Protein AF-A0A418AK73-F1 (afdb_monomer_lite)

InterPro domains:
  IPR013901 Anthrone oxygenase [PF08592] (271-371)

Organism: NCBI:txid157072

Secondary structure (DSSP, 8-state):
------------S-----TT-S------------PPPP-----TTTT---TTS-PPBPSSTTTB---TTS---BBPPBPTTSPBPSS-HHHHHHHHHHHHHHHHHHHHHHSS-----PPP------------S--TT-S-SS--HHHHHHHHHHH-HHHHHHHHHHHHHHSS-------------------------HHHHHHHHHHHHHHHHHHHHHHHHHHHHHHHHHHHHHHHHHHHHHHHHHIIIIIHHHHHHT--HHHHHHHHHHHHHHHHHHHHHHHHHHHHHHHHHHHHHHHH-SSPP-HHHHHHHHHHHHHHHHIIIIIHHHHHHHH-HHHHHHS-HHHHHHHHHHHHHHHHHHHHHHHHHHHHHHHHHHHHHTTGGG-

Radius of gyration: 38.94 Å; chains: 1; bounding box: 96×60×135 Å

pLDDT: mean 71.33, std 24.44, range [29.45, 98.62]

Structure (mmCIF, N/CA/C/O backbone):
data_AF-A0A418AK73-F1
#
_entry.id   AF-A0A418AK73-F1
#
loop_
_atom_site.group_PDB
_atom_site.id
_atom_site.type_symbol
_atom_site.label_atom_id
_atom_site.label_alt_id
_atom_site.label_comp_id
_atom_site.label_asym_id
_atom_site.label_entity_id
_atom_site.label_seq_id
_atom_site.pdbx_PDB_ins_code
_atom_site.Cartn_x
_atom_site.Cartn_y
_atom_site.Cartn_z
_atom_site.occupancy
_atom_site.B_iso_or_equiv
_atom_site.auth_seq_id
_atom_site.auth_comp_id
_atom_site.auth_asym_id
_atom_site.auth_atom_id
_atom_site.pdbx_PDB_model_num
ATOM 1 N N . MET A 1 1 ? 27.182 -29.016 77.132 1.00 33.69 1 MET A N 1
ATOM 2 C CA . MET A 1 1 ? 26.175 -30.072 77.362 1.00 33.69 1 MET A CA 1
ATOM 3 C C . MET A 1 1 ? 24.889 -29.670 76.666 1.00 33.69 1 MET A C 1
ATOM 5 O O . MET A 1 1 ? 24.444 -28.545 76.830 1.00 33.69 1 MET A O 1
ATOM 9 N N . ASN A 1 2 ? 24.397 -30.572 75.819 1.00 35.28 2 ASN A N 1
ATOM 10 C CA . ASN A 1 2 ? 23.177 -30.475 75.019 1.00 35.28 2 ASN A CA 1
ATOM 11 C C . ASN A 1 2 ? 21.906 -30.347 75.875 1.00 35.28 2 ASN A C 1
ATOM 13 O O . ASN A 1 2 ? 21.903 -30.836 76.996 1.00 35.28 2 ASN A O 1
ATOM 17 N N . HIS A 1 3 ? 20.841 -29.763 75.308 1.00 29.45 3 HIS A N 1
ATOM 18 C CA . HIS A 1 3 ? 19.501 -30.357 75.068 1.00 29.45 3 HIS A CA 1
ATOM 19 C C . HIS A 1 3 ? 18.526 -29.217 74.670 1.00 29.45 3 HIS A C 1
ATOM 21 O O . HIS A 1 3 ? 18.298 -28.310 75.453 1.00 29.45 3 HIS A O 1
ATOM 27 N N . ARG A 1 4 ? 18.190 -29.023 73.385 1.00 32.94 4 ARG A N 1
ATOM 28 C CA . ARG A 1 4 ? 17.142 -29.657 72.543 1.00 32.94 4 ARG A CA 1
ATOM 29 C C . ARG A 1 4 ? 15.712 -29.104 72.766 1.00 32.94 4 ARG A C 1
ATOM 31 O O . ARG A 1 4 ? 15.079 -29.439 73.750 1.00 32.94 4 ARG A O 1
ATOM 38 N N . SER A 1 5 ? 15.260 -28.345 71.757 1.00 34.25 5 SER A N 1
ATOM 39 C CA . SER A 1 5 ? 13.930 -28.259 71.109 1.00 34.25 5 SER A CA 1
ATOM 40 C C . SER A 1 5 ? 12.636 -28.150 71.932 1.00 34.25 5 SER A C 1
ATOM 42 O O . SER A 1 5 ? 12.313 -29.065 72.674 1.00 34.25 5 SER A O 1
ATOM 44 N N . TYR A 1 6 ? 11.809 -27.146 71.607 1.00 29.59 6 TYR A N 1
ATOM 45 C CA . TYR A 1 6 ? 10.447 -27.387 71.100 1.00 29.59 6 TYR A CA 1
ATOM 46 C C . TYR A 1 6 ? 10.069 -26.310 70.070 1.00 29.59 6 TYR A C 1
ATOM 48 O O . TYR A 1 6 ? 9.957 -25.127 70.382 1.00 29.59 6 TYR A O 1
ATOM 56 N N . SER A 1 7 ? 9.908 -26.755 68.827 1.00 34.12 7 SER A N 1
ATOM 57 C CA . SER A 1 7 ? 9.196 -26.081 67.747 1.00 34.12 7 SER A CA 1
ATOM 58 C C . SER A 1 7 ? 7.694 -26.136 68.017 1.00 34.12 7 SER A C 1
ATOM 60 O O . SER A 1 7 ? 7.176 -27.203 68.351 1.00 34.12 7 SER A O 1
ATOM 62 N N . VAL A 1 8 ? 6.988 -25.027 67.807 1.00 32.62 8 VAL A N 1
ATOM 63 C CA . VAL A 1 8 ? 5.546 -25.059 67.549 1.00 32.62 8 VAL A CA 1
ATOM 64 C C . VAL A 1 8 ? 5.344 -24.499 66.150 1.00 32.62 8 VAL A C 1
ATOM 66 O O . VAL A 1 8 ? 5.423 -23.293 65.929 1.00 32.62 8 VAL A O 1
ATOM 69 N N . ASP A 1 9 ? 5.156 -25.419 65.209 1.00 30.61 9 ASP A N 1
ATOM 70 C CA . ASP A 1 9 ? 4.617 -25.140 63.888 1.00 30.61 9 ASP A CA 1
ATOM 71 C C . ASP A 1 9 ? 3.170 -24.661 64.028 1.00 30.61 9 ASP A C 1
ATOM 73 O O . ASP A 1 9 ? 2.333 -25.339 64.622 1.00 30.61 9 ASP A O 1
ATOM 77 N N . TYR A 1 10 ? 2.873 -23.514 63.425 1.00 30.02 10 TYR A N 1
ATOM 78 C CA . TYR A 1 10 ? 1.528 -23.160 62.983 1.00 30.02 10 TYR A CA 1
ATOM 79 C C . TYR A 1 10 ? 1.616 -22.798 61.505 1.00 30.02 10 TYR A C 1
ATOM 81 O O . TYR A 1 10 ? 1.710 -21.638 61.111 1.00 30.02 10 TYR A O 1
ATOM 89 N N . SER A 1 11 ? 1.624 -23.832 60.674 1.00 33.38 11 SER A N 1
ATOM 90 C CA . SER A 1 11 ? 1.294 -23.724 59.261 1.00 33.38 11 SER A CA 1
ATOM 91 C C . SER A 1 11 ? 0.068 -24.594 58.996 1.00 33.38 11 SER A C 1
ATOM 93 O O . SER A 1 11 ? 0.201 -25.789 58.779 1.00 33.38 11 SER A O 1
ATOM 95 N N . HIS A 1 12 ? -1.129 -23.999 59.084 1.00 34.59 12 HIS A N 1
ATOM 96 C CA . HIS A 1 12 ? -2.204 -24.121 58.084 1.00 34.59 12 HIS A CA 1
ATOM 97 C C . HIS A 1 12 ? -3.509 -23.423 58.525 1.00 34.59 12 HIS A C 1
ATOM 99 O O . HIS A 1 12 ? -3.943 -23.605 59.657 1.00 34.59 12 HIS A O 1
ATOM 105 N N . LEU A 1 13 ? -4.137 -22.740 57.547 1.00 31.75 13 LEU A N 1
ATOM 106 C CA . LEU A 1 13 ? -5.456 -22.059 57.514 1.00 31.75 13 LEU A CA 1
ATOM 107 C C . LEU A 1 13 ? -5.463 -20.657 58.171 1.00 31.75 13 LEU A C 1
ATOM 109 O O . LEU A 1 13 ? -5.186 -20.536 59.352 1.00 31.75 13 LEU A O 1
ATOM 113 N N . ASP A 1 14 ? -5.681 -19.522 57.494 1.00 34.34 14 ASP A N 1
ATOM 114 C CA . ASP A 1 14 ? -6.467 -19.229 56.288 1.00 34.34 14 ASP A CA 1
ATOM 115 C C . ASP A 1 14 ? -5.784 -18.215 55.347 1.00 34.34 14 ASP A C 1
ATOM 117 O O . ASP A 1 14 ? -5.008 -17.347 55.749 1.00 34.34 14 ASP A O 1
ATOM 121 N N . GLY A 1 15 ? -6.069 -18.364 54.052 1.00 39.84 15 GLY A N 1
ATOM 122 C CA . GLY A 1 15 ? -5.405 -17.677 52.951 1.00 39.84 15 GLY A CA 1
ATOM 123 C C . GLY A 1 15 ? -5.731 -16.189 52.813 1.00 39.84 15 GLY A C 1
ATOM 124 O O . GLY A 1 15 ? -6.868 -15.798 52.572 1.00 39.84 15 GLY A O 1
ATOM 125 N N . VAL A 1 16 ? -4.678 -15.373 52.799 1.00 36.25 16 VAL A N 1
ATOM 126 C CA . VAL A 1 16 ? -4.644 -14.122 52.034 1.00 36.25 16 VAL A CA 1
ATOM 127 C C . VAL A 1 16 ? -3.465 -14.233 51.080 1.00 36.25 16 VAL A C 1
ATOM 129 O O . VAL A 1 16 ? -2.320 -13.924 51.411 1.00 36.25 16 VAL A O 1
ATOM 132 N N . THR A 1 17 ? -3.733 -14.749 49.885 1.00 34.81 17 THR A N 1
ATOM 133 C CA . THR A 1 17 ? -2.783 -14.717 48.775 1.00 34.81 17 THR A CA 1
ATOM 134 C C . THR A 1 17 ? -2.398 -13.265 48.506 1.00 34.81 17 THR A C 1
ATOM 136 O O . THR A 1 17 ? -3.249 -12.455 48.135 1.00 34.81 17 THR A O 1
ATOM 139 N N . ARG A 1 18 ? -1.116 -12.920 48.695 1.00 41.81 18 ARG A N 1
ATOM 140 C CA . ARG A 1 18 ? -0.581 -11.637 48.226 1.00 41.81 18 ARG A CA 1
ATOM 141 C C . ARG A 1 18 ? -0.789 -11.570 46.705 1.00 41.81 18 ARG A C 1
ATOM 143 O O . ARG A 1 18 ? -0.363 -12.501 46.024 1.00 41.81 18 ARG A O 1
ATOM 150 N N . PRO A 1 19 ? -1.376 -10.496 46.147 1.00 41.97 19 PRO A N 1
ATOM 151 C CA . PRO A 1 19 ? -1.773 -10.449 44.733 1.00 41.97 19 PRO A CA 1
ATOM 152 C C . PRO A 1 19 ? -0.640 -10.590 43.699 1.00 41.97 19 PRO A C 1
ATOM 154 O O . PRO A 1 19 ? -0.917 -10.653 42.508 1.00 41.97 19 PRO A O 1
ATOM 157 N N . HIS A 1 20 ? 0.632 -10.611 44.112 1.00 45.19 20 HIS A N 1
ATOM 158 C CA . HIS A 1 20 ? 1.776 -10.437 43.212 1.00 45.19 20 HIS A CA 1
ATOM 159 C C . HIS A 1 20 ? 2.667 -11.669 42.990 1.00 45.19 20 HIS A C 1
ATOM 161 O O . HIS A 1 20 ? 3.660 -11.547 42.273 1.00 45.19 20 HIS A O 1
ATOM 167 N N . ASP A 1 21 ? 2.316 -12.843 43.526 1.00 40.47 21 ASP A N 1
ATOM 168 C CA . ASP A 1 21 ? 3.076 -14.082 43.263 1.00 40.47 21 ASP A CA 1
ATOM 169 C C . ASP A 1 21 ? 2.637 -14.838 41.993 1.00 40.47 21 ASP A C 1
ATOM 171 O O . ASP A 1 21 ? 3.266 -15.828 41.618 1.00 40.47 21 ASP A O 1
ATOM 175 N N . TYR A 1 22 ? 1.632 -14.356 41.251 1.00 38.00 22 TYR A N 1
ATOM 176 C CA . TYR A 1 22 ? 1.326 -14.915 39.931 1.00 38.00 22 TYR A CA 1
ATOM 177 C C . TYR A 1 22 ? 2.295 -14.346 38.884 1.00 38.00 22 TYR A C 1
ATOM 179 O O . TYR A 1 22 ? 2.093 -13.276 38.317 1.00 38.00 22 TYR A O 1
ATOM 187 N N . SER A 1 23 ? 3.385 -15.082 38.659 1.00 34.72 23 SER A N 1
ATOM 188 C CA . SER A 1 23 ? 4.117 -15.159 37.389 1.00 34.72 23 SER A CA 1
ATOM 189 C C . SER A 1 23 ? 4.459 -13.826 36.701 1.00 34.72 23 SER A C 1
ATOM 191 O O . SER A 1 23 ? 3.701 -13.295 35.890 1.00 34.72 23 SER A O 1
ATOM 193 N N . ARG A 1 24 ? 5.704 -13.368 36.889 1.00 41.91 24 ARG A N 1
ATOM 194 C CA . ARG A 1 24 ? 6.403 -12.512 35.913 1.00 41.91 24 ARG A CA 1
ATOM 195 C C . ARG A 1 24 ? 6.614 -13.285 34.604 1.00 41.91 24 ARG A C 1
ATOM 197 O O . ARG A 1 24 ? 7.709 -13.774 34.338 1.00 41.91 24 ARG A O 1
ATOM 204 N N . SER A 1 25 ? 5.565 -13.393 33.798 1.00 33.69 25 SER A N 1
ATOM 205 C CA . SER A 1 25 ? 5.668 -13.729 32.381 1.00 33.69 25 SER A CA 1
ATOM 206 C C . SER A 1 25 ? 6.261 -12.507 31.672 1.00 33.69 25 SER A C 1
ATOM 208 O O . SER A 1 25 ? 5.634 -11.452 31.589 1.00 33.69 25 SER A O 1
ATOM 210 N N . TRP A 1 26 ? 7.509 -12.621 31.221 1.00 34.69 26 TRP A N 1
ATOM 211 C CA . TRP A 1 26 ? 8.153 -11.634 30.356 1.00 34.69 26 TRP A CA 1
ATOM 212 C C . TRP A 1 26 ? 7.663 -11.828 28.922 1.00 34.69 26 TRP A C 1
ATOM 214 O O . TRP A 1 26 ? 8.386 -12.327 28.069 1.00 34.69 26 TRP A O 1
ATOM 224 N N . SER A 1 27 ? 6.420 -11.455 28.654 1.00 40.53 27 SER A N 1
ATOM 225 C CA . SER A 1 27 ? 5.922 -11.263 27.294 1.00 40.53 27 SER A CA 1
ATOM 226 C C . SER A 1 27 ? 4.604 -10.511 27.358 1.00 40.53 27 SER A C 1
ATOM 228 O O . SER A 1 27 ? 3.786 -10.804 28.221 1.00 40.53 27 SER A O 1
ATOM 230 N N . VAL A 1 28 ? 4.417 -9.598 26.405 1.00 32.38 28 VAL A N 1
ATOM 231 C CA . VAL A 1 28 ? 3.324 -8.626 26.245 1.00 32.38 28 VAL A CA 1
ATOM 232 C C . VAL A 1 28 ? 3.638 -7.262 26.872 1.00 32.38 28 VAL A C 1
ATOM 234 O O . VAL A 1 28 ? 3.425 -6.992 28.049 1.00 32.38 28 VAL A O 1
ATOM 237 N N . CYS A 1 29 ? 4.142 -6.365 26.021 1.00 35.09 29 CYS A N 1
ATOM 238 C CA . CYS A 1 29 ? 4.048 -4.927 26.227 1.00 35.09 29 CYS A CA 1
ATOM 239 C C . CYS A 1 29 ? 2.565 -4.531 26.183 1.00 35.09 29 CYS A C 1
ATOM 241 O O . CYS A 1 29 ? 2.021 -4.267 25.113 1.00 35.09 29 CYS A O 1
ATOM 243 N N . GLU A 1 30 ? 1.898 -4.512 27.332 1.00 36.75 30 GLU A N 1
ATOM 244 C CA . GLU A 1 30 ? 0.636 -3.795 27.490 1.00 36.75 30 GLU A CA 1
ATOM 245 C C . GLU A 1 30 ? 0.940 -2.298 27.625 1.00 36.75 30 GLU A C 1
ATOM 247 O O . GLU A 1 30 ? 1.137 -1.766 28.718 1.00 36.75 30 GLU A O 1
ATOM 252 N N . ASP A 1 31 ? 0.982 -1.596 26.492 1.00 36.97 31 ASP A N 1
ATOM 253 C CA . ASP A 1 31 ? 0.790 -0.145 26.471 1.00 36.97 31 ASP A CA 1
ATOM 254 C C . ASP A 1 31 ? -0.691 0.142 26.782 1.00 36.97 31 ASP A C 1
ATOM 256 O O . ASP A 1 31 ? -1.518 0.385 25.897 1.00 36.97 31 ASP A O 1
ATOM 260 N N . PHE A 1 32 ? -1.052 0.082 28.068 1.00 36.31 32 PHE A N 1
ATOM 261 C CA . PHE A 1 32 ? -2.346 0.562 28.540 1.00 36.31 32 PHE A CA 1
ATOM 262 C C . PHE A 1 32 ? -2.457 2.063 28.252 1.00 36.31 32 PHE A C 1
ATOM 264 O O . PHE A 1 32 ? -1.745 2.905 28.803 1.00 36.31 32 PHE A O 1
ATOM 271 N N . SER A 1 33 ? -3.389 2.384 27.359 1.00 38.03 33 SER A N 1
ATOM 272 C CA . SER A 1 33 ? -3.842 3.736 27.065 1.00 38.03 33 SER A CA 1
ATOM 273 C C . SER A 1 33 ? -4.402 4.383 28.333 1.00 38.03 33 SER A C 1
ATOM 275 O O . SER A 1 33 ? -5.491 4.043 28.789 1.00 38.03 33 SER A O 1
ATOM 277 N N . TYR A 1 34 ? -3.672 5.344 28.894 1.00 32.81 34 TYR A N 1
ATOM 278 C CA . TYR A 1 34 ? -4.194 6.250 29.913 1.00 32.81 34 TYR A CA 1
ATOM 279 C C . TYR A 1 34 ? -5.200 7.208 29.254 1.00 32.81 34 TYR A C 1
ATOM 281 O O . TYR A 1 34 ? -4.810 8.160 28.577 1.00 32.81 34 TYR A O 1
ATOM 289 N N . CYS A 1 35 ? -6.499 6.961 29.427 1.00 35.12 35 CYS A N 1
ATOM 290 C CA . CYS A 1 35 ? -7.520 7.986 29.210 1.00 35.12 35 CYS A CA 1
ATOM 291 C C . CYS A 1 35 ? -7.715 8.769 30.517 1.00 35.12 35 CYS A C 1
ATOM 293 O O . CYS A 1 35 ? -8.023 8.143 31.531 1.00 35.12 35 CYS A O 1
ATOM 295 N N . PRO A 1 36 ? -7.602 10.110 30.526 1.00 33.38 36 PRO A N 1
ATOM 296 C CA . PRO A 1 36 ? -8.017 10.880 31.689 1.00 33.38 36 PRO A CA 1
ATOM 297 C C . PRO A 1 36 ? -9.556 10.831 31.813 1.00 33.38 36 PRO A C 1
ATOM 299 O O . PRO A 1 36 ? -10.247 10.896 30.786 1.00 33.38 36 PRO A O 1
ATOM 302 N N . PRO A 1 37 ? -10.119 10.711 33.028 1.00 33.94 37 PRO A N 1
ATOM 303 C CA . PRO A 1 37 ? -11.557 10.847 33.242 1.00 33.94 37 PRO A CA 1
ATOM 304 C C . PRO A 1 37 ? -12.016 12.300 32.994 1.00 33.94 37 PRO A C 1
ATOM 306 O O . PRO A 1 37 ? -11.191 13.221 32.990 1.00 33.94 37 PRO A O 1
ATOM 309 N N . PRO A 1 38 ? -13.317 12.529 32.725 1.00 35.41 38 PRO A N 1
ATOM 310 C CA . PRO A 1 38 ? -13.843 13.868 32.486 1.00 35.41 38 PRO A CA 1
ATOM 311 C C . PRO A 1 38 ? -13.652 14.742 33.727 1.00 35.41 38 PRO A C 1
ATOM 313 O O . PRO A 1 38 ? -13.784 14.268 34.849 1.00 35.41 38 PRO A O 1
ATOM 316 N N . ALA A 1 39 ? -13.335 16.017 33.495 1.00 41.03 39 ALA A N 1
ATOM 317 C CA . ALA A 1 39 ? -13.019 17.003 34.517 1.00 41.03 39 ALA A CA 1
ATOM 318 C C . ALA A 1 39 ? -14.181 17.209 35.504 1.00 41.03 39 ALA A C 1
ATOM 320 O O . ALA A 1 39 ? -15.031 18.076 35.314 1.00 41.03 39 ALA A O 1
ATOM 321 N N . THR A 1 40 ? -14.189 16.436 36.581 1.00 35.22 40 THR A N 1
ATOM 322 C CA . THR A 1 40 ? -14.776 16.842 37.853 1.00 35.22 40 THR A CA 1
ATOM 323 C C . THR A 1 40 ? -13.681 17.526 38.658 1.00 35.22 40 THR A C 1
ATOM 325 O O . THR A 1 40 ? -12.558 17.039 38.719 1.00 35.22 40 THR A O 1
ATOM 328 N N . THR A 1 41 ? -14.005 18.718 39.157 1.00 35.94 41 THR A N 1
ATOM 329 C CA . THR A 1 41 ? -13.242 19.568 40.086 1.00 35.94 41 THR A CA 1
ATOM 330 C C . THR A 1 41 ? -11.970 18.936 40.656 1.00 35.94 41 THR A C 1
ATOM 332 O O . THR A 1 41 ? -12.047 18.050 41.499 1.00 35.94 41 THR A O 1
ATOM 335 N N . ARG A 1 42 ? -10.811 19.450 40.218 1.00 37.91 42 ARG A N 1
ATOM 336 C CA . ARG A 1 42 ? -9.490 19.166 40.793 1.00 37.91 42 ARG A CA 1
ATOM 337 C C . ARG A 1 42 ? -9.523 19.373 42.307 1.00 37.91 42 ARG A C 1
ATOM 339 O O . ARG A 1 42 ? -9.480 20.509 42.774 1.00 37.91 42 ARG A O 1
ATOM 346 N N . THR A 1 43 ? -9.548 18.277 43.043 1.00 35.00 43 THR A N 1
ATOM 347 C CA . THR A 1 43 ? -9.067 18.194 44.420 1.00 35.00 43 THR A CA 1
ATOM 348 C C . THR A 1 43 ? -7.793 17.361 44.382 1.00 35.00 43 THR A C 1
ATOM 350 O O . THR A 1 43 ? -7.741 16.365 43.667 1.00 35.00 43 THR A O 1
ATOM 353 N N . ASP A 1 44 ? -6.754 17.772 45.107 1.00 40.19 44 ASP A N 1
ATOM 354 C CA . ASP A 1 44 ? -5.402 17.180 45.111 1.00 40.19 44 ASP A CA 1
ATOM 355 C C . ASP A 1 44 ? -5.321 15.720 45.642 1.00 40.19 44 ASP A C 1
ATOM 357 O O . ASP A 1 44 ? -4.253 15.266 46.060 1.00 40.19 44 ASP A O 1
ATOM 361 N N . ASP A 1 45 ? -6.433 14.980 45.625 1.00 40.88 45 ASP A N 1
ATOM 362 C CA . ASP A 1 45 ? -6.621 13.644 46.198 1.00 40.88 45 ASP A CA 1
ATOM 363 C C . ASP A 1 45 ? -6.769 12.521 45.141 1.00 40.88 45 ASP A C 1
ATOM 365 O O . ASP A 1 45 ? -6.866 11.351 45.509 1.00 40.88 45 ASP A O 1
ATOM 369 N N . ASP A 1 46 ? -6.693 12.824 43.834 1.00 42.59 46 ASP A N 1
ATOM 370 C CA . ASP A 1 46 ? -6.784 11.855 42.709 1.00 42.59 46 ASP A CA 1
ATOM 371 C C . ASP A 1 46 ? -5.576 10.889 42.573 1.00 42.59 46 ASP A C 1
ATOM 373 O O . ASP A 1 46 ? -5.331 10.292 41.524 1.00 42.59 46 ASP A O 1
ATOM 377 N N . ASP A 1 47 ? -4.791 10.723 43.634 1.00 55.03 47 ASP A N 1
ATOM 378 C CA . ASP A 1 47 ? -3.583 9.891 43.682 1.00 55.03 47 ASP A CA 1
ATOM 379 C C . ASP A 1 47 ? -3.735 8.692 44.642 1.00 55.03 47 ASP A C 1
ATOM 381 O O . ASP A 1 47 ? -2.742 8.116 45.101 1.00 55.03 47 ASP A O 1
ATOM 385 N N . MET A 1 48 ? -4.975 8.321 44.973 1.00 56.91 48 MET A N 1
ATOM 386 C CA . MET A 1 48 ? -5.278 7.102 45.722 1.00 56.91 48 MET A CA 1
ATOM 387 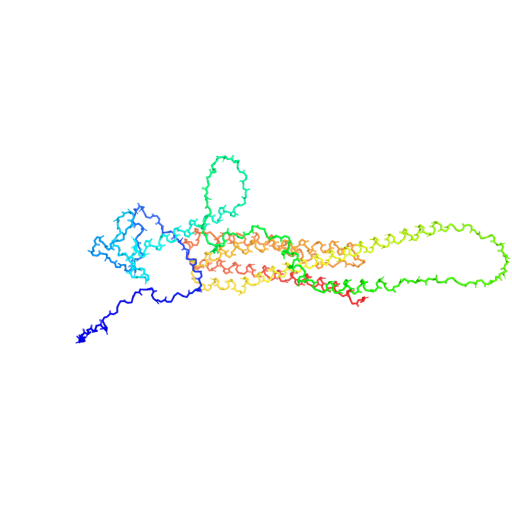C C . MET A 1 48 ? -5.298 5.895 44.761 1.00 56.91 48 MET A C 1
ATOM 389 O O . MET A 1 48 ? -5.854 6.006 43.666 1.00 56.91 48 MET A O 1
ATOM 393 N N . PRO A 1 49 ? -4.685 4.752 45.122 1.00 53.66 49 PRO A N 1
ATOM 394 C CA . PRO A 1 49 ? -4.702 3.551 44.289 1.00 53.66 49 PRO A CA 1
ATOM 395 C C . PRO A 1 49 ? -6.120 3.023 44.032 1.00 53.66 49 PRO A C 1
ATOM 397 O O . PRO A 1 49 ? -7.049 3.317 44.783 1.00 53.66 49 PRO A O 1
ATOM 400 N N . ASP A 1 50 ? -6.248 2.205 42.984 1.00 55.75 50 ASP A N 1
ATOM 401 C CA . ASP A 1 50 ? -7.452 1.434 42.664 1.00 55.75 50 ASP A CA 1
ATOM 402 C C . ASP A 1 50 ? -8.048 0.801 43.941 1.00 55.75 50 ASP A C 1
ATOM 404 O O . ASP A 1 50 ? -7.337 0.056 44.627 1.00 55.75 50 ASP A O 1
ATOM 408 N N . PRO A 1 51 ? -9.320 1.082 44.295 1.00 57.44 51 PRO A N 1
ATOM 409 C CA . PRO A 1 51 ? -9.946 0.548 45.503 1.00 57.44 51 PRO A CA 1
ATOM 410 C C . PRO A 1 51 ? -10.007 -0.987 45.543 1.00 57.44 51 PRO A C 1
ATOM 412 O O . PRO A 1 51 ? -10.286 -1.548 46.603 1.00 57.44 51 PRO A O 1
ATOM 415 N N . SER A 1 52 ? -9.730 -1.685 44.435 1.00 60.44 52 SER A N 1
ATOM 416 C CA . SER A 1 52 ? -9.622 -3.147 44.412 1.00 60.44 52 SER A CA 1
ATOM 417 C C . SER A 1 52 ? -8.330 -3.694 45.038 1.00 60.44 52 SER A C 1
ATOM 419 O O . SER A 1 52 ? -8.261 -4.891 45.327 1.00 60.44 52 SER A O 1
ATOM 421 N N . VAL A 1 53 ? -7.299 -2.864 45.245 1.00 62.56 53 VAL A N 1
ATOM 422 C CA . VAL A 1 53 ? -5.996 -3.288 45.783 1.00 62.56 53 VAL A CA 1
ATOM 423 C C . VAL A 1 53 ? -5.837 -2.794 47.220 1.00 62.56 53 VAL A C 1
ATOM 425 O O . VAL A 1 53 ? -5.494 -1.641 47.480 1.00 62.56 53 VAL A O 1
ATOM 428 N N . VAL A 1 54 ? -6.060 -3.691 48.182 1.00 67.62 54 VAL A N 1
ATOM 429 C CA . VAL A 1 54 ? -5.868 -3.395 49.607 1.00 67.62 54 VAL A CA 1
ATOM 430 C C . VAL A 1 54 ? -4.375 -3.414 49.938 1.00 67.62 54 VAL A C 1
ATOM 432 O O . VAL A 1 54 ? -3.736 -4.466 49.926 1.00 67.62 54 VAL A O 1
ATOM 435 N N . TYR A 1 55 ? -3.814 -2.249 50.265 1.00 72.44 55 TYR A N 1
ATOM 436 C CA . TYR A 1 55 ? -2.459 -2.150 50.808 1.00 72.44 55 TYR A CA 1
ATOM 437 C C . TYR A 1 55 ? -2.501 -2.263 52.336 1.00 72.44 55 TYR A C 1
ATOM 439 O O . TYR A 1 55 ? -3.302 -1.573 52.970 1.00 72.44 55 TYR A O 1
ATOM 447 N N . PRO A 1 56 ? -1.632 -3.082 52.954 1.00 78.12 56 PRO A N 1
ATOM 448 C CA . PRO A 1 56 ? -1.553 -3.160 54.405 1.00 78.12 56 PRO A CA 1
ATOM 449 C C . PRO A 1 56 ? -1.151 -1.797 54.987 1.00 78.12 56 PRO A C 1
ATOM 451 O O . PRO A 1 56 ? -0.207 -1.148 54.518 1.00 78.12 56 PRO A O 1
ATOM 454 N N . GLN A 1 57 ? -1.894 -1.354 55.999 1.00 83.06 57 GLN A N 1
ATOM 455 C CA . GLN A 1 57 ? -1.676 -0.081 56.682 1.00 83.06 57 GLN A CA 1
ATOM 456 C C . GLN A 1 57 ? -0.762 -0.261 57.893 1.00 83.06 57 GLN A C 1
ATOM 458 O O . GLN A 1 57 ? -0.823 -1.272 58.589 1.00 83.06 57 GLN A O 1
ATOM 463 N N . ALA A 1 58 ? 0.107 0.720 58.128 1.00 79.12 58 ALA A N 1
ATOM 464 C CA . ALA A 1 58 ? 1.018 0.710 59.262 1.00 79.12 58 ALA A CA 1
ATOM 465 C C . ALA A 1 58 ? 0.261 1.022 60.555 1.00 79.12 58 ALA A C 1
ATOM 467 O O . ALA A 1 58 ? -0.434 2.033 60.648 1.00 79.12 58 ALA A O 1
ATOM 468 N N . THR A 1 59 ? 0.436 0.176 61.566 1.00 75.00 59 THR A N 1
ATOM 469 C CA . THR A 1 59 ? -0.114 0.382 62.914 1.00 75.00 59 THR A CA 1
ATOM 470 C C . THR A 1 59 ? 0.793 1.257 63.784 1.00 75.00 59 THR A C 1
ATOM 472 O O . THR A 1 59 ? 0.343 1.789 64.796 1.00 75.00 59 THR A O 1
ATOM 475 N N . SER A 1 60 ? 2.054 1.449 63.378 1.00 79.38 60 SER A N 1
ATOM 476 C CA . SER A 1 60 ? 3.048 2.270 64.067 1.00 79.38 60 SER A CA 1
ATOM 477 C C . SER A 1 60 ? 3.590 3.389 63.163 1.00 79.38 60 SER A C 1
ATOM 479 O O . SER A 1 60 ? 3.668 3.267 61.935 1.00 79.38 60 SER A O 1
ATOM 481 N N . MET A 1 61 ? 4.012 4.503 63.774 1.00 73.38 61 MET A N 1
ATOM 482 C CA . MET A 1 61 ? 4.675 5.602 63.054 1.00 73.38 61 MET A CA 1
ATOM 483 C C . MET A 1 61 ? 6.023 5.178 62.449 1.00 73.38 61 MET A C 1
ATOM 485 O O . MET A 1 61 ? 6.477 5.802 61.485 1.00 73.38 61 MET A O 1
ATOM 489 N N . ASP A 1 62 ? 6.614 4.103 62.969 1.00 77.62 62 ASP A N 1
ATOM 490 C CA . ASP A 1 62 ? 7.876 3.521 62.523 1.00 77.62 62 ASP A CA 1
ATOM 491 C C . ASP A 1 62 ? 7.702 2.470 61.422 1.00 77.62 62 ASP A C 1
ATOM 493 O O . ASP A 1 62 ? 8.693 1.952 60.928 1.00 77.62 62 ASP A O 1
ATOM 497 N N . ASP A 1 63 ? 6.486 2.200 60.949 1.00 81.06 63 ASP A N 1
ATOM 498 C CA . ASP A 1 63 ? 6.254 1.287 59.818 1.00 81.06 63 ASP A CA 1
ATOM 499 C C . ASP A 1 63 ? 5.617 1.994 58.618 1.00 81.06 63 ASP A C 1
ATOM 501 O O . ASP A 1 63 ? 5.481 1.418 57.535 1.00 81.06 63 ASP A O 1
ATOM 505 N N . LYS A 1 64 ? 5.262 3.276 58.772 1.00 87.56 64 LYS A N 1
ATOM 506 C CA . LYS A 1 64 ? 4.597 4.054 57.721 1.00 87.56 64 LYS A CA 1
ATOM 507 C C . LYS A 1 64 ? 5.541 4.449 56.590 1.00 87.56 64 LYS A C 1
ATOM 509 O O . LYS A 1 64 ? 6.733 4.708 56.779 1.00 87.56 64 LYS A O 1
ATOM 514 N N . CYS A 1 65 ? 4.997 4.565 55.389 1.00 91.06 65 CYS A N 1
ATOM 515 C CA . CYS A 1 65 ? 5.725 5.044 54.222 1.00 91.06 65 CYS A CA 1
ATOM 516 C C . CYS A 1 65 ? 6.347 6.438 54.445 1.00 91.06 65 CYS A C 1
ATOM 518 O O . CYS A 1 65 ? 5.652 7.408 54.737 1.00 91.06 65 CYS A O 1
ATOM 520 N N . GLY A 1 66 ? 7.652 6.580 54.193 1.00 87.00 66 GLY A N 1
ATOM 521 C CA . GLY A 1 66 ? 8.392 7.845 54.296 1.00 87.00 66 GLY A CA 1
ATOM 522 C C . GLY A 1 66 ? 8.240 8.770 53.083 1.00 87.00 66 GLY A C 1
ATOM 523 O O . GLY A 1 66 ? 9.196 9.445 52.702 1.00 87.00 66 GLY A O 1
ATOM 524 N N . TYR A 1 67 ? 7.079 8.769 52.421 1.00 87.81 67 TYR A N 1
ATOM 525 C CA . TYR A 1 67 ? 6.842 9.654 51.277 1.00 87.81 67 TYR A CA 1
ATOM 526 C C . TYR A 1 67 ? 6.736 11.108 51.754 1.00 87.81 67 TYR A C 1
ATOM 528 O O . TYR A 1 67 ? 6.069 11.389 52.748 1.00 87.81 67 TYR A O 1
ATOM 536 N N . ARG A 1 68 ? 7.390 12.036 51.041 1.00 83.12 68 ARG A N 1
ATOM 537 C CA . ARG A 1 68 ? 7.650 13.417 51.499 1.00 83.12 68 ARG A CA 1
ATOM 538 C C . ARG A 1 68 ? 6.388 14.202 51.868 1.00 83.12 68 ARG A C 1
ATOM 540 O O . ARG A 1 68 ? 6.448 15.066 52.732 1.00 83.12 68 ARG A O 1
ATOM 547 N N . THR A 1 69 ? 5.260 13.890 51.239 1.00 78.31 69 THR A N 1
ATOM 548 C CA . THR A 1 69 ? 3.980 14.566 51.485 1.00 78.31 69 THR A CA 1
ATOM 549 C C . THR A 1 69 ? 3.344 14.165 52.825 1.00 78.31 69 THR A C 1
ATOM 551 O O . THR A 1 69 ? 2.408 14.816 53.263 1.00 78.31 69 THR A O 1
ATOM 554 N N . GLY A 1 70 ? 3.827 13.111 53.500 1.00 68.69 70 GLY A N 1
ATOM 555 C CA . GLY A 1 70 ? 3.432 12.750 54.871 1.00 68.69 70 GLY A CA 1
ATOM 556 C C . GLY A 1 70 ? 2.027 12.154 55.044 1.00 68.69 70 GLY A C 1
ATOM 557 O O . GLY A 1 70 ? 1.710 11.670 56.124 1.00 68.69 70 GLY A O 1
ATOM 558 N N . LYS A 1 71 ? 1.206 12.133 53.988 1.00 80.38 71 LYS A N 1
ATOM 559 C CA . LYS A 1 71 ? -0.193 11.663 53.999 1.00 80.38 71 LYS A CA 1
ATOM 560 C C . LYS A 1 71 ? -0.367 10.147 53.783 1.00 80.38 71 LYS A C 1
ATOM 562 O O . LYS A 1 71 ? -1.487 9.674 53.659 1.00 80.38 71 LYS A O 1
ATOM 567 N N . CYS A 1 72 ? 0.719 9.378 53.664 1.00 85.56 72 CYS A N 1
ATOM 568 C CA . CYS A 1 72 ? 0.650 7.955 53.314 1.00 85.56 72 CYS A CA 1
ATOM 569 C C . CYS A 1 72 ? 0.743 7.059 54.552 1.00 85.56 72 CYS A C 1
ATOM 571 O O . CYS A 1 72 ? 1.774 7.042 55.224 1.00 85.56 72 CYS A O 1
ATOM 573 N N . PHE A 1 73 ? -0.304 6.268 54.789 1.00 87.19 73 PHE A N 1
ATOM 574 C CA . PHE A 1 73 ? -0.392 5.323 55.909 1.00 87.19 73 PHE A CA 1
ATOM 575 C C . PHE A 1 73 ? -0.052 3.876 55.526 1.00 87.19 73 PHE A C 1
ATOM 577 O O . PHE A 1 73 ? -0.118 2.981 56.362 1.00 87.19 73 PHE A O 1
ATOM 584 N N . ASN A 1 74 ? 0.344 3.630 54.275 1.00 88.06 74 ASN A N 1
ATOM 585 C CA . ASN A 1 74 ? 0.719 2.291 53.824 1.00 88.06 74 ASN A CA 1
ATOM 586 C C . ASN A 1 74 ? 2.029 1.852 54.487 1.00 88.06 74 ASN A C 1
ATOM 588 O O . ASN A 1 74 ? 2.951 2.664 54.649 1.00 88.06 74 ASN A O 1
ATOM 592 N N . MET A 1 75 ? 2.128 0.562 54.804 1.00 87.00 75 MET A N 1
ATOM 593 C CA . MET A 1 75 ? 3.347 -0.037 55.343 1.00 87.00 75 MET A CA 1
ATOM 594 C C . MET A 1 75 ? 4.518 0.077 54.369 1.00 87.00 75 MET A C 1
ATOM 596 O O . MET A 1 75 ? 4.355 0.055 53.143 1.00 87.00 75 MET A O 1
ATOM 600 N N . ARG A 1 76 ? 5.725 0.193 54.920 1.00 90.94 76 ARG A N 1
ATOM 601 C CA . ARG A 1 76 ? 6.967 0.121 54.151 1.00 90.94 76 ARG A CA 1
ATOM 602 C C . ARG A 1 76 ? 7.086 -1.224 53.431 1.00 90.94 76 ARG A C 1
ATOM 604 O O . ARG A 1 76 ? 6.741 -2.271 53.961 1.00 90.94 76 ARG A O 1
ATOM 611 N N . ALA A 1 77 ? 7.589 -1.179 52.201 1.00 88.94 77 ALA A N 1
ATOM 612 C CA . ALA A 1 77 ? 7.839 -2.384 51.425 1.00 88.94 77 ALA A CA 1
ATOM 613 C C . ALA A 1 77 ? 9.059 -3.133 51.963 1.00 88.94 77 ALA A C 1
ATOM 615 O O . ALA A 1 77 ? 10.081 -2.506 52.239 1.00 88.94 77 ALA A O 1
ATOM 616 N N . MET A 1 78 ? 9.019 -4.461 51.995 1.00 88.19 78 MET A N 1
ATOM 617 C CA . MET A 1 78 ? 10.159 -5.269 52.426 1.00 88.19 78 MET A CA 1
ATOM 618 C C . MET A 1 78 ? 11.060 -5.636 51.236 1.00 88.19 78 MET A C 1
ATOM 620 O O . MET A 1 78 ? 10.591 -6.027 50.164 1.00 88.19 78 MET A O 1
ATOM 624 N N . LYS A 1 79 ? 12.381 -5.488 51.382 1.00 87.88 79 LYS A N 1
ATOM 625 C CA . LYS A 1 79 ? 13.361 -5.938 50.376 1.00 87.88 79 LYS A CA 1
ATOM 626 C C . LYS A 1 79 ? 13.610 -7.449 50.498 1.00 87.88 79 LYS A C 1
ATOM 628 O O . LYS A 1 79 ? 13.317 -8.061 51.517 1.00 87.88 79 LYS A O 1
ATOM 633 N N . ARG A 1 80 ? 14.264 -8.042 49.487 1.00 87.19 80 ARG A N 1
ATOM 634 C CA . ARG A 1 80 ? 14.666 -9.470 49.478 1.00 87.19 80 ARG A CA 1
ATOM 635 C C . ARG A 1 80 ? 15.572 -9.880 50.643 1.00 87.19 80 ARG A C 1
ATOM 637 O O . ARG A 1 80 ? 15.633 -11.050 50.975 1.00 87.19 80 ARG A O 1
ATOM 644 N N . ASN A 1 81 ? 16.279 -8.926 51.241 1.00 84.81 81 ASN A N 1
ATOM 645 C CA . ASN A 1 81 ? 17.143 -9.147 52.398 1.00 84.81 81 ASN A CA 1
ATOM 646 C C . ASN A 1 81 ? 16.404 -8.999 53.742 1.00 84.81 81 ASN A C 1
ATOM 648 O O . ASN A 1 81 ? 17.061 -8.857 54.766 1.00 84.81 81 ASN A O 1
ATOM 652 N N . GLY A 1 82 ? 15.066 -8.940 53.742 1.00 82.88 82 GLY A N 1
ATOM 653 C CA . GLY A 1 82 ? 14.256 -8.774 54.952 1.00 82.88 82 GLY A CA 1
ATOM 654 C C . GLY A 1 82 ? 14.296 -7.371 55.568 1.00 82.88 82 GLY A C 1
ATOM 655 O O . GLY A 1 82 ? 13.672 -7.148 56.595 1.00 82.88 82 GLY A O 1
ATOM 656 N N . LYS A 1 83 ? 15.011 -6.409 54.962 1.00 88.44 83 LYS A N 1
ATOM 657 C CA . LYS A 1 83 ? 15.071 -5.018 55.436 1.00 88.44 83 LYS A CA 1
ATOM 658 C C . LYS A 1 83 ? 14.002 -4.159 54.769 1.00 88.44 83 LYS A C 1
ATOM 660 O O . LYS A 1 83 ? 13.833 -4.213 53.548 1.00 88.44 83 LYS A O 1
ATOM 665 N N . ASP A 1 84 ? 13.389 -3.264 55.531 1.00 87.00 84 ASP A N 1
ATOM 666 C CA . ASP A 1 84 ? 12.378 -2.358 54.996 1.00 87.00 84 ASP A CA 1
ATOM 667 C C . ASP A 1 84 ? 12.946 -1.274 54.077 1.00 87.00 84 ASP A C 1
ATOM 669 O O . ASP A 1 84 ? 14.053 -0.735 54.230 1.00 87.00 84 ASP A O 1
ATOM 673 N N . HIS A 1 85 ? 12.152 -0.943 53.071 1.00 89.44 85 HIS A N 1
ATOM 674 C CA . HIS A 1 85 ? 12.361 0.175 52.177 1.00 89.44 85 HIS A CA 1
ATOM 675 C C . HIS A 1 85 ? 11.832 1.462 52.813 1.00 89.44 85 HIS A C 1
ATOM 677 O O . HIS A 1 85 ? 10.896 1.453 53.596 1.00 89.44 85 HIS A O 1
ATOM 683 N N . LYS A 1 86 ? 12.357 2.621 52.402 1.00 90.12 86 LYS A N 1
ATOM 684 C CA . LYS A 1 86 ? 11.854 3.920 52.892 1.00 90.12 86 LYS A CA 1
ATOM 685 C C . LYS A 1 86 ? 10.419 4.245 52.442 1.00 90.12 86 LYS A C 1
ATOM 687 O O . LYS A 1 86 ? 9.820 5.180 52.955 1.00 90.12 86 LYS A O 1
ATOM 692 N N . LEU A 1 87 ? 9.890 3.518 51.460 1.00 92.12 87 LEU A N 1
ATOM 693 C CA . LEU A 1 87 ? 8.613 3.790 50.798 1.00 92.12 87 LEU A CA 1
ATOM 694 C C . LEU A 1 87 ? 7.770 2.508 50.768 1.00 92.12 87 LEU A C 1
ATOM 696 O O . LEU A 1 87 ? 8.336 1.415 50.729 1.00 92.12 87 LEU A O 1
ATOM 700 N N . CYS A 1 88 ? 6.444 2.647 50.751 1.00 92.44 88 CYS A N 1
ATOM 701 C CA . CYS A 1 88 ? 5.520 1.551 50.455 1.00 92.44 88 CYS A CA 1
ATOM 702 C C . CYS A 1 88 ? 5.620 1.120 48.984 1.00 92.44 88 CYS A C 1
ATOM 704 O O . CYS A 1 88 ? 6.197 1.837 48.159 1.00 92.44 88 CYS A O 1
ATOM 706 N N . ASP A 1 89 ? 5.041 -0.029 48.637 1.00 87.31 89 ASP A N 1
ATOM 707 C CA . ASP A 1 89 ? 5.119 -0.567 47.273 1.00 87.31 89 ASP A CA 1
ATOM 708 C C . ASP A 1 89 ? 4.515 0.369 46.224 1.00 87.31 89 ASP A C 1
ATOM 710 O O . ASP A 1 89 ? 5.165 0.649 45.217 1.00 87.31 89 ASP A O 1
ATOM 714 N N . PHE A 1 90 ? 3.367 0.978 46.524 1.00 88.56 90 PHE A N 1
ATOM 715 C CA . PHE A 1 90 ? 2.740 1.983 45.662 1.00 88.56 90 PHE A CA 1
ATOM 716 C C . PHE A 1 90 ? 3.688 3.149 45.328 1.00 88.56 90 PHE A C 1
ATOM 718 O O . PHE A 1 90 ? 3.923 3.483 44.165 1.00 88.56 90 PHE A O 1
ATOM 725 N N . HIS A 1 91 ? 4.315 3.753 46.343 1.00 90.81 91 HIS A N 1
ATOM 726 C CA . HIS A 1 91 ? 5.229 4.875 46.122 1.00 90.81 91 HIS A CA 1
ATOM 727 C C . HIS A 1 91 ? 6.559 4.458 45.485 1.00 90.81 91 HIS A C 1
ATOM 729 O O . HIS A 1 91 ? 7.176 5.273 44.793 1.00 90.81 91 HIS A O 1
ATOM 735 N N . ARG A 1 92 ? 7.010 3.211 45.672 1.00 91.56 92 ARG A N 1
ATOM 736 C CA . ARG A 1 92 ? 8.180 2.673 44.957 1.00 91.56 92 ARG A CA 1
ATOM 737 C C . ARG A 1 92 ? 7.895 2.529 43.471 1.00 91.56 92 ARG A C 1
ATOM 739 O O . ARG A 1 92 ? 8.717 2.937 42.654 1.00 91.56 92 ARG A O 1
ATOM 746 N N . GLU A 1 93 ? 6.741 1.981 43.121 1.00 88.00 93 GLU A N 1
ATOM 747 C CA . GLU A 1 93 ? 6.340 1.820 41.728 1.00 88.00 93 GLU A CA 1
ATOM 748 C C . GLU A 1 93 ? 6.139 3.173 41.046 1.00 88.00 93 GLU A C 1
ATOM 750 O O . GLU A 1 93 ? 6.697 3.414 39.973 1.00 88.00 93 GLU A O 1
ATOM 755 N N . LYS A 1 94 ? 5.486 4.117 41.729 1.00 87.88 94 LYS A N 1
ATOM 756 C CA . LYS A 1 94 ? 5.354 5.500 41.258 1.00 87.88 94 LYS A CA 1
ATOM 757 C C . LYS A 1 94 ? 6.711 6.178 41.041 1.00 87.88 94 LYS A C 1
ATOM 759 O O . LYS A 1 94 ? 6.914 6.848 40.027 1.00 87.88 94 LYS A O 1
ATOM 764 N N . ALA A 1 95 ? 7.670 5.976 41.948 1.00 88.56 95 ALA A N 1
ATOM 765 C CA . ALA A 1 95 ? 9.035 6.474 41.778 1.00 88.56 95 ALA A CA 1
ATOM 766 C C . ALA A 1 95 ? 9.738 5.835 40.565 1.00 88.56 95 ALA A C 1
ATOM 768 O O . ALA A 1 95 ? 10.342 6.552 39.767 1.00 88.56 95 ALA A O 1
ATOM 769 N N . ASN A 1 96 ? 9.601 4.520 40.371 1.00 90.62 96 ASN A N 1
ATOM 770 C CA . ASN A 1 96 ? 10.157 3.811 39.215 1.00 90.62 96 ASN A CA 1
ATOM 771 C C . ASN A 1 96 ? 9.541 4.292 37.893 1.00 90.62 96 ASN A C 1
ATOM 773 O O . ASN A 1 96 ? 10.254 4.464 36.904 1.00 90.62 96 ASN A O 1
ATOM 777 N N . MET A 1 97 ? 8.233 4.548 37.867 1.00 83.75 97 MET A N 1
ATOM 778 C CA . MET A 1 97 ? 7.540 5.078 36.689 1.00 83.75 97 MET A CA 1
ATOM 779 C C . MET A 1 97 ? 7.985 6.502 36.358 1.00 83.75 97 MET A C 1
ATOM 781 O O . MET A 1 97 ? 8.266 6.810 35.196 1.00 83.75 97 MET A O 1
ATOM 785 N N . ASN A 1 98 ? 8.145 7.354 37.373 1.00 88.44 98 ASN A N 1
ATOM 786 C CA . ASN A 1 98 ? 8.702 8.692 37.189 1.00 88.44 98 ASN A CA 1
ATOM 787 C C . ASN A 1 98 ? 10.140 8.634 36.661 1.00 88.44 98 ASN A C 1
ATOM 789 O O . ASN A 1 98 ? 10.472 9.369 35.729 1.00 88.44 98 ASN A O 1
ATOM 793 N N . GLN A 1 99 ? 10.963 7.719 37.179 1.00 89.94 99 GLN A N 1
ATOM 794 C CA . GLN A 1 99 ? 12.328 7.505 36.701 1.00 89.94 99 GLN A CA 1
ATOM 795 C C . GLN A 1 99 ? 12.349 7.084 35.223 1.00 89.94 99 GLN A C 1
ATOM 797 O O . GLN A 1 99 ? 13.001 7.739 34.410 1.00 89.94 99 GLN A O 1
ATOM 802 N N . LYS A 1 100 ? 11.548 6.081 34.832 1.00 92.25 100 LYS A N 1
ATOM 803 C CA . LYS A 1 100 ? 11.413 5.646 33.428 1.00 92.25 100 LYS A CA 1
ATOM 804 C C . LYS A 1 100 ? 10.987 6.789 32.504 1.00 92.25 100 LYS A C 1
ATOM 806 O O . LYS A 1 100 ? 11.529 6.940 31.409 1.00 92.25 100 LYS A O 1
ATOM 811 N N . LYS A 1 101 ? 10.033 7.621 32.936 1.00 90.19 101 LYS A N 1
ATOM 812 C CA . LYS A 1 101 ? 9.553 8.775 32.159 1.00 90.19 101 LYS A CA 1
ATOM 813 C C . LYS A 1 101 ? 10.648 9.826 31.969 1.00 90.19 101 LYS A C 1
ATOM 815 O O . LYS A 1 101 ? 10.799 10.364 30.869 1.00 90.19 101 LYS A O 1
ATOM 820 N N . LEU A 1 102 ? 11.418 10.105 33.021 1.00 89.94 102 LEU A N 1
ATOM 821 C CA . LEU A 1 102 ? 12.563 11.012 32.959 1.00 89.94 102 LEU A CA 1
ATOM 822 C C . LEU A 1 102 ? 13.648 10.474 32.021 1.00 89.94 102 LEU A C 1
ATOM 824 O O . LEU A 1 102 ? 14.145 11.228 31.182 1.00 89.94 102 LEU A O 1
ATOM 828 N N . ASP A 1 103 ? 13.956 9.182 32.092 1.00 90.38 103 ASP A N 1
ATOM 829 C CA . ASP A 1 103 ? 14.968 8.554 31.240 1.00 90.38 103 ASP A CA 1
ATOM 830 C C . ASP A 1 103 ? 14.526 8.494 29.771 1.00 90.38 103 ASP A C 1
ATOM 832 O O . ASP A 1 103 ? 15.322 8.802 28.881 1.00 90.38 103 ASP A O 1
ATOM 836 N N . ARG A 1 104 ? 13.238 8.240 29.493 1.00 86.81 104 ARG A N 1
ATOM 837 C CA . ARG A 1 104 ? 12.661 8.359 28.140 1.00 86.81 104 ARG A CA 1
ATOM 838 C C . ARG A 1 104 ? 12.817 9.776 27.587 1.00 86.81 104 ARG A C 1
ATOM 840 O O . ARG A 1 104 ? 13.237 9.944 26.444 1.00 86.81 104 ARG A O 1
ATOM 847 N N . LYS A 1 105 ? 12.533 10.801 28.401 1.00 84.81 105 LYS A N 1
ATOM 848 C CA . LYS A 1 105 ? 12.694 12.212 28.007 1.00 84.81 105 LYS A CA 1
ATOM 849 C C . LYS A 1 105 ? 14.164 12.574 27.772 1.00 84.81 105 LYS A C 1
ATOM 851 O O . LYS A 1 105 ? 14.455 13.316 26.837 1.00 84.81 105 LYS A O 1
ATOM 856 N N . LYS A 1 106 ? 15.090 12.047 28.580 1.00 88.88 106 LYS A N 1
ATOM 857 C CA . LYS A 1 106 ? 16.537 12.224 28.375 1.00 88.88 106 LYS A CA 1
ATOM 858 C C . LYS A 1 106 ? 17.009 11.564 27.078 1.00 88.88 106 LYS A C 1
ATOM 860 O O . LYS A 1 106 ? 17.718 12.216 26.322 1.00 88.88 106 LYS A O 1
ATOM 865 N N . ARG A 1 107 ? 16.577 10.331 26.784 1.00 84.75 107 ARG A N 1
ATOM 866 C CA . ARG A 1 107 ? 16.894 9.643 25.517 1.00 84.75 107 ARG A CA 1
ATOM 867 C C . ARG A 1 107 ? 16.364 10.422 24.313 1.00 84.75 107 ARG A C 1
ATOM 869 O O . ARG A 1 107 ? 17.130 10.711 23.406 1.00 84.75 107 ARG A O 1
ATOM 876 N N . MET A 1 108 ? 15.106 10.865 24.349 1.00 73.81 108 MET A N 1
ATOM 877 C CA . MET A 1 108 ? 14.530 11.681 23.269 1.00 73.81 108 MET A CA 1
ATOM 878 C C . MET A 1 108 ? 15.268 13.006 23.049 1.00 73.81 108 MET A C 1
ATOM 880 O O . MET A 1 108 ? 15.386 13.444 21.914 1.00 73.81 108 MET A O 1
ATOM 884 N N . LYS A 1 109 ? 15.794 13.636 24.109 1.00 75.69 109 LYS A N 1
ATOM 885 C CA . LYS A 1 109 ? 16.623 14.844 23.977 1.00 75.69 109 LYS A CA 1
ATOM 886 C C . LYS A 1 109 ? 18.017 14.570 23.408 1.00 75.69 109 LYS A C 1
ATOM 888 O O . LYS A 1 109 ? 18.562 15.457 22.771 1.00 75.69 109 LYS A O 1
ATOM 893 N N . ARG A 1 110 ? 18.592 13.384 23.643 1.00 74.94 110 ARG A N 1
ATOM 894 C CA . ARG A 1 110 ? 19.900 12.993 23.085 1.00 74.94 110 ARG A CA 1
ATOM 895 C C . ARG A 1 110 ? 19.830 12.672 21.589 1.00 74.94 110 ARG A C 1
ATOM 897 O O . ARG A 1 110 ? 20.771 12.981 20.880 1.00 74.94 110 ARG A O 1
ATOM 904 N N . PHE A 1 111 ? 18.717 12.102 21.121 1.00 64.19 111 PHE A N 1
ATOM 905 C CA . PHE A 1 111 ? 18.494 11.764 19.704 1.00 64.19 111 PHE A CA 1
ATOM 906 C C . PHE A 1 111 ? 17.724 12.840 18.918 1.00 64.19 111 PHE A C 1
ATOM 908 O O . PHE A 1 111 ? 17.326 12.605 17.780 1.00 64.19 111 PHE A O 1
ATOM 915 N N . ALA A 1 112 ? 17.472 14.010 19.511 1.00 58.34 112 ALA A N 1
ATOM 916 C CA . ALA A 1 112 ? 16.904 15.129 18.771 1.00 58.34 112 ALA A CA 1
ATOM 917 C C . ALA A 1 112 ? 17.986 15.704 17.834 1.00 58.34 112 ALA A C 1
ATOM 919 O O . ALA A 1 112 ? 19.079 16.002 18.320 1.00 58.34 112 ALA A O 1
ATOM 920 N N . PRO A 1 113 ? 17.719 15.867 16.522 1.00 48.44 113 PRO A N 1
ATOM 921 C CA . PRO A 1 113 ? 18.679 16.474 15.611 1.00 48.44 113 PRO A CA 1
ATOM 922 C C . PRO A 1 113 ? 19.071 17.863 16.117 1.00 48.44 113 PRO A C 1
ATOM 924 O O . PRO A 1 113 ? 18.219 18.646 16.542 1.00 48.44 113 PRO A O 1
ATOM 927 N N . TYR A 1 114 ? 20.375 18.128 16.096 1.00 43.56 114 TYR A N 1
ATOM 928 C CA . TYR A 1 114 ? 21.002 19.369 16.528 1.00 43.56 114 TYR A CA 1
ATOM 929 C C . TYR A 1 114 ? 20.348 20.574 15.833 1.00 43.56 114 TYR A C 1
ATOM 931 O O . TYR A 1 114 ? 20.658 20.894 14.690 1.00 43.56 114 TYR A O 1
ATOM 939 N N . GLN A 1 115 ? 19.438 21.259 16.528 1.00 42.47 115 GLN A N 1
ATOM 940 C CA . GLN A 1 115 ? 19.169 22.663 16.248 1.00 42.47 115 GLN A CA 1
ATOM 941 C C . GLN A 1 115 ? 20.280 23.461 16.922 1.00 42.47 115 GLN A C 1
ATOM 943 O O . GLN A 1 115 ? 20.398 23.489 18.147 1.00 42.47 115 GLN A O 1
ATOM 948 N N . SER A 1 116 ? 21.119 24.081 16.100 1.00 38.47 116 SER A N 1
ATOM 949 C CA . SER A 1 116 ? 22.155 25.010 16.526 1.00 38.47 116 SER A CA 1
ATOM 950 C C . SER A 1 116 ? 21.531 26.193 17.268 1.00 38.47 116 SER A C 1
ATOM 952 O O . SER A 1 116 ? 20.935 27.076 16.653 1.00 38.47 116 SER A O 1
ATOM 954 N N . THR A 1 117 ? 21.714 26.244 18.584 1.00 38.47 117 THR A N 1
ATOM 955 C CA . THR A 1 117 ? 21.619 27.489 19.356 1.00 38.47 117 THR A CA 1
ATOM 956 C C . THR A 1 117 ? 22.972 27.766 20.006 1.00 38.47 117 THR A C 1
ATOM 958 O O . THR A 1 117 ? 23.613 26.816 20.465 1.00 38.47 117 THR A O 1
ATOM 961 N N . PRO A 1 118 ? 23.443 29.026 20.033 1.00 40.59 118 PRO A N 1
ATOM 962 C CA . PRO A 1 118 ? 24.830 29.323 20.338 1.00 40.59 118 PRO A CA 1
ATOM 963 C C . PRO A 1 118 ? 25.185 29.033 21.797 1.00 40.59 118 PRO A C 1
ATOM 965 O O . PRO A 1 118 ? 24.423 29.267 22.733 1.00 40.59 118 PRO A O 1
ATOM 968 N N . ARG A 1 119 ? 26.395 28.495 21.925 1.00 37.62 119 ARG A N 1
ATOM 969 C CA . ARG A 1 119 ? 27.106 28.056 23.121 1.00 37.62 119 ARG A CA 1
ATOM 970 C C . ARG A 1 119 ? 27.302 29.231 24.089 1.00 37.62 119 ARG A C 1
ATOM 972 O O . ARG A 1 119 ? 27.934 30.214 23.721 1.00 37.62 119 ARG A O 1
ATOM 979 N N . SER A 1 120 ? 26.844 29.087 25.332 1.00 35.66 120 SER A N 1
ATOM 980 C CA . SER A 1 120 ? 27.390 29.838 26.467 1.00 35.66 120 SER A CA 1
ATOM 981 C C . SER A 1 120 ? 28.281 28.894 27.271 1.00 35.66 120 SER A C 1
ATOM 983 O O . SER A 1 120 ? 27.856 27.804 27.651 1.00 35.66 120 SER A O 1
ATOM 985 N N . SER A 1 121 ? 29.525 29.323 27.475 1.00 36.47 121 SER A N 1
ATOM 986 C CA . SER A 1 121 ? 30.486 28.862 28.488 1.00 36.47 121 SER A CA 1
ATOM 987 C C . SER A 1 121 ? 29.806 28.723 29.867 1.00 36.47 121 SER A C 1
ATOM 989 O O . SER A 1 121 ? 28.780 29.354 30.104 1.00 36.47 121 SER A O 1
ATOM 991 N N . CYS A 1 122 ? 30.265 27.936 30.841 1.00 31.64 122 CYS A N 1
ATOM 992 C CA . CYS A 1 122 ? 31.604 27.483 31.219 1.00 31.64 122 CYS A CA 1
ATOM 993 C C . CYS A 1 122 ? 31.471 26.365 32.287 1.00 31.64 122 CYS A C 1
ATOM 995 O O . CYS A 1 122 ? 30.374 26.078 32.758 1.00 31.64 122 CYS A O 1
ATOM 997 N N . VAL A 1 123 ? 32.635 25.851 32.704 1.00 35.53 123 VAL A N 1
ATOM 998 C CA . VAL A 1 123 ? 32.984 25.146 33.957 1.00 35.53 123 VAL A CA 1
ATOM 999 C C . VAL A 1 123 ? 33.477 23.717 33.715 1.00 35.53 123 VAL A C 1
ATOM 1001 O O . VAL A 1 123 ? 32.725 22.764 33.535 1.00 35.53 123 VAL A O 1
ATOM 1004 N N . VAL A 1 124 ? 34.807 23.641 33.695 1.00 43.28 124 VAL A N 1
ATOM 1005 C CA . VAL A 1 124 ? 35.640 22.460 33.906 1.00 43.28 124 VAL A CA 1
ATOM 1006 C C . VAL A 1 124 ? 35.686 22.213 35.410 1.00 43.28 124 VAL A C 1
ATOM 1008 O O . VAL A 1 124 ? 35.984 23.155 36.135 1.00 43.28 124 VAL A O 1
ATOM 1011 N N . ASP A 1 125 ? 35.474 20.974 35.853 1.00 34.59 125 ASP A N 1
ATOM 1012 C CA . ASP A 1 125 ? 36.026 20.496 37.122 1.00 34.59 125 ASP A CA 1
ATOM 1013 C C . ASP A 1 125 ? 36.447 19.021 37.029 1.00 34.59 125 ASP A C 1
ATOM 1015 O O . ASP A 1 125 ? 35.795 18.190 36.394 1.00 34.59 125 ASP A O 1
ATOM 1019 N N . LYS A 1 126 ? 37.609 18.764 37.636 1.00 39.44 126 LYS A N 1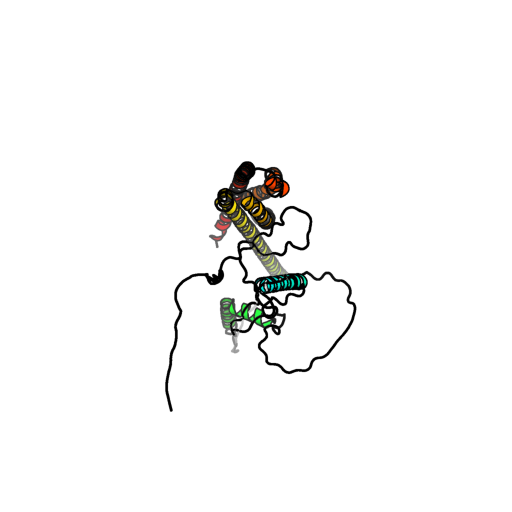
ATOM 1020 C CA . LYS A 1 126 ? 38.427 17.539 37.668 1.00 39.44 126 LYS A CA 1
ATOM 1021 C C . LYS A 1 126 ? 37.798 16.399 38.483 1.00 39.44 126 LYS A C 1
ATOM 1023 O O . LYS A 1 126 ? 37.196 16.649 39.522 1.00 39.44 126 LYS A O 1
ATOM 1028 N N . ALA A 1 127 ? 38.126 15.153 38.124 1.00 30.34 127 ALA A N 1
ATOM 1029 C CA . ALA A 1 127 ? 38.188 14.030 39.067 1.00 30.34 127 ALA A CA 1
ATOM 1030 C C . ALA A 1 127 ? 39.308 13.037 38.687 1.00 30.34 127 ALA A C 1
ATOM 1032 O O . ALA A 1 127 ? 39.466 12.701 37.515 1.00 30.34 127 ALA A O 1
ATOM 1033 N N . ASP A 1 128 ? 40.074 12.621 39.700 1.00 33.16 128 ASP A N 1
ATOM 1034 C CA . ASP A 1 128 ? 41.205 11.678 39.671 1.00 33.16 128 ASP A CA 1
ATOM 1035 C C . ASP A 1 128 ? 40.779 10.193 39.524 1.00 33.16 128 ASP A C 1
ATOM 1037 O O . ASP A 1 128 ? 39.607 9.863 39.740 1.00 33.16 128 ASP A O 1
ATOM 1041 N N . PRO A 1 129 ? 41.720 9.278 39.193 1.00 43.44 129 PRO A N 1
ATOM 1042 C CA . PRO A 1 129 ? 41.441 7.921 38.734 1.00 43.44 129 PRO A CA 1
ATOM 1043 C C . PRO A 1 129 ? 41.540 6.881 39.861 1.00 43.44 129 PRO A C 1
ATOM 1045 O O . PRO A 1 129 ? 42.595 6.716 40.463 1.00 43.44 129 PRO A O 1
ATOM 1048 N N . SER A 1 130 ? 40.465 6.131 40.120 1.00 38.06 130 SER A N 1
ATOM 1049 C CA . SER A 1 130 ? 40.513 4.762 40.673 1.00 38.06 130 SER A CA 1
ATOM 1050 C C . SER A 1 130 ? 39.093 4.213 40.855 1.00 38.06 130 SER A C 1
ATOM 1052 O O . SER A 1 130 ? 38.429 4.534 41.839 1.00 38.06 130 SER A O 1
ATOM 1054 N N . ALA A 1 131 ? 38.619 3.396 39.906 1.00 31.94 131 ALA A N 1
ATOM 1055 C CA . ALA A 1 131 ? 37.653 2.313 40.139 1.00 31.94 131 ALA A CA 1
ATOM 1056 C C . ALA A 1 131 ? 37.421 1.492 38.849 1.00 31.94 131 ALA A C 1
ATOM 1058 O O . ALA A 1 131 ? 36.830 1.983 37.897 1.00 31.94 131 ALA A O 1
ATOM 1059 N N . SER A 1 132 ? 37.908 0.247 38.878 1.00 34.72 132 SER A N 1
ATOM 1060 C CA . SER A 1 132 ? 37.543 -0.981 38.133 1.00 34.72 132 SER A CA 1
ATOM 1061 C C . SER A 1 132 ? 36.632 -0.897 36.875 1.00 34.72 132 SER A C 1
ATOM 1063 O O . SER A 1 132 ? 35.501 -0.412 36.971 1.00 34.72 132 SER A O 1
ATOM 1065 N N . PRO A 1 133 ? 37.031 -1.476 35.717 1.00 39.28 133 PRO A N 1
ATOM 1066 C CA . PRO A 1 133 ? 36.267 -1.396 34.477 1.00 39.28 133 PRO A CA 1
ATOM 1067 C C . PRO A 1 133 ? 35.256 -2.547 34.379 1.00 39.28 133 PRO A C 1
ATOM 1069 O O . PRO A 1 133 ? 35.607 -3.690 34.114 1.00 39.28 133 PRO A O 1
ATOM 1072 N N . THR A 1 134 ? 33.974 -2.265 34.591 1.00 41.28 134 THR A N 1
ATOM 1073 C CA . THR A 1 134 ? 32.858 -3.092 34.075 1.00 41.28 134 THR A CA 1
ATOM 1074 C C . THR A 1 134 ? 31.628 -2.210 33.867 1.00 41.28 134 THR A C 1
ATOM 1076 O O . THR A 1 134 ? 30.547 -2.433 34.412 1.00 41.28 134 THR A O 1
ATOM 1079 N N . ARG A 1 135 ? 31.801 -1.141 33.084 1.00 35.22 135 ARG A N 1
ATOM 1080 C CA . ARG A 1 135 ? 30.729 -0.208 32.739 1.00 35.22 135 ARG A CA 1
ATOM 1081 C C . ARG A 1 135 ? 30.685 -0.021 31.225 1.00 35.22 135 ARG A C 1
ATOM 1083 O O . ARG A 1 135 ? 31.684 0.314 30.612 1.00 35.22 135 ARG A O 1
ATOM 1090 N N . ILE A 1 136 ? 29.505 -0.220 30.644 1.00 45.47 136 ILE A N 1
ATOM 1091 C CA . ILE A 1 136 ? 29.203 -0.164 29.197 1.00 45.47 136 ILE A CA 1
ATOM 1092 C C . ILE A 1 136 ? 29.214 1.297 28.673 1.00 45.47 136 ILE A C 1
ATOM 1094 O O . ILE A 1 136 ? 28.739 1.589 27.586 1.00 45.47 136 ILE A O 1
ATOM 1098 N N . ASP A 1 137 ? 29.758 2.238 29.448 1.00 47.00 137 ASP A N 1
ATOM 1099 C CA . ASP A 1 137 ? 29.789 3.668 29.116 1.00 47.00 137 ASP A CA 1
ATOM 1100 C C . ASP A 1 137 ? 31.112 4.083 28.430 1.00 47.00 137 ASP A C 1
ATOM 1102 O O . ASP A 1 137 ? 31.366 5.271 28.270 1.00 47.00 137 ASP A O 1
ATOM 1106 N N . GLU A 1 138 ? 31.942 3.120 28.009 1.00 44.69 138 GLU A N 1
ATOM 1107 C CA . GLU A 1 138 ? 33.258 3.363 27.392 1.00 44.69 138 GLU A CA 1
ATOM 1108 C C . GLU A 1 138 ? 33.458 2.546 26.100 1.00 44.69 138 GLU A C 1
ATOM 1110 O O . GLU A 1 138 ? 34.533 2.027 25.819 1.00 44.69 138 GLU A O 1
ATOM 1115 N N . ALA A 1 139 ? 32.392 2.406 25.305 1.00 40.91 139 ALA A N 1
ATOM 1116 C CA . ALA A 1 139 ? 32.503 1.972 23.914 1.00 40.91 139 ALA A CA 1
ATOM 1117 C C . ALA A 1 139 ? 32.757 3.211 23.030 1.00 40.91 139 ALA A C 1
ATOM 1119 O O . ALA A 1 139 ? 31.993 4.176 23.141 1.00 40.91 139 ALA A O 1
ATOM 1120 N N . PRO A 1 140 ? 33.794 3.231 22.171 1.00 35.50 140 PRO A N 1
ATOM 1121 C CA . PRO A 1 140 ? 34.036 4.350 21.267 1.00 35.50 140 PRO A CA 1
ATOM 1122 C C . PRO A 1 140 ? 32.822 4.584 20.359 1.00 35.50 140 PRO A C 1
ATOM 1124 O O . PRO A 1 140 ? 32.275 3.651 19.780 1.00 35.50 140 PRO A O 1
ATOM 1127 N N . GLU A 1 141 ? 32.411 5.842 20.214 1.00 46.38 141 GLU A N 1
ATOM 1128 C CA . GLU A 1 141 ? 31.218 6.268 19.464 1.00 46.38 141 GLU A CA 1
ATOM 1129 C C . GLU A 1 141 ? 31.398 6.218 17.929 1.00 46.38 141 GLU A C 1
ATOM 1131 O O . GLU A 1 141 ? 30.655 6.852 17.182 1.00 46.38 141 GLU A O 1
ATOM 1136 N N . VAL A 1 142 ? 32.385 5.467 17.434 1.00 43.94 142 VAL A N 1
ATOM 1137 C CA . VAL A 1 142 ? 32.688 5.320 16.009 1.00 43.94 142 VAL A CA 1
ATOM 1138 C C . VAL A 1 142 ? 33.154 3.887 15.773 1.00 43.94 142 VAL A C 1
ATOM 1140 O O . VAL A 1 142 ? 34.194 3.490 16.294 1.00 43.94 142 VAL A O 1
ATOM 1143 N N . LEU A 1 143 ? 32.399 3.123 14.976 1.00 38.78 143 LEU A N 1
ATOM 1144 C CA . LEU A 1 143 ? 32.932 1.938 14.301 1.00 38.78 143 LEU A CA 1
ATOM 1145 C C . LEU A 1 143 ? 34.158 2.405 13.518 1.00 38.78 143 LEU A C 1
ATOM 1147 O O . LEU A 1 143 ? 34.032 3.162 12.553 1.00 38.78 143 LEU A O 1
ATOM 1151 N N . HIS A 1 144 ? 35.344 2.045 14.002 1.00 42.81 144 HIS A N 1
ATOM 1152 C CA . HIS A 1 144 ? 36.589 2.361 13.321 1.00 42.81 144 HIS A CA 1
ATOM 1153 C C . HIS A 1 144 ? 36.535 1.736 11.922 1.00 42.81 144 HIS A C 1
ATOM 1155 O O . HIS A 1 144 ? 35.954 0.666 11.740 1.00 42.81 144 HIS A O 1
ATOM 1161 N N . PHE A 1 145 ? 37.131 2.410 10.937 1.00 46.97 145 PHE A N 1
ATOM 1162 C CA . PHE A 1 145 ? 37.144 2.003 9.524 1.00 46.97 145 PHE A CA 1
ATOM 1163 C C . PHE A 1 145 ? 37.560 0.528 9.309 1.00 46.97 145 PHE A C 1
ATOM 1165 O O . PHE A 1 145 ? 37.154 -0.088 8.327 1.00 46.97 145 PHE A O 1
ATOM 1172 N N . ASP A 1 146 ? 38.297 -0.047 10.264 1.00 50.34 146 ASP A N 1
ATOM 1173 C CA . ASP A 1 146 ? 38.759 -1.437 10.290 1.00 50.34 146 ASP A CA 1
ATOM 1174 C C . ASP A 1 146 ? 37.646 -2.490 10.446 1.00 50.34 146 ASP A C 1
ATOM 1176 O O . ASP A 1 146 ? 37.726 -3.560 9.848 1.00 50.34 146 ASP A O 1
ATOM 1180 N N . GLU A 1 147 ? 36.575 -2.219 11.202 1.00 48.88 147 GLU A N 1
ATOM 1181 C CA . GLU A 1 147 ? 35.530 -3.232 11.446 1.00 48.88 147 GLU A CA 1
ATOM 1182 C C . GLU A 1 147 ? 34.566 -3.369 10.259 1.00 48.88 147 GLU A C 1
ATOM 1184 O O . GLU A 1 147 ? 34.074 -4.461 9.977 1.00 48.88 147 GLU A O 1
ATOM 1189 N N . VAL A 1 148 ? 34.339 -2.276 9.519 1.00 48.00 148 VAL A N 1
ATOM 1190 C CA . VAL A 1 148 ? 33.576 -2.288 8.259 1.00 48.00 148 VAL A CA 1
ATOM 1191 C C . VAL A 1 148 ? 34.389 -2.964 7.157 1.00 48.00 148 VAL A C 1
ATOM 1193 O O . VAL A 1 148 ? 33.835 -3.763 6.407 1.00 48.00 148 VAL A O 1
ATOM 1196 N N . ALA A 1 149 ? 35.702 -2.712 7.103 1.00 53.72 149 ALA A N 1
ATOM 1197 C CA . ALA A 1 149 ? 36.603 -3.413 6.195 1.00 53.72 149 ALA A CA 1
ATOM 1198 C C . ALA A 1 149 ? 36.629 -4.921 6.488 1.00 53.72 149 ALA A C 1
ATOM 1200 O O . ALA A 1 149 ? 36.469 -5.710 5.565 1.00 53.72 149 ALA A O 1
ATOM 1201 N N . PHE A 1 150 ? 36.711 -5.322 7.762 1.00 58.00 150 PHE A N 1
ATOM 1202 C CA . PHE A 1 150 ? 36.627 -6.727 8.175 1.00 58.00 150 PHE A CA 1
ATOM 1203 C C . PHE A 1 150 ? 35.288 -7.376 7.788 1.00 58.00 150 PHE A C 1
ATOM 1205 O O . PHE A 1 150 ? 35.267 -8.491 7.271 1.00 58.00 150 PHE A O 1
ATOM 1212 N N . PHE A 1 151 ? 34.163 -6.682 7.990 1.00 45.66 151 PHE A N 1
ATOM 1213 C CA . PHE A 1 151 ? 32.844 -7.196 7.603 1.00 45.66 151 PHE A CA 1
ATOM 1214 C C . PHE A 1 151 ? 32.681 -7.328 6.083 1.00 45.66 151 PHE A C 1
ATOM 1216 O O . PHE A 1 151 ? 32.038 -8.272 5.624 1.00 45.66 151 PHE A O 1
ATOM 1223 N N . CYS A 1 152 ? 33.267 -6.415 5.304 1.00 54.28 152 CYS A N 1
ATOM 1224 C CA . CYS A 1 152 ? 33.321 -6.522 3.848 1.00 54.28 152 CYS A CA 1
ATOM 1225 C C . CYS A 1 152 ? 34.214 -7.694 3.406 1.00 54.28 152 CYS A C 1
ATOM 1227 O O . CYS A 1 152 ? 33.749 -8.503 2.610 1.00 54.28 152 CYS A O 1
ATOM 1229 N N . ASP A 1 153 ? 35.409 -7.859 3.987 1.00 56.03 153 ASP A N 1
ATOM 1230 C CA . ASP A 1 153 ? 36.357 -8.942 3.649 1.00 56.03 153 ASP A CA 1
ATOM 1231 C C . ASP A 1 153 ? 35.806 -10.342 3.992 1.00 56.03 153 ASP A C 1
ATOM 1233 O O . ASP A 1 153 ? 36.064 -11.316 3.286 1.00 56.03 153 ASP A O 1
ATOM 1237 N N . VAL A 1 154 ? 34.998 -10.459 5.054 1.00 61.00 154 VAL A N 1
ATOM 1238 C CA . VAL A 1 154 ? 34.326 -11.716 5.440 1.00 61.00 154 VAL A CA 1
ATOM 1239 C C . VAL A 1 154 ? 33.138 -12.050 4.526 1.00 61.00 154 VAL A C 1
ATOM 1241 O O . VAL A 1 154 ? 32.804 -13.225 4.361 1.00 61.00 154 VAL A O 1
ATOM 1244 N N . MET A 1 155 ? 32.493 -11.046 3.923 1.00 49.72 155 MET A N 1
ATOM 1245 C CA . MET A 1 155 ? 31.290 -11.218 3.093 1.00 49.72 155 MET A CA 1
ATOM 1246 C C . MET A 1 155 ? 31.589 -11.357 1.590 1.00 49.72 155 MET A C 1
ATOM 1248 O O . MET A 1 155 ? 30.693 -11.761 0.847 1.00 49.72 155 MET A O 1
ATOM 1252 N N . THR A 1 156 ? 32.824 -11.099 1.137 1.00 54.12 156 THR A N 1
ATOM 1253 C CA . THR A 1 156 ? 33.258 -11.256 -0.270 1.00 54.12 156 THR A CA 1
ATOM 1254 C C . THR A 1 156 ? 34.403 -12.272 -0.493 1.00 54.12 156 THR A C 1
ATOM 1256 O O . THR A 1 156 ? 35.325 -12.011 -1.268 1.00 54.12 156 THR A O 1
ATOM 1259 N N . PRO A 1 157 ? 34.371 -13.493 0.082 1.00 47.00 157 PRO A N 1
ATOM 1260 C CA . PRO A 1 157 ? 35.459 -14.460 -0.114 1.00 47.00 157 PRO A CA 1
ATOM 1261 C C . PRO A 1 157 ? 35.591 -14.949 -1.571 1.00 47.00 157 PRO A C 1
ATOM 1263 O O . PRO A 1 157 ? 36.665 -15.382 -1.980 1.00 47.00 157 PRO A O 1
ATOM 1266 N N . ALA A 1 158 ? 34.523 -14.861 -2.373 1.00 50.09 158 ALA A N 1
ATOM 1267 C CA . ALA A 1 158 ? 34.507 -15.333 -3.760 1.00 50.09 158 ALA A CA 1
ATOM 1268 C C . ALA A 1 158 ? 35.247 -14.404 -4.744 1.00 50.09 158 ALA A C 1
ATOM 1270 O O . ALA A 1 158 ? 35.777 -14.879 -5.745 1.00 50.09 158 ALA A O 1
ATOM 1271 N N . GLU A 1 159 ? 35.330 -13.101 -4.460 1.00 52.81 159 GLU A N 1
ATOM 1272 C CA . GLU A 1 159 ? 35.993 -12.131 -5.348 1.00 52.81 159 GLU A CA 1
ATOM 1273 C C . GLU A 1 159 ? 37.520 -12.174 -5.202 1.00 52.81 159 GLU A C 1
ATOM 1275 O O . GLU A 1 159 ? 38.241 -12.006 -6.183 1.00 52.81 159 GLU A O 1
ATOM 1280 N N . LYS A 1 160 ? 38.026 -12.477 -3.998 1.00 48.41 160 LYS A N 1
ATOM 1281 C CA . LYS A 1 160 ? 39.470 -12.572 -3.725 1.00 48.41 160 LYS A CA 1
ATOM 1282 C C . LYS A 1 160 ? 40.105 -13.800 -4.391 1.00 48.41 160 LYS A C 1
ATOM 1284 O O . LYS A 1 160 ? 41.193 -13.693 -4.943 1.00 48.41 160 LYS A O 1
ATOM 1289 N N . LEU A 1 161 ? 39.379 -14.923 -4.427 1.00 51.91 161 LEU A N 1
ATOM 1290 C CA . LEU A 1 161 ? 39.775 -16.139 -5.153 1.00 51.91 161 LEU A CA 1
ATOM 1291 C C . LEU A 1 161 ? 39.818 -15.920 -6.673 1.00 51.91 161 LEU A C 1
ATOM 1293 O O . LEU A 1 161 ? 40.774 -16.338 -7.318 1.00 51.91 161 LEU A O 1
ATOM 1297 N N . ALA A 1 162 ? 38.839 -15.203 -7.234 1.00 51.88 162 ALA A N 1
ATOM 1298 C CA . ALA A 1 162 ? 38.809 -14.890 -8.665 1.00 51.88 162 ALA A CA 1
ATOM 1299 C C . ALA A 1 162 ? 39.924 -13.909 -9.087 1.00 51.88 162 ALA A C 1
ATOM 1301 O O . ALA A 1 162 ? 40.441 -13.993 -10.201 1.00 51.88 162 ALA A O 1
ATOM 1302 N N . LEU A 1 163 ? 40.323 -12.992 -8.196 1.00 46.81 163 LEU A N 1
ATOM 1303 C CA . LEU A 1 163 ? 41.399 -12.032 -8.456 1.00 46.81 163 LEU A CA 1
ATOM 1304 C C . LEU A 1 163 ? 42.799 -12.661 -8.323 1.00 46.81 163 LEU A C 1
ATOM 1306 O O . LEU A 1 163 ? 43.700 -12.317 -9.089 1.00 46.81 163 LEU A O 1
ATOM 1310 N N . GLU A 1 164 ? 42.989 -13.595 -7.384 1.00 51.69 164 GLU A N 1
ATOM 1311 C CA . GLU A 1 164 ? 44.239 -14.360 -7.252 1.00 51.69 164 GLU A CA 1
ATOM 1312 C C . GLU A 1 164 ? 44.446 -15.329 -8.428 1.00 51.69 164 GLU A C 1
ATOM 1314 O O . GLU A 1 164 ? 45.567 -15.459 -8.926 1.00 51.69 164 GLU A O 1
ATOM 1319 N N . GLU A 1 165 ? 43.371 -15.935 -8.942 1.00 52.50 165 GLU A N 1
ATOM 1320 C CA . GLU A 1 165 ? 43.413 -16.806 -10.123 1.00 52.50 165 GLU A CA 1
ATOM 1321 C C . GLU A 1 165 ? 43.743 -16.017 -11.407 1.00 52.50 165 GLU A C 1
ATOM 1323 O O . GLU A 1 165 ? 44.544 -16.468 -12.225 1.00 52.50 165 GLU A O 1
ATOM 1328 N N . ALA A 1 166 ? 43.238 -14.784 -11.540 1.00 49.06 166 ALA A N 1
ATOM 1329 C CA . ALA A 1 166 ? 43.570 -13.897 -12.658 1.00 49.06 166 ALA A CA 1
ATOM 1330 C C . ALA A 1 166 ? 45.024 -13.380 -12.619 1.00 49.06 166 ALA A C 1
ATOM 1332 O O . ALA A 1 166 ? 45.657 -13.240 -13.668 1.00 49.06 166 ALA A O 1
ATOM 1333 N N . HIS A 1 167 ? 45.590 -13.131 -11.431 1.00 46.94 167 HIS A N 1
ATOM 1334 C CA . HIS A 1 167 ? 46.989 -12.697 -11.301 1.00 46.94 167 HIS A CA 1
ATOM 1335 C C . HIS A 1 167 ? 48.003 -13.833 -11.510 1.00 46.94 167 HIS A C 1
ATOM 1337 O O . HIS A 1 167 ? 49.103 -13.572 -11.999 1.00 46.94 167 HIS A O 1
ATOM 1343 N N . ALA A 1 168 ? 47.648 -15.085 -11.205 1.00 49.91 168 ALA A N 1
ATOM 1344 C CA . ALA A 1 168 ? 48.511 -16.242 -11.464 1.00 49.91 168 ALA A CA 1
ATOM 1345 C C . ALA A 1 168 ? 48.695 -16.530 -12.969 1.00 49.91 168 ALA A C 1
ATOM 1347 O O . ALA A 1 168 ? 49.729 -17.062 -13.373 1.00 49.91 168 ALA A O 1
ATOM 1348 N N . ILE A 1 169 ? 47.730 -16.132 -13.804 1.00 51.12 169 ILE A N 1
ATOM 1349 C CA . ILE A 1 169 ? 47.774 -16.318 -15.263 1.00 51.12 169 ILE A CA 1
ATOM 1350 C C . ILE A 1 169 ? 48.703 -15.291 -15.939 1.00 51.12 169 ILE A C 1
ATOM 1352 O O . ILE A 1 169 ? 49.319 -15.598 -16.954 1.00 51.12 169 ILE A O 1
ATOM 1356 N N . PHE A 1 170 ? 48.877 -14.093 -15.367 1.00 43.59 170 PHE A N 1
ATOM 1357 C CA . PHE A 1 170 ? 49.610 -12.998 -16.024 1.00 43.59 170 PHE A CA 1
ATOM 1358 C C . PHE A 1 170 ? 51.136 -13.008 -15.791 1.00 43.59 170 PHE A C 1
ATOM 1360 O O . PHE A 1 170 ? 51.864 -12.277 -16.457 1.00 43.59 170 PHE A O 1
ATOM 1367 N N . VAL A 1 171 ? 51.646 -13.820 -14.856 1.00 45.34 171 VAL A N 1
ATOM 1368 C CA . VAL A 1 171 ? 53.078 -13.827 -14.478 1.00 45.34 171 VAL A CA 1
ATOM 1369 C C . VAL A 1 171 ? 53.891 -14.903 -15.220 1.00 45.34 171 VAL A C 1
ATOM 1371 O O . VAL A 1 171 ? 55.119 -14.850 -15.210 1.00 45.34 171 VAL A O 1
ATOM 1374 N N . HIS A 1 172 ? 53.248 -15.853 -15.909 1.00 43.66 172 HIS A N 1
ATOM 1375 C CA . HIS A 1 172 ? 53.950 -16.999 -16.503 1.00 43.66 172 HIS A CA 1
ATOM 1376 C C . HIS A 1 172 ? 54.432 -16.845 -17.956 1.00 43.66 172 HIS A C 1
ATOM 1378 O O . HIS A 1 172 ? 55.209 -17.691 -18.393 1.00 43.66 172 HIS A O 1
ATOM 1384 N N . ASP A 1 173 ? 54.090 -15.764 -18.664 1.00 39.59 173 ASP A N 1
ATOM 1385 C CA . ASP A 1 173 ? 54.493 -15.566 -20.065 1.00 39.59 173 ASP A CA 1
ATOM 1386 C C . ASP A 1 173 ? 55.441 -14.368 -20.239 1.00 39.59 173 ASP A C 1
ATOM 1388 O O . ASP A 1 173 ? 55.080 -13.296 -20.722 1.00 39.59 173 ASP A O 1
ATOM 1392 N N . LEU A 1 174 ? 56.705 -14.570 -19.862 1.00 37.19 174 LEU A N 1
ATOM 1393 C CA . LEU A 1 174 ? 57.833 -13.733 -20.279 1.00 37.19 174 LEU A CA 1
ATOM 1394 C C . LEU A 1 174 ? 58.784 -14.607 -21.111 1.00 37.19 174 LEU A C 1
ATOM 1396 O O . LEU A 1 174 ? 59.493 -15.436 -20.536 1.00 37.19 174 LEU A O 1
ATOM 1400 N N . PRO A 1 175 ? 58.839 -14.461 -22.449 1.00 36.88 175 PRO A N 1
ATOM 1401 C CA . PRO A 1 175 ? 59.813 -15.183 -23.246 1.00 36.88 175 PRO A CA 1
ATOM 1402 C C . PRO A 1 175 ? 61.157 -14.450 -23.216 1.00 36.88 175 PRO A C 1
ATOM 1404 O O . PRO A 1 175 ? 61.313 -13.352 -23.749 1.00 36.88 175 PRO A O 1
ATOM 1407 N N . THR A 1 176 ? 62.154 -15.097 -22.622 1.00 36.31 176 THR A N 1
ATOM 1408 C CA . THR A 1 176 ? 63.575 -14.861 -22.896 1.00 36.31 176 THR A CA 1
ATOM 1409 C C . THR A 1 176 ? 63.888 -15.323 -24.321 1.00 36.31 176 THR A C 1
ATOM 1411 O O . THR A 1 176 ? 63.768 -16.513 -24.611 1.00 36.31 176 THR A O 1
ATOM 1414 N N . SER A 1 177 ? 64.283 -14.415 -25.218 1.00 33.31 177 SER A N 1
ATOM 1415 C CA . SER A 1 177 ? 64.735 -14.772 -26.569 1.00 33.31 177 SER A CA 1
ATOM 1416 C C . SER A 1 177 ? 66.263 -14.748 -26.665 1.00 33.31 177 SER A C 1
ATOM 1418 O O . SER A 1 177 ? 66.870 -13.676 -26.654 1.00 33.31 177 SER A O 1
ATOM 1420 N N . ASP A 1 178 ? 66.863 -15.930 -26.802 1.00 31.86 178 ASP A N 1
ATOM 1421 C CA . ASP A 1 178 ? 68.254 -16.115 -27.212 1.00 31.86 178 ASP A CA 1
ATOM 1422 C C . ASP A 1 178 ? 68.418 -15.858 -28.720 1.00 31.86 178 ASP A C 1
ATOM 1424 O O . ASP A 1 178 ? 67.624 -16.304 -29.550 1.00 31.86 178 ASP A O 1
ATOM 1428 N N . HIS A 1 179 ? 69.482 -15.139 -29.075 1.00 36.97 179 HIS A N 1
ATOM 1429 C CA . HIS A 1 179 ? 69.898 -14.858 -30.447 1.00 36.97 179 HIS A CA 1
ATOM 1430 C C . HIS A 1 179 ? 70.731 -16.010 -31.035 1.00 36.97 179 HIS A C 1
ATOM 1432 O O . HIS A 1 179 ? 71.772 -16.356 -30.479 1.00 36.97 179 HIS A O 1
ATOM 1438 N N . ALA A 1 180 ? 70.371 -16.502 -32.230 1.00 33.00 180 ALA A N 1
ATOM 1439 C CA . ALA A 1 180 ? 71.296 -17.229 -33.110 1.00 33.00 180 ALA A CA 1
ATOM 1440 C C . ALA A 1 180 ? 70.953 -17.090 -34.619 1.00 33.00 180 ALA A C 1
ATOM 1442 O O . ALA A 1 180 ? 69.912 -17.542 -35.075 1.00 33.00 180 ALA A O 1
ATOM 1443 N N . LEU A 1 181 ? 71.884 -16.448 -35.346 1.00 32.69 181 LEU A N 1
ATOM 1444 C CA . LEU A 1 181 ? 72.348 -16.600 -36.748 1.00 32.69 181 LEU A CA 1
ATOM 1445 C C . LEU A 1 181 ? 71.380 -16.856 -37.951 1.00 32.69 181 LEU A C 1
ATOM 1447 O O . LEU A 1 181 ? 70.926 -17.972 -38.162 1.00 32.69 181 LEU A O 1
ATOM 1451 N N . LEU A 1 182 ? 71.221 -15.812 -38.800 1.00 35.28 182 LEU A N 1
ATOM 1452 C CA . LEU A 1 182 ? 71.477 -15.634 -40.276 1.00 35.28 182 LEU A CA 1
ATOM 1453 C C . LEU A 1 182 ? 71.838 -16.863 -41.184 1.00 35.28 182 LEU A C 1
ATOM 1455 O O . LEU A 1 182 ? 72.389 -17.810 -40.627 1.00 35.28 182 LEU A O 1
ATOM 1459 N N . PRO A 1 183 ? 71.739 -16.855 -42.563 1.00 41.59 183 PRO A N 1
ATOM 1460 C CA . PRO A 1 183 ? 71.816 -15.726 -43.539 1.00 41.59 183 PRO A CA 1
ATOM 1461 C C . PRO A 1 183 ? 70.897 -15.892 -44.837 1.00 41.59 183 PRO A C 1
ATOM 1463 O O . PRO A 1 183 ? 69.836 -16.489 -44.691 1.00 41.59 183 PRO A O 1
ATOM 1466 N N . PRO A 1 184 ? 71.166 -15.357 -46.074 1.00 45.00 184 PRO A N 1
ATOM 1467 C CA . PRO A 1 184 ? 70.390 -14.233 -46.657 1.00 45.00 184 PRO A CA 1
ATOM 1468 C C . PRO A 1 184 ? 69.953 -14.341 -48.169 1.00 45.00 184 PRO A C 1
ATOM 1470 O O . PRO A 1 184 ? 70.223 -15.328 -48.842 1.00 45.00 184 PRO A O 1
ATOM 1473 N N . ILE A 1 185 ? 69.412 -13.220 -48.702 1.00 35.81 185 ILE A N 1
ATOM 1474 C CA . ILE A 1 185 ? 69.365 -12.685 -50.107 1.00 35.81 185 ILE A CA 1
ATOM 1475 C C . ILE A 1 185 ? 68.314 -13.191 -51.139 1.00 35.81 185 ILE A C 1
ATOM 1477 O O . ILE A 1 185 ? 68.387 -14.320 -51.602 1.00 35.81 185 ILE A O 1
ATOM 1481 N N . HIS A 1 186 ? 67.433 -12.279 -51.601 1.00 32.84 186 HIS A N 1
ATOM 1482 C CA . HIS A 1 186 ? 67.193 -11.856 -53.014 1.00 32.84 186 HIS A CA 1
ATOM 1483 C C . HIS A 1 186 ? 66.176 -10.685 -53.014 1.00 32.84 186 HIS A C 1
ATOM 1485 O O . HIS A 1 186 ? 65.096 -10.801 -52.450 1.00 32.84 186 HIS A O 1
ATOM 1491 N N . GLU A 1 187 ? 66.609 -9.452 -53.295 1.00 35.44 187 GLU A N 1
ATOM 1492 C CA . GLU A 1 187 ? 66.489 -8.724 -54.581 1.00 35.44 187 GLU A CA 1
ATOM 1493 C C . GLU A 1 187 ? 65.067 -8.284 -54.997 1.00 35.44 187 GLU A C 1
ATOM 1495 O O . GLU A 1 187 ? 64.258 -9.059 -55.484 1.00 35.44 187 GLU A O 1
ATOM 1500 N N . ALA A 1 188 ? 64.848 -6.975 -54.821 1.00 41.47 188 ALA A N 1
ATOM 1501 C CA . ALA A 1 188 ? 64.208 -6.008 -55.718 1.00 41.47 188 ALA A CA 1
ATOM 1502 C C . ALA A 1 188 ? 62.989 -6.418 -56.570 1.00 41.47 188 ALA A C 1
ATOM 1504 O O . ALA A 1 188 ? 63.151 -7.009 -57.630 1.00 41.47 188 ALA A O 1
ATOM 1505 N N . VAL A 1 189 ? 61.828 -5.829 -56.247 1.00 37.84 189 VAL A N 1
ATOM 1506 C CA . VAL A 1 189 ? 60.960 -5.156 -57.234 1.00 37.84 189 VAL A CA 1
ATOM 1507 C C . VAL A 1 189 ? 60.397 -3.885 -56.587 1.00 37.84 189 VAL A C 1
ATOM 1509 O O . VAL A 1 189 ? 59.749 -3.937 -55.545 1.00 37.84 189 VAL A O 1
ATOM 1512 N N . LYS A 1 190 ? 60.710 -2.731 -57.186 1.00 40.22 190 LYS A N 1
ATOM 1513 C CA . LYS A 1 190 ? 60.027 -1.457 -56.950 1.00 40.22 190 LYS A CA 1
ATOM 1514 C C . LYS A 1 190 ? 58.795 -1.444 -57.848 1.00 40.22 190 LYS A C 1
ATOM 1516 O O . LYS A 1 190 ? 58.950 -1.203 -59.040 1.00 40.22 190 LYS A O 1
ATOM 1521 N N . ASP A 1 191 ? 57.625 -1.661 -57.267 1.00 37.12 191 ASP A N 1
ATOM 1522 C CA . ASP A 1 191 ? 56.361 -1.238 -57.861 1.00 37.12 191 ASP A CA 1
ATOM 1523 C C . ASP A 1 191 ? 55.831 -0.068 -57.029 1.00 37.12 191 ASP A C 1
ATOM 1525 O O . ASP A 1 191 ? 55.722 -0.150 -55.804 1.00 37.12 191 ASP A O 1
ATOM 1529 N N . GLU A 1 192 ? 55.575 1.055 -57.698 1.00 47.06 192 GLU A N 1
ATOM 1530 C CA . GLU A 1 192 ? 54.946 2.244 -57.129 1.00 47.06 192 GLU A CA 1
ATOM 1531 C C . GLU A 1 192 ? 53.508 1.901 -56.706 1.00 47.06 192 GLU A C 1
ATOM 1533 O O . GLU A 1 192 ? 52.564 1.981 -57.492 1.00 47.06 192 GLU A O 1
ATOM 1538 N N . ALA A 1 193 ? 53.341 1.475 -55.454 1.00 44.69 193 ALA A N 1
ATOM 1539 C CA . ALA A 1 193 ? 52.048 1.441 -54.787 1.00 44.69 193 ALA A CA 1
ATOM 1540 C C . ALA A 1 193 ? 51.658 2.876 -54.384 1.00 44.69 193 ALA A C 1
ATOM 1542 O O . ALA A 1 193 ? 52.542 3.651 -54.003 1.00 44.69 193 ALA A O 1
ATOM 1543 N N . PRO A 1 194 ? 50.367 3.259 -54.443 1.00 45.75 194 PRO A N 1
ATOM 1544 C CA . PRO A 1 194 ? 49.943 4.541 -53.899 1.00 45.75 194 PRO A CA 1
ATOM 1545 C C . PRO A 1 194 ? 50.363 4.587 -52.429 1.00 45.75 194 PRO A C 1
ATOM 1547 O O . PRO A 1 194 ? 50.210 3.591 -51.723 1.00 45.75 194 PRO A O 1
ATOM 1550 N N . GLU A 1 195 ? 50.918 5.717 -51.997 1.00 49.09 195 GLU A N 1
ATOM 1551 C CA . GLU A 1 195 ? 51.260 6.011 -50.606 1.00 49.09 195 GLU A CA 1
ATOM 1552 C C . GLU A 1 195 ? 49.994 5.845 -49.750 1.00 49.09 195 GLU A C 1
ATOM 1554 O O . GLU A 1 195 ? 49.174 6.750 -49.607 1.00 49.09 195 GLU A O 1
ATOM 1559 N N . TYR A 1 196 ? 49.768 4.618 -49.282 1.00 51.81 196 TYR A N 1
ATOM 1560 C CA . TYR A 1 196 ? 48.677 4.265 -48.398 1.00 51.81 196 TYR A CA 1
ATOM 1561 C C . TYR A 1 196 ? 49.100 4.754 -47.025 1.00 51.81 196 TYR A C 1
ATOM 1563 O O . TYR A 1 196 ? 50.001 4.190 -46.404 1.00 51.81 196 TYR A O 1
ATOM 1571 N N . ASP A 1 197 ? 48.503 5.865 -46.606 1.00 60.41 197 ASP A N 1
ATOM 1572 C CA . ASP A 1 197 ? 48.798 6.514 -45.340 1.00 60.41 197 ASP A CA 1
ATOM 1573 C C . ASP A 1 197 ? 48.430 5.582 -44.174 1.00 60.41 197 ASP A C 1
ATOM 1575 O O . ASP A 1 197 ? 47.301 5.551 -43.676 1.00 60.41 197 ASP A O 1
ATOM 1579 N N . HIS A 1 198 ? 49.407 4.776 -43.758 1.00 64.00 198 HIS A N 1
ATOM 1580 C CA . HIS A 1 198 ? 49.289 3.846 -42.642 1.00 64.00 198 HIS A CA 1
ATOM 1581 C C . HIS A 1 198 ? 48.910 4.569 -41.343 1.00 64.00 198 HIS A C 1
ATOM 1583 O O . HIS A 1 198 ? 48.220 3.984 -40.511 1.00 64.00 198 HIS A O 1
ATOM 1589 N N . THR A 1 199 ? 49.271 5.851 -41.199 1.00 70.31 199 THR A N 1
ATOM 1590 C CA . THR A 1 199 ? 48.939 6.640 -40.008 1.00 70.31 199 THR A CA 1
ATOM 1591 C C . THR A 1 199 ? 47.460 7.023 -39.970 1.00 70.31 199 THR A C 1
ATOM 1593 O O . THR A 1 199 ? 46.834 6.936 -38.914 1.00 70.31 199 THR A O 1
ATOM 1596 N N . ALA A 1 200 ? 46.856 7.345 -41.118 1.00 69.50 200 ALA A N 1
ATOM 1597 C CA . ALA A 1 200 ? 45.416 7.582 -41.215 1.00 69.50 200 ALA A CA 1
ATOM 1598 C C . ALA A 1 200 ? 44.598 6.309 -40.943 1.00 69.50 200 ALA A C 1
ATOM 1600 O O . ALA A 1 200 ? 43.557 6.378 -40.291 1.00 69.50 200 ALA A O 1
ATOM 1601 N N . ALA A 1 201 ? 45.076 5.144 -41.395 1.00 73.06 201 ALA A N 1
ATOM 1602 C CA . ALA A 1 201 ? 44.419 3.862 -41.136 1.00 73.06 201 ALA A CA 1
ATOM 1603 C C . ALA A 1 201 ? 44.522 3.422 -39.661 1.00 73.06 201 ALA A C 1
ATOM 1605 O O . ALA A 1 201 ? 43.554 2.894 -39.110 1.00 73.06 201 ALA A O 1
ATOM 1606 N N . GLU A 1 202 ? 45.663 3.659 -39.003 1.00 72.19 202 GLU A N 1
ATOM 1607 C CA . GLU A 1 202 ? 45.834 3.399 -37.565 1.00 72.19 202 GLU A CA 1
ATOM 1608 C C . GLU A 1 202 ? 44.983 4.340 -36.702 1.00 72.19 202 GLU A C 1
ATOM 1610 O O . GLU A 1 202 ? 44.326 3.883 -35.765 1.00 72.19 202 GLU A O 1
ATOM 1615 N N . LEU A 1 203 ? 44.922 5.632 -37.042 1.00 74.94 203 LEU A N 1
ATOM 1616 C CA . LEU A 1 203 ? 44.056 6.601 -36.362 1.00 74.94 203 LEU A CA 1
ATOM 1617 C C . LEU A 1 203 ? 42.566 6.290 -36.561 1.00 74.94 203 LEU A C 1
ATOM 1619 O O . LEU A 1 203 ? 41.791 6.424 -35.616 1.00 74.94 203 LEU A O 1
ATOM 1623 N N . ASP A 1 204 ? 42.159 5.839 -37.752 1.00 75.25 204 ASP A N 1
ATOM 1624 C CA . ASP A 1 204 ? 40.784 5.398 -38.023 1.00 75.25 204 ASP A CA 1
ATOM 1625 C C . ASP A 1 204 ? 40.423 4.129 -37.231 1.00 75.25 204 ASP A C 1
ATOM 1627 O O . ASP A 1 204 ? 39.317 4.033 -36.695 1.00 75.25 204 ASP A O 1
ATOM 1631 N N . MET A 1 205 ? 41.353 3.177 -37.085 1.00 73.94 205 MET A N 1
ATOM 1632 C CA . MET A 1 205 ? 41.146 1.998 -36.235 1.00 73.94 205 MET A CA 1
ATOM 1633 C C . MET A 1 205 ? 41.051 2.350 -34.748 1.00 73.94 205 MET A C 1
ATOM 1635 O O . MET A 1 205 ? 40.140 1.853 -34.085 1.00 73.94 205 MET A O 1
ATOM 1639 N N . LEU A 1 206 ? 41.927 3.221 -34.237 1.00 74.25 206 LEU A N 1
ATOM 1640 C CA . LEU A 1 206 ? 41.880 3.696 -32.846 1.00 74.25 206 LEU A CA 1
ATOM 1641 C C . LEU A 1 206 ? 40.592 4.476 -32.560 1.00 74.25 206 LEU A C 1
ATOM 1643 O O . LEU A 1 206 ? 39.926 4.258 -31.550 1.00 74.25 206 LEU A O 1
ATOM 1647 N N . PHE A 1 207 ? 40.182 5.336 -33.490 1.00 78.88 207 PHE A N 1
ATOM 1648 C CA . PHE A 1 207 ? 38.924 6.061 -33.371 1.00 78.88 207 PHE A CA 1
ATOM 1649 C C . PHE A 1 207 ? 37.722 5.109 -33.389 1.00 78.88 207 PHE A C 1
ATOM 1651 O O . PHE A 1 207 ? 36.819 5.242 -32.566 1.00 78.88 207 PHE A O 1
ATOM 1658 N N . LYS A 1 208 ? 37.713 4.101 -34.270 1.00 75.00 208 LYS A N 1
ATOM 1659 C CA . LYS A 1 208 ? 36.667 3.067 -34.284 1.00 75.00 208 LYS A CA 1
ATOM 1660 C C . LYS A 1 208 ? 36.654 2.236 -33.004 1.00 75.00 208 LYS A C 1
ATOM 1662 O O . LYS A 1 208 ? 35.560 1.925 -32.538 1.00 75.00 208 LYS A O 1
ATOM 1667 N N . SER A 1 209 ? 37.809 1.901 -32.421 1.00 77.75 209 SER A N 1
ATOM 1668 C CA . SER A 1 209 ? 37.855 1.176 -31.145 1.00 77.75 209 SER A CA 1
ATOM 1669 C C . SER A 1 209 ? 37.331 2.019 -29.987 1.00 77.75 209 SER A C 1
ATOM 1671 O O . SER A 1 209 ? 36.536 1.515 -29.197 1.00 77.75 209 SER A O 1
ATOM 1673 N N . ASP A 1 210 ? 37.685 3.304 -29.925 1.00 74.94 210 ASP A N 1
ATOM 1674 C CA . ASP A 1 210 ? 37.201 4.215 -28.881 1.00 74.94 210 ASP A CA 1
ATOM 1675 C C . ASP A 1 210 ? 35.694 4.471 -29.010 1.00 74.94 210 ASP A C 1
ATOM 1677 O O . ASP A 1 210 ? 34.962 4.459 -28.019 1.00 74.94 210 ASP A O 1
ATOM 1681 N N . VAL A 1 211 ? 35.202 4.638 -30.242 1.00 76.31 211 VAL A N 1
ATOM 1682 C CA . VAL A 1 211 ? 33.768 4.775 -30.527 1.00 76.31 211 VAL A CA 1
ATOM 1683 C C . VAL A 1 211 ? 33.017 3.487 -30.185 1.00 76.31 211 VAL A C 1
ATOM 1685 O O . VAL A 1 211 ? 31.940 3.559 -29.597 1.00 76.31 211 VAL A O 1
ATOM 1688 N N . MET A 1 212 ? 33.568 2.313 -30.498 1.00 71.56 212 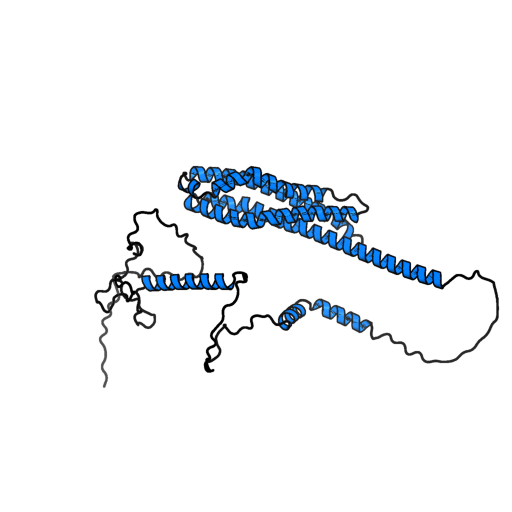MET A N 1
ATOM 1689 C CA . MET A 1 212 ? 32.939 1.026 -30.186 1.00 71.56 212 MET A CA 1
ATOM 1690 C C . MET A 1 212 ? 32.899 0.764 -28.674 1.00 71.56 212 MET A C 1
ATOM 1692 O O . MET A 1 212 ? 31.844 0.407 -28.158 1.00 71.56 212 MET A O 1
ATOM 1696 N N . LEU A 1 213 ? 33.986 1.048 -27.945 1.00 72.44 213 LEU A N 1
ATOM 1697 C CA . LEU A 1 213 ? 34.019 0.981 -26.478 1.00 72.44 213 LEU A CA 1
ATOM 1698 C C . LEU A 1 213 ? 33.031 1.960 -25.837 1.00 72.44 213 LEU A C 1
ATOM 1700 O O . LEU A 1 213 ? 32.358 1.616 -24.867 1.00 72.44 213 LEU A O 1
ATOM 1704 N N . PHE A 1 214 ? 32.911 3.172 -26.380 1.00 73.19 214 PHE A N 1
ATOM 1705 C CA . PHE A 1 214 ? 31.940 4.152 -25.902 1.00 73.19 214 PHE A CA 1
ATOM 1706 C C . PHE A 1 214 ? 30.495 3.689 -26.132 1.00 73.19 214 PHE A C 1
ATOM 1708 O O . PHE A 1 214 ? 29.662 3.811 -25.232 1.00 73.19 214 PHE A O 1
ATOM 1715 N N . VAL A 1 215 ? 30.193 3.135 -27.310 1.00 75.81 215 VAL A N 1
ATOM 1716 C CA . VAL A 1 215 ? 28.867 2.587 -27.640 1.00 75.81 215 VAL A CA 1
ATOM 1717 C C . VAL A 1 215 ? 28.532 1.388 -26.750 1.00 75.81 215 VAL A C 1
ATOM 1719 O O . VAL A 1 215 ? 27.417 1.328 -26.227 1.00 75.81 215 VAL A O 1
ATOM 1722 N N . ASP A 1 216 ? 29.488 0.493 -26.500 1.00 74.69 216 ASP A N 1
ATOM 1723 C CA . ASP A 1 216 ? 29.311 -0.643 -25.591 1.00 74.69 216 ASP A CA 1
ATOM 1724 C C . ASP A 1 216 ? 29.097 -0.181 -24.145 1.00 74.69 216 ASP A C 1
ATOM 1726 O O . ASP A 1 216 ? 28.140 -0.602 -23.492 1.00 74.69 216 ASP A O 1
ATOM 1730 N N . GLN A 1 217 ? 29.903 0.762 -23.652 1.00 75.12 217 GLN A N 1
ATOM 1731 C CA . GLN A 1 217 ? 29.756 1.314 -22.303 1.00 75.12 217 GLN A CA 1
ATOM 1732 C C . GLN A 1 217 ? 28.414 2.043 -22.121 1.00 75.12 217 GLN A C 1
ATOM 1734 O O . GLN A 1 217 ? 27.762 1.928 -21.073 1.00 75.12 217 GLN A O 1
ATOM 1739 N N . PHE A 1 218 ? 27.974 2.781 -23.144 1.00 74.62 218 PHE A N 1
ATOM 1740 C CA . PHE A 1 218 ? 26.671 3.442 -23.170 1.00 74.62 218 PHE A CA 1
ATOM 1741 C C . PHE A 1 218 ? 25.525 2.419 -23.190 1.00 74.62 218 PHE A C 1
ATOM 1743 O O . PHE A 1 218 ? 24.563 2.562 -22.431 1.00 74.62 218 PHE A O 1
ATOM 1750 N N . SER A 1 219 ? 25.656 1.353 -23.984 1.00 76.56 219 SER A N 1
ATOM 1751 C CA . SER A 1 219 ? 24.697 0.246 -24.064 1.00 76.56 219 SER A CA 1
ATOM 1752 C C . SER A 1 219 ? 24.545 -0.473 -22.719 1.00 76.56 219 SER A C 1
ATOM 1754 O O . SER A 1 219 ? 23.430 -0.593 -22.203 1.00 76.56 219 SER A O 1
ATOM 1756 N N . VAL A 1 220 ? 25.658 -0.846 -22.076 1.00 80.00 220 VAL A N 1
ATOM 1757 C CA . VAL A 1 220 ? 25.664 -1.492 -20.751 1.00 80.00 220 VAL A CA 1
ATOM 1758 C C . VAL A 1 220 ? 25.016 -0.593 -19.697 1.00 80.00 220 VAL A C 1
ATOM 1760 O O . VAL A 1 220 ? 24.149 -1.046 -18.947 1.00 80.00 220 VAL A O 1
ATOM 1763 N N . SER A 1 221 ? 25.364 0.696 -19.668 1.00 83.94 221 SER A N 1
ATOM 1764 C CA . SER A 1 221 ? 24.783 1.660 -18.719 1.00 83.94 221 SER A CA 1
ATOM 1765 C C . SER A 1 221 ? 23.263 1.774 -18.874 1.00 83.94 221 SER A C 1
ATOM 1767 O O . SER A 1 221 ? 22.523 1.802 -17.887 1.00 83.94 221 SER A O 1
ATOM 1769 N N . CYS A 1 222 ? 22.782 1.784 -20.115 1.00 82.19 222 CYS A N 1
ATOM 1770 C CA . CYS A 1 222 ? 21.364 1.853 -20.431 1.00 82.19 222 CYS A CA 1
ATOM 1771 C C . CYS A 1 222 ? 20.615 0.565 -20.034 1.00 82.19 222 CYS A C 1
ATOM 1773 O O . CYS A 1 222 ? 19.539 0.636 -19.429 1.00 82.19 222 CYS A O 1
ATOM 1775 N N . VAL A 1 223 ? 21.190 -0.614 -20.298 1.00 84.12 223 VAL A N 1
ATOM 1776 C CA . VAL A 1 223 ? 20.622 -1.911 -19.882 1.00 84.12 223 VAL A CA 1
ATOM 1777 C C . VAL A 1 223 ? 20.543 -2.016 -18.356 1.00 84.12 223 VAL A C 1
ATOM 1779 O O . VAL A 1 223 ? 19.503 -2.411 -17.821 1.00 84.12 223 VAL A O 1
ATOM 1782 N N . MET A 1 224 ? 21.589 -1.593 -17.643 1.00 86.88 224 MET A N 1
ATOM 1783 C CA . MET A 1 224 ? 21.598 -1.572 -16.176 1.00 86.88 224 MET A CA 1
ATOM 1784 C C . MET A 1 224 ? 20.560 -0.596 -15.611 1.00 86.88 224 MET A C 1
ATOM 1786 O O . MET A 1 224 ? 19.831 -0.949 -14.683 1.00 86.88 224 MET A O 1
ATOM 1790 N N . ALA A 1 225 ? 20.421 0.597 -16.198 1.00 88.50 225 ALA A N 1
ATOM 1791 C CA . ALA A 1 225 ? 19.390 1.558 -15.803 1.00 88.50 225 ALA A CA 1
ATOM 1792 C C . ALA A 1 225 ? 17.974 0.993 -16.003 1.00 88.50 225 ALA A C 1
ATOM 1794 O O . ALA A 1 225 ? 17.122 1.113 -15.119 1.00 88.50 225 ALA A O 1
ATOM 1795 N N . LYS A 1 226 ? 17.724 0.319 -17.132 1.00 86.75 226 LYS A N 1
ATOM 1796 C CA . LYS A 1 226 ? 16.447 -0.353 -17.407 1.00 86.75 226 LYS A CA 1
ATOM 1797 C C . LYS A 1 226 ? 16.134 -1.410 -16.352 1.00 86.75 226 LYS A C 1
ATOM 1799 O O . LYS A 1 226 ? 15.033 -1.407 -15.800 1.00 86.75 226 LYS A O 1
ATOM 1804 N N . LEU A 1 227 ? 17.097 -2.285 -16.056 1.00 89.56 227 LEU A N 1
ATOM 1805 C CA . LEU A 1 227 ? 16.941 -3.331 -15.047 1.00 89.56 227 LEU A CA 1
ATOM 1806 C C . LEU A 1 227 ? 16.672 -2.728 -13.664 1.00 89.56 227 LEU A C 1
ATOM 1808 O O . LEU A 1 227 ? 15.755 -3.167 -12.972 1.00 89.56 227 LEU A O 1
ATOM 1812 N N . PHE A 1 228 ? 17.414 -1.685 -13.293 1.00 93.75 228 PHE A N 1
ATOM 1813 C CA . PHE A 1 228 ? 17.234 -0.977 -12.031 1.00 93.75 228 PHE A CA 1
ATOM 1814 C C . PHE A 1 228 ? 15.808 -0.435 -11.875 1.00 93.75 228 PHE A C 1
ATOM 1816 O O . PHE A 1 228 ? 15.141 -0.733 -10.881 1.00 93.75 228 PHE A O 1
ATOM 1823 N N . PHE A 1 229 ? 15.300 0.308 -12.865 1.00 95.50 229 PHE A N 1
ATOM 1824 C CA . PHE A 1 229 ? 13.942 0.855 -12.802 1.00 95.50 229 PHE A CA 1
ATOM 1825 C C . PHE A 1 229 ? 12.867 -0.235 -12.843 1.00 95.50 229 PHE A C 1
ATOM 1827 O O . PHE A 1 229 ? 11.882 -0.137 -12.109 1.00 95.50 229 PHE A O 1
ATOM 1834 N N . ALA A 1 230 ? 13.062 -1.295 -13.633 1.00 94.06 230 ALA A N 1
ATOM 1835 C CA . ALA A 1 230 ? 12.141 -2.427 -13.689 1.00 94.06 230 ALA A CA 1
ATOM 1836 C C . ALA A 1 230 ? 12.037 -3.147 -12.334 1.00 94.06 230 ALA A C 1
ATOM 1838 O O . ALA A 1 230 ? 10.932 -3.368 -11.829 1.00 94.06 230 ALA A O 1
ATOM 1839 N N . VAL A 1 231 ? 13.178 -3.455 -11.707 1.00 95.50 231 VAL A N 1
ATOM 1840 C CA . VAL A 1 231 ? 13.229 -4.084 -10.379 1.00 95.50 231 VAL A CA 1
ATOM 1841 C C . VAL A 1 231 ? 12.622 -3.158 -9.329 1.00 95.50 231 VAL A C 1
ATOM 1843 O O . VAL A 1 231 ? 11.780 -3.602 -8.546 1.00 95.50 231 VAL A O 1
ATOM 1846 N N . ALA A 1 232 ? 12.973 -1.870 -9.327 1.00 97.12 232 ALA A N 1
ATOM 1847 C CA . ALA A 1 232 ? 12.412 -0.893 -8.395 1.00 97.12 232 ALA A CA 1
ATOM 1848 C C . ALA A 1 232 ? 10.882 -0.789 -8.524 1.00 97.12 232 ALA A C 1
ATOM 1850 O O . ALA A 1 232 ? 10.178 -0.798 -7.512 1.00 97.12 232 ALA A O 1
ATOM 1851 N N . ALA A 1 233 ? 10.350 -0.753 -9.749 1.00 97.81 233 ALA A N 1
ATOM 1852 C CA . ALA A 1 233 ? 8.914 -0.687 -10.009 1.00 97.81 233 ALA A CA 1
ATOM 1853 C C . ALA A 1 233 ? 8.179 -1.944 -9.518 1.00 97.81 233 ALA A C 1
ATOM 1855 O O . ALA A 1 233 ? 7.197 -1.837 -8.784 1.00 97.81 233 ALA A O 1
ATOM 1856 N N . VAL A 1 234 ? 8.664 -3.139 -9.873 1.00 97.88 234 VAL A N 1
ATOM 1857 C CA . VAL A 1 234 ? 8.015 -4.409 -9.500 1.00 97.88 234 VAL A CA 1
ATOM 1858 C C . VAL A 1 234 ? 8.095 -4.664 -7.993 1.00 97.88 234 VAL A C 1
ATOM 1860 O O . VAL A 1 234 ? 7.099 -5.062 -7.387 1.00 97.88 234 VAL A O 1
ATOM 1863 N N . THR A 1 235 ? 9.244 -4.408 -7.363 1.00 98.06 235 THR A N 1
ATOM 1864 C CA . THR A 1 235 ? 9.431 -4.629 -5.916 1.00 98.06 235 THR A CA 1
ATOM 1865 C C . THR A 1 235 ? 8.565 -3.689 -5.081 1.00 98.06 235 THR A C 1
ATOM 1867 O O . THR A 1 235 ? 7.840 -4.146 -4.195 1.00 98.06 235 THR A O 1
ATOM 1870 N N . SER A 1 236 ? 8.567 -2.389 -5.387 1.00 98.50 236 SER A N 1
ATOM 1871 C CA . SER A 1 236 ? 7.723 -1.410 -4.689 1.00 98.50 236 SER A CA 1
ATOM 1872 C C . SER A 1 236 ? 6.226 -1.665 -4.917 1.00 98.50 236 SER A C 1
ATOM 1874 O O . SER A 1 236 ? 5.446 -1.613 -3.961 1.00 98.50 236 SER A O 1
ATOM 1876 N N . ALA A 1 237 ? 5.818 -2.042 -6.135 1.00 98.50 237 ALA A N 1
ATOM 1877 C CA . ALA A 1 237 ? 4.448 -2.460 -6.433 1.00 98.50 237 ALA A CA 1
ATOM 1878 C C . ALA A 1 237 ? 4.034 -3.718 -5.649 1.00 98.50 237 ALA A C 1
ATOM 1880 O O . ALA A 1 237 ? 2.949 -3.768 -5.054 1.00 98.50 237 ALA A O 1
ATOM 1881 N N . GLY A 1 238 ? 4.914 -4.720 -5.585 1.00 98.44 238 GLY A N 1
ATOM 1882 C CA . GLY A 1 238 ? 4.728 -5.938 -4.796 1.00 98.44 238 GLY A CA 1
ATOM 1883 C C . GLY A 1 238 ? 4.529 -5.640 -3.311 1.00 98.44 238 GLY A C 1
ATOM 1884 O O . GLY A 1 238 ? 3.547 -6.086 -2.718 1.00 98.44 238 GLY A O 1
ATOM 1885 N N . LEU A 1 239 ? 5.389 -4.804 -2.726 1.00 98.44 239 LEU A N 1
ATOM 1886 C CA . LEU A 1 239 ? 5.276 -4.381 -1.327 1.00 98.44 239 LEU A CA 1
ATOM 1887 C C . LEU A 1 239 ? 3.976 -3.608 -1.053 1.00 98.44 239 LEU A C 1
ATOM 1889 O O . LEU A 1 239 ? 3.288 -3.893 -0.069 1.00 98.44 239 LEU A O 1
ATOM 1893 N N . TYR A 1 240 ? 3.595 -2.674 -1.932 1.00 98.38 240 TYR A N 1
ATOM 1894 C CA . TYR A 1 240 ? 2.328 -1.945 -1.807 1.00 98.38 240 TYR A CA 1
ATOM 1895 C C . TYR A 1 240 ? 1.127 -2.894 -1.856 1.00 98.38 240 TYR A C 1
ATOM 1897 O O . TYR A 1 240 ? 0.239 -2.831 -1.002 1.00 98.38 240 TYR A O 1
ATOM 1905 N N . SER A 1 241 ? 1.070 -3.746 -2.884 1.00 98.38 241 SER A N 1
ATOM 1906 C CA . SER A 1 241 ? -0.059 -4.650 -3.119 1.00 98.38 241 SER A CA 1
ATOM 1907 C C . SER A 1 241 ? -0.176 -5.698 -2.015 1.00 98.38 241 SER A C 1
ATOM 1909 O O . SER A 1 241 ? -1.265 -5.864 -1.468 1.00 98.38 241 SER A O 1
ATOM 1911 N N . GLY A 1 242 ? 0.935 -6.300 -1.586 1.00 98.19 242 GLY A N 1
ATOM 1912 C CA . GLY A 1 242 ? 0.974 -7.226 -0.454 1.00 98.19 242 GLY A CA 1
ATOM 1913 C C . GLY A 1 242 ? 0.469 -6.590 0.843 1.00 98.19 242 GLY A C 1
ATOM 1914 O O . GLY A 1 242 ? -0.423 -7.137 1.495 1.00 98.19 242 GLY A O 1
ATOM 1915 N N . ALA A 1 243 ? 0.952 -5.393 1.188 1.00 97.62 243 ALA A N 1
ATOM 1916 C CA . ALA A 1 243 ? 0.481 -4.674 2.371 1.00 97.62 243 ALA A CA 1
ATOM 1917 C C . ALA A 1 243 ? -1.008 -4.285 2.271 1.00 97.62 243 ALA A C 1
ATOM 1919 O O . ALA A 1 243 ? -1.750 -4.400 3.248 1.00 97.62 243 ALA A O 1
ATOM 1920 N N . ALA A 1 244 ? -1.481 -3.861 1.095 1.00 97.38 244 ALA A N 1
ATOM 1921 C CA . ALA A 1 244 ? -2.889 -3.526 0.874 1.00 97.38 244 ALA A CA 1
ATOM 1922 C C . ALA A 1 244 ? -3.809 -4.757 0.995 1.00 97.38 244 ALA A C 1
ATOM 1924 O O . ALA A 1 244 ? -4.868 -4.687 1.628 1.00 97.38 244 ALA A O 1
ATOM 1925 N N . VAL A 1 245 ? -3.386 -5.903 0.457 1.00 98.25 245 VAL A N 1
ATOM 1926 C CA . VAL A 1 245 ? -4.102 -7.178 0.603 1.00 98.25 245 VAL A CA 1
ATOM 1927 C C . VAL A 1 245 ? -4.130 -7.616 2.066 1.00 98.25 245 VAL A C 1
ATOM 1929 O O . VAL A 1 245 ? -5.210 -7.919 2.573 1.00 98.25 245 VAL A O 1
ATOM 1932 N N . TYR A 1 246 ? -2.997 -7.567 2.777 1.00 98.06 246 TYR A N 1
ATOM 1933 C CA . TYR A 1 246 ? -2.936 -7.884 4.210 1.00 98.06 246 TYR A CA 1
ATOM 1934 C C . TYR A 1 246 ? -3.925 -7.036 5.022 1.00 98.06 246 TYR A C 1
ATOM 1936 O O . TYR A 1 246 ? -4.700 -7.555 5.831 1.00 98.06 246 TYR A O 1
ATOM 1944 N N . MET A 1 247 ? -3.958 -5.730 4.757 1.00 96.50 247 MET A N 1
ATOM 1945 C CA . MET A 1 247 ? -4.888 -4.810 5.407 1.00 96.50 247 MET A CA 1
ATOM 1946 C C . MET A 1 247 ? -6.353 -5.191 5.156 1.00 96.50 247 MET A C 1
ATOM 1948 O O . MET A 1 247 ? -7.167 -5.111 6.074 1.00 96.50 247 MET A O 1
ATOM 1952 N N . SER A 1 248 ? -6.688 -5.640 3.944 1.00 96.69 248 SER A N 1
ATOM 1953 C CA . SER A 1 248 ? -8.057 -6.025 3.574 1.00 96.69 248 SER A CA 1
ATOM 1954 C C . SER A 1 248 ? -8.477 -7.390 4.130 1.00 96.69 248 SER A C 1
ATOM 1956 O O . SER A 1 248 ? -9.615 -7.540 4.565 1.00 96.69 248 SER A O 1
ATOM 1958 N N . VAL A 1 249 ? -7.579 -8.380 4.123 1.00 97.38 249 VAL A N 1
ATOM 1959 C CA . VAL A 1 249 ? -7.902 -9.784 4.445 1.00 97.38 249 VAL A CA 1
ATOM 1960 C C . VAL A 1 249 ? -7.692 -10.112 5.922 1.00 97.38 249 VAL A C 1
ATOM 1962 O O . VAL A 1 249 ? -8.435 -10.912 6.485 1.00 97.38 249 VAL A O 1
ATOM 1965 N N . VAL A 1 250 ? -6.701 -9.499 6.568 1.00 97.19 250 VAL A N 1
ATOM 1966 C CA . VAL A 1 250 ? -6.314 -9.835 7.947 1.00 97.19 250 VAL A CA 1
ATOM 1967 C C . VAL A 1 250 ? -6.690 -8.708 8.896 1.00 97.19 250 VAL A C 1
ATOM 1969 O O . VAL A 1 250 ? -7.485 -8.898 9.820 1.00 97.19 250 VAL A O 1
ATOM 1972 N N . GLN A 1 251 ? -6.153 -7.514 8.650 1.00 96.19 251 GLN A N 1
ATOM 1973 C CA . GLN A 1 251 ? -6.254 -6.409 9.598 1.00 96.19 251 GLN A CA 1
ATOM 1974 C C . GLN A 1 251 ? -7.693 -5.894 9.726 1.00 96.19 251 GLN A C 1
ATOM 1976 O O . GLN A 1 251 ? -8.196 -5.696 10.833 1.00 96.19 251 GLN A O 1
ATOM 1981 N N . HIS A 1 252 ? -8.382 -5.697 8.600 1.00 96.38 252 HIS A N 1
ATOM 1982 C CA . HIS A 1 252 ? -9.730 -5.147 8.600 1.00 96.38 252 HIS A CA 1
ATOM 1983 C C . HIS A 1 252 ? -10.754 -6.072 9.292 1.00 96.38 252 HIS A C 1
ATOM 1985 O O . HIS A 1 252 ? -11.453 -5.597 10.196 1.00 96.38 252 HIS A O 1
ATOM 1991 N N . PRO A 1 253 ? -10.809 -7.388 8.998 1.00 96.69 253 PRO A N 1
ATOM 1992 C CA . PRO A 1 253 ? -11.664 -8.310 9.742 1.00 96.69 253 PRO A CA 1
ATOM 1993 C C . PRO A 1 253 ? -11.324 -8.386 11.235 1.00 96.69 253 PRO A C 1
ATOM 1995 O O . PRO A 1 253 ? -12.237 -8.476 12.057 1.00 96.69 253 PRO A O 1
ATOM 1998 N N . ALA A 1 254 ? -10.042 -8.305 11.611 1.00 96.00 254 ALA A N 1
ATOM 1999 C CA . ALA A 1 254 ? -9.635 -8.293 13.017 1.00 96.00 254 ALA A CA 1
ATOM 2000 C C . ALA A 1 254 ? -10.214 -7.085 13.778 1.00 96.00 254 ALA A C 1
ATOM 2002 O O . ALA A 1 254 ? -10.739 -7.248 14.880 1.00 96.00 254 ALA A O 1
ATOM 2003 N N . ILE A 1 255 ? -10.220 -5.894 13.166 1.00 95.56 255 ILE A N 1
ATOM 2004 C CA . ILE A 1 255 ? -10.846 -4.697 13.755 1.00 95.56 255 ILE A CA 1
ATOM 2005 C C . ILE A 1 255 ? -12.348 -4.905 13.952 1.00 95.56 255 ILE A C 1
ATOM 2007 O O . ILE A 1 255 ? -12.898 -4.558 15.001 1.00 95.56 255 ILE A O 1
ATOM 2011 N N . LEU A 1 256 ? -13.038 -5.475 12.961 1.00 95.12 256 LEU A N 1
ATOM 2012 C CA . LEU A 1 256 ? -14.484 -5.691 13.047 1.00 95.12 256 LEU A CA 1
ATOM 2013 C C . LEU A 1 256 ? -14.859 -6.635 14.203 1.00 95.12 256 LEU A C 1
ATOM 2015 O O . LEU A 1 256 ? -15.861 -6.384 14.879 1.00 95.12 256 LEU A O 1
ATOM 2019 N N . ARG A 1 257 ? -14.021 -7.642 14.494 1.00 95.00 257 ARG A N 1
ATOM 2020 C CA . ARG A 1 257 ? -14.220 -8.606 15.594 1.00 95.00 257 ARG A CA 1
ATOM 2021 C C . ARG A 1 257 ? -14.108 -8.003 16.995 1.00 95.00 257 ARG A C 1
ATOM 2023 O O . ARG A 1 257 ? -14.692 -8.560 17.916 1.00 95.00 257 ARG A O 1
ATOM 2030 N N . LEU A 1 258 ? -13.427 -6.866 17.170 1.00 91.38 258 LEU A N 1
ATOM 2031 C CA . LEU A 1 258 ? -13.294 -6.222 18.487 1.00 91.38 258 LEU A CA 1
ATOM 2032 C C . LEU A 1 258 ? -14.648 -5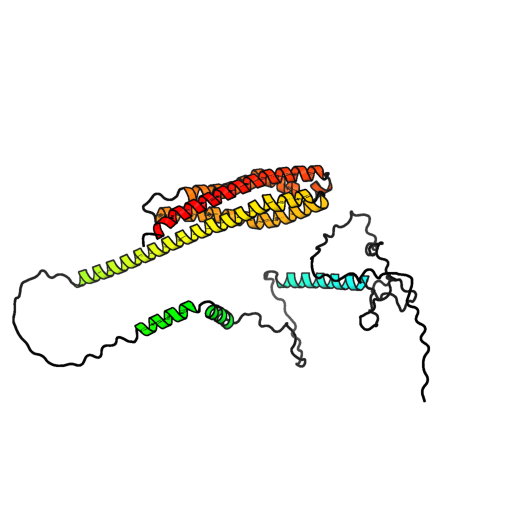.827 19.102 1.00 91.38 258 LEU A C 1
ATOM 2034 O O . LEU A 1 258 ? -14.736 -5.672 20.316 1.00 91.38 258 LEU A O 1
ATOM 2038 N N . GLY A 1 259 ? -15.688 -5.601 18.288 1.00 87.12 259 GLY A N 1
ATOM 2039 C CA . GLY A 1 259 ? -17.069 -5.381 18.748 1.00 87.12 259 GLY A CA 1
ATOM 2040 C C . GLY A 1 259 ? -17.311 -4.135 19.617 1.00 87.12 259 GLY A C 1
ATOM 2041 O O . GLY A 1 259 ? -18.450 -3.850 19.976 1.00 87.12 259 GLY A O 1
ATOM 2042 N N . SER A 1 260 ? -16.268 -3.369 19.946 1.00 91.06 260 SER A N 1
ATOM 2043 C CA . SER A 1 260 ? -16.315 -2.209 20.834 1.00 91.06 260 SER A CA 1
ATOM 2044 C C . SER A 1 260 ? -15.625 -1.006 20.206 1.00 91.06 260 SER A C 1
ATOM 2046 O O . SER A 1 260 ? -14.434 -1.045 19.895 1.00 91.06 260 SER A O 1
ATOM 2048 N N . ARG A 1 261 ? -16.347 0.118 20.106 1.00 90.00 261 ARG A N 1
ATOM 2049 C CA . ARG A 1 261 ? -15.812 1.377 19.556 1.00 90.00 261 ARG A CA 1
ATOM 2050 C C . ARG A 1 261 ? -14.601 1.914 20.325 1.00 90.00 261 ARG A C 1
ATOM 2052 O O . ARG A 1 261 ? -13.754 2.566 19.728 1.00 90.00 261 ARG A O 1
ATOM 2059 N N . ARG A 1 262 ? -14.506 1.608 21.628 1.00 89.50 262 ARG A N 1
ATOM 2060 C CA . ARG A 1 262 ? -13.382 2.017 22.489 1.00 89.50 262 ARG A CA 1
ATOM 2061 C C . ARG A 1 262 ? -12.071 1.323 22.113 1.00 89.50 262 ARG A C 1
ATOM 2063 O O . ARG A 1 262 ? -11.021 1.880 22.386 1.00 89.50 262 ARG A O 1
ATOM 2070 N N . LEU A 1 263 ? -12.139 0.147 21.486 1.00 91.31 263 LEU A N 1
ATOM 2071 C CA . LEU A 1 263 ? -10.973 -0.590 20.989 1.00 91.31 263 LEU A CA 1
ATOM 2072 C C . LEU A 1 263 ? -10.767 -0.350 19.488 1.00 91.31 263 LEU A C 1
ATOM 2074 O O . LEU A 1 263 ? -9.649 -0.117 19.041 1.00 91.31 263 LEU A O 1
ATOM 2078 N N . GLN A 1 264 ? -11.854 -0.344 18.712 1.00 94.19 264 GLN A N 1
ATOM 2079 C CA . GLN A 1 264 ? -11.807 -0.179 17.259 1.00 94.19 264 GLN A CA 1
ATOM 2080 C C . GLN A 1 264 ? -11.231 1.168 16.821 1.00 94.19 264 GLN A C 1
ATOM 2082 O O . GLN A 1 264 ? -10.423 1.204 15.897 1.00 94.19 264 GLN A O 1
ATOM 2087 N N . ALA A 1 265 ? -11.645 2.272 17.451 1.00 92.50 265 ALA A N 1
ATOM 2088 C CA . ALA A 1 265 ? -11.254 3.601 16.990 1.00 92.50 265 ALA A CA 1
ATOM 2089 C C . ALA A 1 265 ? -9.773 3.932 17.253 1.00 92.50 265 ALA A C 1
ATOM 2091 O O . ALA A 1 265 ? -9.101 4.345 16.304 1.00 92.50 265 ALA A O 1
ATOM 2092 N N . PRO A 1 266 ? -9.209 3.701 18.460 1.00 91.25 266 PRO A N 1
ATOM 2093 C CA . PRO A 1 266 ? -7.779 3.910 18.688 1.00 91.25 266 PRO A CA 1
ATOM 2094 C C . PRO A 1 266 ? -6.910 3.021 17.796 1.00 91.25 266 PRO A C 1
ATOM 2096 O O . PRO A 1 266 ? -5.960 3.513 17.188 1.00 91.25 266 PRO A O 1
ATOM 2099 N N . PHE A 1 267 ? -7.287 1.746 17.645 1.00 93.88 267 PHE A N 1
ATOM 2100 C CA . PHE A 1 267 ? -6.576 0.813 16.775 1.00 93.88 267 PHE A CA 1
ATOM 2101 C C . PHE A 1 267 ? -6.589 1.281 15.318 1.00 93.88 267 PHE A C 1
ATOM 2103 O O . PHE A 1 267 ? -5.541 1.340 14.679 1.00 93.88 267 PHE A O 1
ATOM 2110 N N . PHE A 1 268 ? -7.762 1.655 14.792 1.00 94.62 268 PHE A N 1
ATOM 2111 C CA . PHE A 1 268 ? -7.883 2.157 13.424 1.00 94.62 268 PHE A CA 1
ATOM 2112 C C . PHE A 1 268 ? -7.048 3.423 13.214 1.00 94.62 268 PHE A C 1
ATOM 2114 O O . PHE A 1 268 ? -6.378 3.537 12.193 1.00 94.62 268 PHE A O 1
ATOM 2121 N N . CYS A 1 269 ? -7.050 4.349 14.176 1.00 92.69 269 CYS A N 1
ATOM 2122 C CA . CYS A 1 269 ? -6.275 5.585 14.099 1.00 92.69 269 CYS A CA 1
ATOM 2123 C C . CYS A 1 269 ? -4.768 5.311 14.004 1.00 92.69 269 CYS A C 1
ATOM 2125 O O . CYS A 1 269 ? -4.112 5.771 13.068 1.00 92.69 269 CYS A O 1
ATOM 2127 N N . GLN A 1 270 ? -4.232 4.496 14.916 1.00 92.56 270 GLN A N 1
ATOM 2128 C CA . GLN A 1 270 ? -2.815 4.125 14.911 1.00 92.56 270 GLN A CA 1
ATOM 2129 C C . GLN A 1 270 ? -2.431 3.370 13.636 1.00 92.56 270 GLN A C 1
ATOM 2131 O O . GLN A 1 270 ? -1.434 3.693 12.991 1.00 92.56 270 GLN A O 1
ATOM 2136 N N . MET A 1 271 ? -3.255 2.401 13.238 1.00 94.12 271 MET A N 1
ATOM 2137 C CA . MET A 1 271 ? -3.065 1.644 12.008 1.00 94.12 271 MET A CA 1
ATOM 2138 C C . MET A 1 271 ? -3.067 2.563 10.781 1.00 94.12 271 MET A C 1
ATOM 2140 O O . MET A 1 271 ? -2.195 2.428 9.931 1.00 94.12 271 MET A O 1
ATOM 2144 N N . TYR A 1 272 ? -4.017 3.494 10.679 1.00 93.12 272 TYR A N 1
ATOM 2145 C CA . TYR A 1 272 ? -4.137 4.412 9.547 1.00 93.12 272 TYR A CA 1
ATOM 2146 C C . TYR A 1 272 ? -2.910 5.319 9.407 1.00 93.12 272 TYR A C 1
ATOM 2148 O O . TYR A 1 272 ? -2.383 5.460 8.302 1.00 93.12 272 TYR A O 1
ATOM 2156 N N . VAL A 1 273 ? -2.428 5.905 10.507 1.00 90.31 273 VAL A N 1
ATOM 2157 C CA . VAL A 1 273 ? -1.234 6.768 10.494 1.00 90.31 273 VAL A CA 1
ATOM 2158 C C . VAL A 1 273 ? -0.013 5.983 10.014 1.00 90.31 273 VAL A C 1
ATOM 2160 O O . VAL A 1 273 ? 0.656 6.405 9.073 1.00 90.31 273 VAL A O 1
ATOM 2163 N N . SER A 1 274 ? 0.230 4.804 10.586 1.00 91.75 274 SER A N 1
ATOM 2164 C CA . SER A 1 274 ? 1.366 3.963 10.193 1.00 91.75 274 SER A CA 1
ATOM 2165 C C . SER A 1 274 ? 1.245 3.455 8.753 1.00 91.75 274 SER A C 1
ATOM 2167 O O . SER A 1 274 ? 2.200 3.522 7.981 1.00 91.75 274 SER A O 1
ATOM 2169 N N . ALA A 1 275 ? 0.062 2.982 8.356 1.00 91.75 275 ALA A N 1
ATOM 2170 C CA . ALA A 1 275 ? -0.166 2.437 7.022 1.00 91.75 275 ALA A CA 1
ATOM 2171 C C . ALA A 1 275 ? -0.069 3.515 5.937 1.00 91.75 275 ALA A C 1
ATOM 2173 O O . ALA A 1 275 ? 0.489 3.251 4.876 1.00 91.75 275 ALA A O 1
ATOM 2174 N N . SER A 1 276 ? -0.583 4.725 6.181 1.00 90.12 276 SER A N 1
ATOM 2175 C CA . SER A 1 276 ? -0.496 5.830 5.216 1.00 90.12 276 SER A CA 1
ATOM 2176 C C . SER A 1 276 ? 0.940 6.323 5.029 1.00 90.12 276 SER A C 1
ATOM 2178 O O . SER A 1 276 ? 1.341 6.558 3.889 1.00 90.12 276 SER A O 1
ATOM 2180 N N . ALA A 1 277 ? 1.733 6.379 6.104 1.00 91.56 277 ALA A N 1
ATOM 2181 C CA . ALA A 1 277 ? 3.154 6.720 6.038 1.00 91.56 277 ALA A CA 1
ATOM 2182 C C . ALA A 1 277 ? 3.980 5.712 5.215 1.00 91.56 277 ALA A C 1
ATOM 2184 O O . ALA A 1 277 ? 4.969 6.099 4.602 1.00 91.56 277 ALA A O 1
ATOM 2185 N N . PHE A 1 278 ? 3.567 4.441 5.166 1.00 93.75 278 PHE A N 1
ATOM 2186 C CA . PHE A 1 278 ? 4.217 3.406 4.356 1.00 93.75 278 PHE A CA 1
ATOM 2187 C C . PHE A 1 278 ? 3.677 3.335 2.916 1.00 93.75 278 PHE A C 1
ATOM 2189 O O . PHE A 1 278 ? 4.443 3.371 1.955 1.00 93.75 278 PHE A O 1
ATOM 2196 N N . LEU A 1 279 ? 2.353 3.250 2.747 1.00 94.12 279 LEU A N 1
ATOM 2197 C CA . LEU A 1 279 ? 1.711 2.981 1.455 1.00 94.12 279 LEU A CA 1
ATOM 2198 C C . LEU A 1 279 ? 1.772 4.168 0.485 1.00 94.12 279 LEU A C 1
ATOM 2200 O O . LEU A 1 279 ? 1.901 3.956 -0.718 1.00 94.12 279 LEU A O 1
ATOM 2204 N N . ALA A 1 280 ? 1.657 5.407 0.967 1.00 91.75 280 ALA A N 1
ATOM 2205 C CA . ALA A 1 280 ? 1.670 6.576 0.087 1.00 91.75 280 ALA A CA 1
ATOM 2206 C C . ALA A 1 280 ? 3.005 6.750 -0.673 1.00 91.75 280 ALA A C 1
ATOM 2208 O O . ALA A 1 280 ? 2.962 6.816 -1.904 1.00 91.75 280 ALA A O 1
ATOM 2209 N N . PRO A 1 281 ? 4.183 6.778 -0.011 1.00 96.00 281 PRO A N 1
ATOM 2210 C CA . PRO A 1 281 ? 5.448 6.959 -0.721 1.00 96.00 281 PRO A CA 1
ATOM 2211 C C . PRO A 1 281 ? 5.789 5.764 -1.613 1.00 96.00 281 PRO A C 1
ATOM 2213 O O . PRO A 1 281 ? 6.209 5.959 -2.750 1.00 96.00 281 PRO A O 1
ATOM 2216 N N . ILE A 1 282 ? 5.560 4.530 -1.149 1.00 97.06 282 ILE A N 1
ATOM 2217 C CA . ILE A 1 282 ? 5.929 3.340 -1.925 1.00 97.06 282 ILE A CA 1
ATOM 2218 C C . ILE A 1 282 ? 5.099 3.198 -3.210 1.00 97.06 282 ILE A C 1
ATOM 2220 O O . ILE A 1 282 ? 5.626 2.779 -4.236 1.00 97.06 282 ILE A O 1
ATOM 2224 N N . GLY A 1 283 ? 3.828 3.621 -3.192 1.00 96.44 283 GLY A N 1
ATOM 2225 C CA . GLY A 1 283 ? 2.995 3.667 -4.396 1.00 96.44 283 GLY A CA 1
ATOM 2226 C C . GLY A 1 283 ? 3.467 4.713 -5.411 1.00 96.44 283 GLY A C 1
ATOM 2227 O O . GLY A 1 283 ? 3.410 4.465 -6.614 1.00 96.44 283 GLY A O 1
ATOM 2228 N N . LEU A 1 284 ? 3.977 5.859 -4.941 1.00 97.19 284 LEU A N 1
ATOM 2229 C CA . LEU A 1 284 ? 4.558 6.877 -5.819 1.00 97.19 284 LEU A CA 1
ATOM 2230 C C . LEU A 1 284 ? 5.869 6.388 -6.441 1.00 97.19 284 LEU A C 1
ATOM 2232 O O . LEU A 1 284 ? 6.045 6.550 -7.643 1.00 97.19 284 LEU A O 1
ATOM 2236 N N . VAL A 1 285 ? 6.735 5.739 -5.654 1.00 98.19 285 VAL A N 1
ATOM 2237 C CA . VAL A 1 285 ? 7.969 5.104 -6.153 1.00 98.19 285 VAL A CA 1
ATOM 2238 C C . VAL A 1 285 ? 7.652 4.060 -7.224 1.00 98.19 285 VAL A C 1
ATOM 2240 O O . VAL A 1 285 ? 8.288 4.068 -8.274 1.00 98.19 285 VAL A O 1
ATOM 2243 N N . ALA A 1 286 ? 6.639 3.214 -7.012 1.00 98.19 286 ALA A N 1
ATOM 2244 C CA . ALA A 1 286 ? 6.207 2.239 -8.015 1.00 98.19 286 ALA A CA 1
ATOM 2245 C C . ALA A 1 286 ? 5.780 2.914 -9.326 1.00 98.19 286 ALA A C 1
ATOM 2247 O O . ALA A 1 286 ? 6.172 2.485 -10.411 1.00 98.19 286 ALA A O 1
ATOM 2248 N N . SER A 1 287 ? 5.007 3.998 -9.228 1.00 98.25 287 SER A N 1
ATOM 2249 C CA . SER A 1 287 ? 4.542 4.752 -10.391 1.00 98.25 287 SER A CA 1
ATOM 2250 C C . SER A 1 287 ? 5.697 5.417 -11.149 1.00 98.25 287 SER A C 1
ATOM 2252 O O . SER A 1 287 ? 5.834 5.217 -12.357 1.00 98.25 287 SER A O 1
ATOM 2254 N N . THR A 1 288 ? 6.565 6.156 -10.453 1.00 98.19 288 THR A N 1
ATOM 2255 C CA . THR A 1 288 ? 7.678 6.886 -11.079 1.00 98.19 288 THR A CA 1
ATOM 2256 C C . THR A 1 288 ? 8.723 5.945 -11.666 1.00 98.19 288 THR A C 1
ATOM 2258 O O . THR A 1 288 ? 9.155 6.164 -12.796 1.00 98.19 288 THR A O 1
ATOM 2261 N N . ALA A 1 289 ? 9.077 4.867 -10.960 1.00 97.75 289 ALA A N 1
ATOM 2262 C CA . ALA A 1 289 ? 9.993 3.851 -11.471 1.00 97.75 289 ALA A CA 1
ATOM 2263 C C . ALA A 1 289 ? 9.423 3.153 -12.715 1.00 97.75 289 ALA A C 1
ATOM 2265 O O . ALA A 1 289 ? 10.161 2.891 -13.658 1.00 97.75 289 ALA A O 1
ATOM 2266 N N . SER A 1 290 ? 8.108 2.916 -12.764 1.00 97.44 290 SER A N 1
ATOM 2267 C CA . SER A 1 290 ? 7.450 2.333 -13.938 1.00 97.44 290 SER A CA 1
ATOM 2268 C C . SER A 1 290 ? 7.521 3.248 -15.164 1.00 97.44 290 SER A C 1
ATOM 2270 O O . SER A 1 290 ? 7.834 2.792 -16.264 1.00 97.44 290 SER A O 1
ATOM 2272 N N . PHE A 1 291 ? 7.277 4.552 -14.994 1.00 97.31 291 PHE A N 1
ATOM 2273 C CA . PHE A 1 291 ? 7.442 5.514 -16.087 1.00 97.31 291 PHE A CA 1
ATOM 2274 C C . PHE A 1 291 ? 8.908 5.656 -16.512 1.00 97.31 291 PHE A C 1
ATOM 2276 O O . PHE A 1 291 ? 9.177 5.700 -17.708 1.00 97.31 291 PHE A O 1
ATOM 2283 N N . ALA A 1 292 ? 9.850 5.647 -15.564 1.00 95.56 292 ALA A N 1
ATOM 2284 C CA . ALA A 1 292 ? 11.280 5.666 -15.865 1.00 95.56 292 ALA A CA 1
ATOM 2285 C C . ALA A 1 292 ? 11.718 4.415 -16.651 1.00 95.56 292 ALA A C 1
ATOM 2287 O O . ALA A 1 292 ? 12.434 4.523 -17.649 1.00 95.56 292 ALA A O 1
ATOM 2288 N N . ALA A 1 293 ? 11.217 3.234 -16.271 1.00 93.75 293 ALA A N 1
ATOM 2289 C CA . ALA A 1 293 ? 11.447 1.993 -17.006 1.00 93.75 293 ALA A CA 1
ATOM 2290 C C . ALA A 1 293 ? 10.928 2.096 -18.448 1.00 93.75 293 ALA A C 1
ATOM 2292 O O . ALA A 1 293 ? 11.637 1.714 -19.373 1.00 93.75 293 ALA A O 1
ATOM 2293 N N . TRP A 1 294 ? 9.741 2.677 -18.659 1.00 94.69 294 TRP A N 1
ATOM 2294 C CA . TRP A 1 294 ? 9.207 2.925 -20.002 1.00 94.69 294 TRP A CA 1
ATOM 2295 C C . TRP A 1 294 ? 10.049 3.918 -20.816 1.00 94.69 294 TRP A C 1
ATOM 2297 O O . TRP A 1 294 ? 10.305 3.672 -21.997 1.00 94.69 294 TRP A O 1
ATOM 2307 N N . THR A 1 295 ? 10.505 5.022 -20.212 1.00 93.06 295 THR A N 1
ATOM 2308 C CA . THR A 1 295 ? 11.335 6.010 -20.925 1.00 93.06 295 THR A CA 1
ATOM 2309 C C . THR A 1 295 ? 12.663 5.413 -21.370 1.00 93.06 295 THR A C 1
ATOM 2311 O O . THR A 1 295 ? 13.094 5.651 -22.495 1.00 93.06 295 THR A O 1
ATOM 2314 N N . VAL A 1 296 ? 13.278 4.586 -20.520 1.00 90.06 296 VAL A N 1
ATOM 2315 C CA . VAL A 1 296 ? 14.532 3.900 -20.840 1.00 90.06 296 VAL A CA 1
ATOM 2316 C C . VAL A 1 296 ? 14.291 2.786 -21.871 1.00 90.06 296 VAL A C 1
ATOM 2318 O O . VAL A 1 296 ? 15.065 2.653 -22.812 1.00 90.06 296 VAL A O 1
ATOM 2321 N N . ASP A 1 297 ? 13.184 2.039 -21.772 1.00 87.56 297 ASP A N 1
ATOM 2322 C CA . ASP A 1 297 ? 12.791 1.030 -22.772 1.00 87.56 297 ASP A CA 1
ATOM 2323 C C . ASP A 1 297 ? 12.597 1.651 -24.163 1.00 87.56 297 ASP A C 1
ATOM 2325 O O . ASP A 1 297 ? 13.052 1.092 -25.156 1.00 87.56 297 ASP A O 1
ATOM 2329 N N . THR A 1 298 ? 11.992 2.839 -24.225 1.00 87.94 298 THR A N 1
ATOM 2330 C CA . THR A 1 298 ? 11.776 3.590 -25.474 1.00 87.94 298 THR A CA 1
ATOM 2331 C C . THR A 1 298 ? 13.082 4.124 -26.070 1.00 87.94 298 THR A C 1
ATOM 2333 O O . THR A 1 298 ? 13.188 4.249 -27.285 1.00 87.94 298 THR A O 1
ATOM 2336 N N . ALA A 1 299 ? 14.076 4.438 -25.234 1.00 84.81 299 ALA A N 1
ATOM 2337 C CA . ALA A 1 299 ? 15.369 4.949 -25.685 1.00 84.81 299 ALA A CA 1
ATOM 2338 C C . ALA A 1 299 ? 16.306 3.849 -26.218 1.00 84.81 299 ALA A C 1
ATOM 2340 O O . ALA A 1 299 ? 17.122 4.122 -27.092 1.00 84.81 299 ALA A O 1
ATOM 2341 N N . ILE A 1 300 ? 16.204 2.625 -25.686 1.00 78.62 300 ILE A N 1
ATOM 2342 C CA . ILE A 1 300 ? 17.117 1.513 -26.008 1.00 78.62 300 ILE A CA 1
ATOM 2343 C C . ILE A 1 300 ? 16.532 0.576 -27.065 1.00 78.62 300 ILE A C 1
ATOM 2345 O O . ILE A 1 300 ? 17.256 0.056 -27.911 1.00 78.62 300 ILE A O 1
ATOM 2349 N N . SER A 1 301 ? 15.234 0.278 -26.976 1.00 74.44 301 SER A N 1
ATOM 2350 C CA . SER A 1 301 ? 14.635 -0.802 -27.753 1.00 74.44 301 SER A CA 1
ATOM 2351 C C . SER A 1 301 ? 14.339 -0.352 -29.183 1.00 74.44 301 SER A C 1
ATOM 2353 O O . SER A 1 301 ? 13.573 0.579 -29.410 1.00 74.44 301 SER A O 1
ATOM 2355 N N . THR A 1 302 ? 14.873 -1.079 -30.165 1.00 64.44 302 THR A N 1
ATOM 2356 C CA . THR A 1 302 ? 14.469 -0.980 -31.580 1.00 64.44 302 THR A CA 1
ATOM 2357 C C . THR A 1 302 ? 13.068 -1.551 -31.836 1.00 64.44 302 THR A C 1
ATOM 2359 O O . THR A 1 302 ? 12.501 -1.350 -32.908 1.00 64.44 302 THR A O 1
ATOM 2362 N N . SER A 1 303 ? 12.493 -2.254 -30.853 1.00 68.62 303 SER A N 1
ATOM 2363 C CA . SER A 1 303 ? 11.126 -2.781 -30.879 1.00 68.62 303 SER A CA 1
ATOM 2364 C C . SER A 1 303 ? 10.167 -1.909 -30.063 1.00 68.62 303 SER A C 1
ATOM 2366 O O . SER A 1 303 ? 10.589 -1.167 -29.179 1.00 68.62 303 SER A O 1
ATOM 2368 N N . ASN A 1 304 ? 8.862 -2.017 -30.340 1.00 75.88 304 ASN A N 1
ATOM 2369 C CA . ASN A 1 304 ? 7.838 -1.232 -29.649 1.00 75.88 304 ASN A CA 1
ATOM 2370 C C . ASN A 1 304 ? 7.957 -1.371 -28.115 1.00 75.88 304 ASN A C 1
ATOM 2372 O O . ASN A 1 304 ? 7.852 -2.495 -27.609 1.00 75.88 304 ASN A O 1
ATOM 2376 N N . PRO A 1 305 ? 8.125 -0.260 -27.370 1.00 80.00 305 PRO A N 1
ATOM 2377 C CA . PRO A 1 305 ? 8.259 -0.301 -25.920 1.00 80.00 305 PRO A CA 1
ATOM 2378 C C . PRO A 1 305 ? 6.989 -0.859 -25.279 1.00 80.00 305 PRO A C 1
ATOM 2380 O O . PRO A 1 305 ? 5.867 -0.644 -25.755 1.00 80.00 305 PRO A O 1
ATOM 2383 N N . SER A 1 306 ? 7.149 -1.582 -24.173 1.00 85.69 306 SER A N 1
ATOM 2384 C CA . SER A 1 306 ? 6.014 -2.244 -23.530 1.00 85.69 306 SER A CA 1
ATOM 2385 C C . SER A 1 306 ? 5.068 -1.215 -22.903 1.00 85.69 306 SER A C 1
ATOM 2387 O O . SER A 1 306 ? 5.346 -0.651 -21.842 1.00 85.69 306 SER A O 1
ATOM 2389 N N . ALA A 1 307 ? 3.897 -1.017 -23.518 1.00 91.94 307 ALA A N 1
ATOM 2390 C CA . ALA A 1 307 ? 2.844 -0.139 -22.997 1.00 91.94 307 ALA A CA 1
ATOM 2391 C C . ALA A 1 307 ? 2.351 -0.549 -21.591 1.00 91.94 307 ALA A C 1
ATOM 2393 O O . ALA A 1 307 ? 1.739 0.252 -20.885 1.00 91.94 307 ALA A O 1
ATOM 2394 N N . LEU A 1 308 ? 2.649 -1.778 -21.151 1.00 94.56 308 LEU A N 1
ATOM 2395 C CA . LEU A 1 308 ? 2.303 -2.284 -19.821 1.00 94.56 308 LEU A CA 1
ATOM 2396 C C . LEU A 1 308 ? 2.949 -1.468 -18.689 1.00 94.56 308 LEU A C 1
ATOM 2398 O O . LEU A 1 308 ? 2.326 -1.309 -17.640 1.00 94.56 308 LEU A O 1
ATOM 2402 N N . TRP A 1 309 ? 4.140 -0.894 -18.904 1.00 96.06 309 TRP A N 1
ATOM 2403 C CA . TRP A 1 309 ? 4.774 0.013 -17.937 1.00 96.06 309 TRP A CA 1
ATOM 2404 C C . TRP A 1 309 ? 3.948 1.289 -17.723 1.00 96.06 309 TRP A C 1
ATOM 2406 O O . TRP A 1 309 ? 3.737 1.720 -16.589 1.00 96.06 309 TRP A O 1
ATOM 2416 N N . ILE A 1 310 ? 3.403 1.868 -18.797 1.00 96.75 310 ILE A N 1
ATOM 2417 C CA . ILE A 1 310 ? 2.510 3.030 -18.692 1.00 96.75 310 ILE A CA 1
ATOM 2418 C C . ILE A 1 310 ? 1.220 2.637 -17.982 1.00 96.75 310 ILE A C 1
ATOM 2420 O O . ILE A 1 310 ? 0.775 3.365 -17.096 1.00 96.75 310 ILE A O 1
ATOM 2424 N N . VAL A 1 311 ? 0.624 1.496 -18.340 1.00 97.81 311 VAL A N 1
ATOM 2425 C CA . VAL A 1 311 ? -0.641 1.038 -17.747 1.00 97.81 311 VAL A CA 1
ATOM 2426 C C . VAL A 1 311 ? -0.477 0.810 -16.243 1.00 97.81 311 VAL A C 1
ATOM 2428 O O . VAL A 1 311 ? -1.228 1.385 -15.456 1.00 97.81 311 VAL A O 1
ATOM 2431 N N . GLY A 1 312 ? 0.527 0.036 -15.820 1.00 97.62 312 GLY A N 1
ATOM 2432 C CA . GLY A 1 312 ? 0.770 -0.237 -14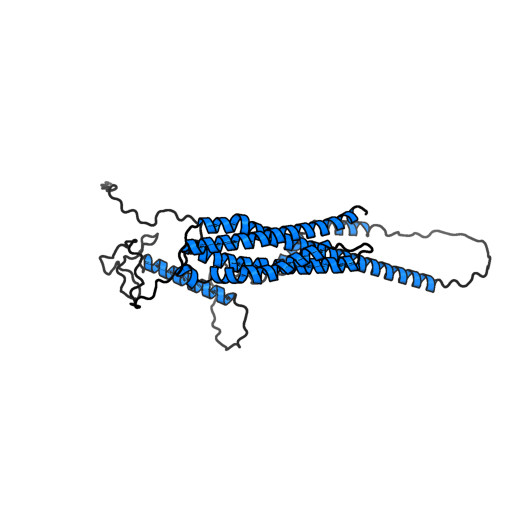.402 1.00 97.62 312 GLY A CA 1
ATOM 2433 C C . GLY A 1 312 ? 1.129 1.026 -13.609 1.00 97.62 312 GLY A C 1
ATOM 2434 O O . GLY A 1 312 ? 0.541 1.276 -12.554 1.00 97.62 312 GLY A O 1
ATOM 2435 N N . GLY A 1 313 ? 2.016 1.870 -14.151 1.00 97.94 313 GLY A N 1
ATOM 2436 C CA . GLY A 1 313 ? 2.394 3.152 -13.546 1.00 97.94 313 GLY A CA 1
ATOM 2437 C C . GLY A 1 313 ? 1.213 4.116 -13.395 1.00 97.94 313 GLY A C 1
ATOM 2438 O O . GLY A 1 313 ? 1.040 4.717 -12.331 1.00 97.94 313 GLY A O 1
ATOM 2439 N N . SER A 1 314 ? 0.355 4.201 -14.415 1.00 98.38 314 SER A N 1
ATOM 2440 C CA . SER A 1 314 ? -0.878 5.002 -14.407 1.00 98.38 314 SER A CA 1
ATOM 2441 C C . SER A 1 314 ? -1.891 4.511 -13.380 1.00 98.38 314 SER A C 1
ATOM 2443 O O . SER A 1 314 ? -2.502 5.336 -12.702 1.00 98.38 314 SER A O 1
ATOM 2445 N N . ILE A 1 315 ? -2.062 3.193 -13.216 1.00 98.38 315 ILE A N 1
ATOM 2446 C CA . ILE A 1 315 ? -2.960 2.659 -12.183 1.00 98.38 315 ILE A CA 1
ATOM 2447 C C . ILE A 1 315 ? -2.455 3.066 -10.794 1.00 98.38 315 ILE A C 1
ATOM 2449 O O . ILE A 1 315 ? -3.242 3.599 -10.014 1.00 98.38 315 ILE A O 1
ATOM 2453 N N . PHE A 1 316 ? -1.160 2.896 -10.491 1.00 98.25 316 PHE A N 1
ATOM 2454 C CA . PHE A 1 316 ? -0.584 3.339 -9.211 1.00 98.25 316 PHE A CA 1
ATOM 2455 C C . PHE A 1 316 ? -0.736 4.846 -8.989 1.00 98.25 316 PHE A C 1
ATOM 2457 O O . PHE A 1 316 ? -1.100 5.264 -7.887 1.00 98.25 316 PHE A O 1
ATOM 2464 N N . LEU A 1 317 ? -0.534 5.652 -10.035 1.00 97.62 317 LEU A N 1
ATOM 2465 C CA . LEU A 1 317 ? -0.755 7.095 -9.974 1.00 97.62 317 LEU A CA 1
ATOM 2466 C C . LEU A 1 317 ? -2.220 7.419 -9.656 1.00 97.62 317 LEU A C 1
ATOM 2468 O O . LEU A 1 317 ? -2.488 8.252 -8.793 1.00 97.62 317 LEU A O 1
ATOM 2472 N N . ALA A 1 318 ? -3.167 6.720 -10.289 1.00 97.31 318 ALA A N 1
ATOM 2473 C CA . ALA A 1 318 ? -4.606 6.889 -10.090 1.00 97.31 318 ALA A CA 1
ATOM 2474 C C . ALA A 1 318 ? -5.097 6.446 -8.696 1.00 97.31 318 ALA A C 1
ATOM 2476 O O . ALA A 1 318 ? -6.141 6.919 -8.233 1.00 97.31 318 ALA A O 1
ATOM 2477 N N . LEU A 1 319 ? -4.339 5.616 -7.968 1.00 96.00 319 LEU A N 1
ATOM 2478 C CA . LEU A 1 319 ? -4.658 5.299 -6.570 1.00 96.00 319 LEU A CA 1
ATOM 2479 C C . LEU A 1 319 ? -4.578 6.540 -5.661 1.00 96.00 319 LEU A C 1
ATOM 2481 O O . LEU A 1 319 ? -5.295 6.600 -4.660 1.00 96.00 319 LEU A O 1
ATOM 2485 N N . VAL A 1 320 ? -3.766 7.550 -5.994 1.00 93.38 320 VAL A N 1
ATOM 2486 C CA . VAL A 1 320 ? -3.659 8.806 -5.225 1.00 93.38 320 VAL A CA 1
ATOM 2487 C C . VAL A 1 320 ? -4.956 9.638 -5.281 1.00 93.38 320 VAL A C 1
ATOM 2489 O O . VAL A 1 320 ? -5.533 9.908 -4.221 1.00 93.38 320 VAL A O 1
ATOM 2492 N N . PRO A 1 321 ? -5.499 10.021 -6.454 1.00 93.50 321 PRO A N 1
ATOM 2493 C CA . PRO A 1 321 ? -6.785 10.709 -6.510 1.00 93.50 321 PRO A CA 1
ATOM 2494 C C . PRO A 1 321 ? -7.933 9.825 -6.004 1.00 93.50 321 PRO A C 1
ATOM 2496 O O . PRO A 1 321 ? -8.811 10.323 -5.305 1.00 93.50 321 PRO A O 1
ATOM 2499 N N . TYR A 1 322 ? -7.908 8.508 -6.242 1.00 95.06 322 TYR A N 1
ATOM 2500 C CA . TYR A 1 322 ? -8.915 7.605 -5.670 1.00 95.06 322 TYR A CA 1
ATOM 2501 C C . TYR A 1 322 ? -8.931 7.656 -4.134 1.00 95.06 322 TYR A C 1
ATOM 2503 O O . TYR A 1 322 ? -9.981 7.846 -3.520 1.00 95.06 322 TYR A O 1
ATOM 2511 N N . THR A 1 323 ? -7.768 7.523 -3.490 1.00 91.94 323 THR A N 1
ATOM 2512 C CA . THR A 1 323 ? -7.674 7.528 -2.020 1.00 91.94 323 THR A CA 1
ATOM 2513 C C . THR A 1 323 ? -8.064 8.873 -1.417 1.00 91.94 323 THR A C 1
ATOM 2515 O O . THR A 1 323 ? -8.777 8.909 -0.411 1.00 91.94 323 THR A O 1
ATOM 2518 N N . THR A 1 324 ? -7.653 9.979 -2.035 1.00 89.81 324 THR A N 1
ATOM 2519 C CA . THR A 1 324 ? -7.987 11.324 -1.548 1.00 89.81 324 THR A CA 1
ATOM 2520 C C . THR A 1 324 ? -9.467 11.666 -1.726 1.00 89.81 324 THR A C 1
ATOM 2522 O O . THR A 1 324 ? -10.063 12.243 -0.818 1.00 89.81 324 THR A O 1
ATOM 2525 N N . LEU A 1 325 ? -10.097 11.273 -2.835 1.00 91.75 325 LEU A N 1
ATOM 2526 C CA . LEU A 1 325 ? -11.502 11.597 -3.105 1.00 91.75 325 LEU A CA 1
ATOM 2527 C C . LEU A 1 325 ? -12.478 10.628 -2.426 1.00 91.75 325 LEU A C 1
ATOM 2529 O O . LEU A 1 325 ? -13.435 11.071 -1.792 1.00 91.75 325 LEU A O 1
ATOM 2533 N N . ALA A 1 326 ? -12.237 9.317 -2.518 1.00 91.56 326 ALA A N 1
ATOM 2534 C CA . ALA A 1 326 ? -13.173 8.308 -2.022 1.00 91.56 326 ALA A CA 1
ATOM 2535 C C . ALA A 1 326 ? -12.977 7.979 -0.534 1.00 91.56 326 ALA A C 1
ATOM 2537 O O . ALA A 1 326 ? -13.949 7.721 0.174 1.00 91.56 326 ALA A O 1
ATOM 2538 N N . MET A 1 327 ? -11.733 7.978 -0.037 1.00 92.56 327 MET A N 1
ATOM 2539 C CA . MET A 1 327 ? -11.432 7.448 1.300 1.00 92.56 327 MET A CA 1
ATOM 2540 C C . MET A 1 327 ? -11.077 8.515 2.337 1.00 92.56 327 MET A C 1
ATOM 2542 O O . MET A 1 327 ? -11.413 8.340 3.506 1.00 92.56 327 MET A O 1
ATOM 2546 N N . LEU A 1 328 ? -10.431 9.624 1.961 1.00 90.38 328 LEU A N 1
ATOM 2547 C CA . LEU A 1 328 ? -9.896 10.591 2.933 1.00 90.38 328 LEU A CA 1
ATOM 2548 C C . LEU A 1 328 ? -10.966 11.162 3.868 1.00 90.38 328 LEU A C 1
ATOM 2550 O O . LEU A 1 328 ? -10.765 11.207 5.079 1.00 90.38 328 LEU A O 1
ATOM 2554 N N . ARG A 1 329 ? -12.126 11.554 3.328 1.00 91.19 329 ARG A N 1
ATOM 2555 C CA . ARG A 1 329 ? -13.244 12.069 4.138 1.00 91.19 329 ARG A CA 1
ATOM 2556 C C . ARG A 1 329 ? -13.717 11.045 5.169 1.00 91.19 329 ARG A C 1
ATOM 2558 O O . ARG A 1 329 ? -14.015 11.402 6.306 1.00 91.19 329 ARG A O 1
ATOM 2565 N N . LEU A 1 330 ? -13.767 9.773 4.781 1.00 92.69 330 LEU A N 1
ATOM 2566 C CA . LEU A 1 330 ? -14.144 8.682 5.671 1.00 92.69 330 LEU A CA 1
ATOM 2567 C C . LEU A 1 330 ? -13.065 8.415 6.727 1.00 92.69 330 LEU A C 1
ATOM 2569 O O . LEU A 1 330 ? -13.404 8.246 7.896 1.00 92.69 330 LEU A O 1
ATOM 2573 N N . ASN A 1 331 ? -11.790 8.434 6.332 1.00 93.31 331 ASN A N 1
ATOM 2574 C CA . ASN A 1 331 ? -10.653 8.261 7.236 1.00 93.31 331 ASN A CA 1
ATOM 2575 C C . ASN A 1 331 ? -10.653 9.335 8.322 1.00 93.31 331 ASN A C 1
ATOM 2577 O O . ASN A 1 331 ? -10.599 8.991 9.497 1.00 93.31 331 ASN A O 1
ATOM 2581 N N . LEU A 1 332 ? -10.811 10.607 7.941 1.00 90.00 332 LEU A N 1
ATOM 2582 C CA . LEU A 1 332 ? -10.859 11.727 8.884 1.00 90.00 332 LEU A CA 1
ATOM 2583 C C . LEU A 1 332 ? -11.987 11.559 9.911 1.00 90.00 332 LEU A C 1
ATOM 2585 O O . LEU A 1 332 ? -11.757 11.742 11.104 1.00 90.00 332 LEU A O 1
ATOM 2589 N N . HIS A 1 333 ? -13.177 11.132 9.474 1.00 90.38 333 HIS A N 1
ATOM 2590 C CA . HIS A 1 333 ? -14.284 10.831 10.387 1.00 90.38 333 HIS A CA 1
ATOM 2591 C C . HIS A 1 333 ? -14.008 9.636 11.310 1.00 90.38 333 HIS A C 1
ATOM 2593 O O . HIS A 1 333 ? -14.402 9.667 12.473 1.00 90.38 333 HIS A O 1
ATOM 2599 N N . LEU A 1 334 ? -13.364 8.576 10.813 1.00 91.25 334 LEU A N 1
ATOM 2600 C CA . LEU A 1 334 ? -13.014 7.401 11.622 1.00 91.25 334 LEU A CA 1
ATOM 2601 C C . LEU A 1 334 ? -11.909 7.706 12.645 1.00 91.25 334 LEU A C 1
ATOM 2603 O O . LEU A 1 334 ? -11.871 7.078 13.702 1.00 91.25 334 LEU A O 1
ATOM 2607 N N . THR A 1 335 ? -11.035 8.672 12.350 1.00 91.62 335 THR A N 1
ATOM 2608 C CA . THR A 1 335 ? -9.970 9.126 13.255 1.00 91.62 335 THR A CA 1
ATOM 2609 C C . THR A 1 335 ? -10.408 10.213 14.238 1.00 91.62 335 THR A C 1
ATOM 2611 O O . THR A 1 335 ? -9.680 10.487 15.189 1.00 91.62 335 THR A O 1
ATOM 2614 N N . ASP A 1 336 ? -11.576 10.834 14.045 1.00 91.19 336 ASP A N 1
ATOM 2615 C CA . ASP A 1 336 ? -12.058 11.910 14.916 1.00 91.19 336 ASP A CA 1
ATOM 2616 C C . ASP A 1 336 ? -12.491 11.376 16.291 1.00 91.19 336 ASP A C 1
ATOM 2618 O O . ASP A 1 336 ? -13.503 10.684 16.439 1.00 91.19 336 ASP A O 1
ATOM 2622 N N . GLU A 1 337 ? -11.732 11.759 17.320 1.00 90.31 337 GLU A N 1
ATOM 2623 C CA . GLU A 1 337 ? -11.966 11.399 18.716 1.00 90.31 337 GLU A CA 1
ATOM 2624 C C . GLU A 1 337 ? -13.345 11.806 19.235 1.00 90.31 337 GLU A C 1
ATOM 2626 O O . GLU A 1 337 ? -13.990 11.054 19.977 1.00 90.31 337 GLU A O 1
ATOM 2631 N N . ARG A 1 338 ? -13.830 12.984 18.840 1.00 90.12 338 ARG A N 1
ATOM 2632 C CA . ARG A 1 338 ? -15.130 13.4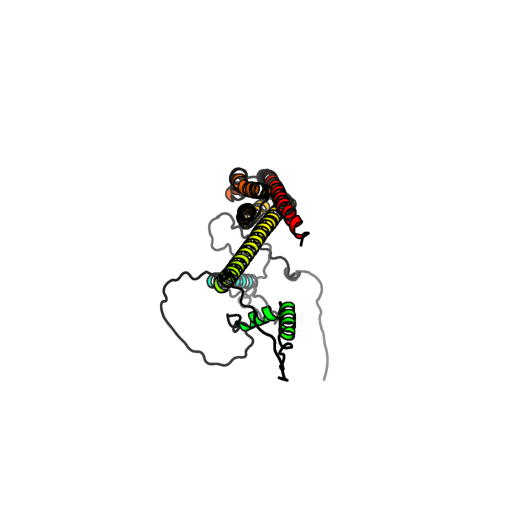84 19.305 1.00 90.12 338 ARG A CA 1
ATOM 2633 C C . ARG A 1 338 ? -16.262 12.667 18.697 1.00 90.12 338 ARG A C 1
ATOM 2635 O O . ARG A 1 338 ? -17.247 12.360 19.379 1.00 90.12 338 ARG A O 1
ATOM 2642 N N . TYR A 1 339 ? -16.098 12.270 17.438 1.00 86.31 339 TYR A N 1
ATOM 2643 C CA . TYR A 1 339 ? -17.103 11.536 16.687 1.00 86.31 339 TYR A CA 1
ATOM 2644 C C . TYR A 1 339 ? -17.415 10.179 17.329 1.00 86.31 339 TYR A C 1
ATOM 2646 O O . TYR A 1 339 ? -18.566 9.921 17.701 1.00 86.31 339 TYR A O 1
ATOM 2654 N N . TRP A 1 340 ? -16.408 9.322 17.530 1.00 86.12 340 TRP A N 1
ATOM 2655 C CA . TRP A 1 340 ? -16.643 7.960 18.030 1.00 86.12 340 TRP A CA 1
ATOM 2656 C C . TRP A 1 340 ? -16.952 7.892 19.532 1.00 86.12 340 TRP A C 1
ATOM 2658 O O . TRP A 1 340 ? -17.577 6.927 19.983 1.00 86.12 340 TRP A O 1
ATOM 2668 N N . LYS A 1 341 ? -16.586 8.910 20.325 1.00 88.50 341 LYS A N 1
ATOM 2669 C CA . LYS A 1 341 ? -17.029 9.004 21.729 1.00 88.50 341 LYS A CA 1
ATOM 2670 C C . LYS A 1 341 ? -18.532 9.259 21.836 1.00 88.50 341 LYS A C 1
ATOM 2672 O O . LYS A 1 341 ? -19.185 8.662 22.694 1.00 88.50 341 LYS A O 1
ATOM 2677 N N . THR A 1 342 ? -19.066 10.084 20.937 1.00 89.44 342 THR A N 1
ATOM 2678 C CA . THR A 1 342 ? -20.467 10.534 20.950 1.00 89.44 342 THR A CA 1
ATOM 2679 C C . THR A 1 342 ? -21.416 9.526 20.295 1.00 89.44 342 THR A C 1
ATOM 2681 O O . THR A 1 342 ? -22.553 9.363 20.731 1.00 89.44 342 THR A O 1
ATOM 2684 N N . HIS A 1 343 ? -20.958 8.807 19.267 1.00 90.19 343 HIS A N 1
ATOM 2685 C CA . HIS A 1 343 ? -21.799 7.881 18.504 1.00 90.19 343 HIS A CA 1
ATOM 2686 C C . HIS A 1 343 ? -21.790 6.450 19.067 1.00 90.19 343 HIS A C 1
ATOM 2688 O O . HIS A 1 343 ? -20.848 6.001 19.723 1.00 90.19 343 HIS A O 1
ATOM 2694 N N . ARG A 1 344 ? -22.865 5.696 18.792 1.00 90.75 344 ARG A N 1
ATOM 2695 C CA . ARG A 1 344 ? -22.984 4.280 19.182 1.00 90.75 344 ARG A CA 1
ATOM 2696 C C . ARG A 1 344 ? -22.050 3.386 18.362 1.00 90.75 344 ARG A C 1
ATOM 2698 O O . ARG A 1 344 ? -21.709 3.694 17.224 1.00 90.75 344 ARG A O 1
ATOM 2705 N N . THR A 1 345 ? -21.713 2.220 18.914 1.00 90.00 345 THR A N 1
ATOM 2706 C CA . THR A 1 345 ? -20.815 1.237 18.283 1.00 90.00 345 THR A CA 1
ATOM 2707 C C . THR A 1 345 ? -21.300 0.758 16.909 1.00 90.00 345 THR A C 1
ATOM 2709 O O . THR A 1 345 ? -20.480 0.580 16.016 1.00 90.00 345 THR A O 1
ATOM 2712 N N . ALA A 1 346 ? -22.616 0.646 16.696 1.00 90.81 346 ALA A N 1
ATOM 2713 C CA . ALA A 1 346 ? -23.186 0.259 15.402 1.00 90.81 346 ALA A CA 1
ATOM 2714 C C . ALA A 1 346 ? -22.798 1.222 14.261 1.00 90.81 346 ALA A C 1
ATOM 2716 O O . ALA A 1 346 ? -22.471 0.781 13.163 1.00 90.81 346 ALA A O 1
ATOM 2717 N N . PHE A 1 347 ? -22.754 2.536 14.524 1.00 91.19 347 PHE A N 1
ATOM 2718 C CA . PHE A 1 347 ? -22.330 3.524 13.525 1.00 91.19 347 PHE A CA 1
ATOM 2719 C C . PHE A 1 347 ? -20.839 3.403 13.192 1.00 91.19 347 PHE A C 1
ATOM 2721 O O . PHE A 1 347 ? -20.456 3.543 12.031 1.00 91.19 347 PHE A O 1
ATOM 2728 N N . MET A 1 348 ? -20.003 3.110 14.195 1.00 91.81 348 MET A N 1
ATOM 2729 C CA . MET A 1 348 ? -18.574 2.856 13.991 1.00 91.81 348 MET A CA 1
ATOM 2730 C C . MET A 1 348 ? -18.358 1.617 13.114 1.00 91.81 348 MET A C 1
ATOM 2732 O O . MET A 1 348 ? -17.620 1.680 12.133 1.00 91.81 348 MET A O 1
ATOM 2736 N N . GLN A 1 349 ? -19.051 0.515 13.418 1.00 93.69 349 GLN A N 1
ATOM 2737 C CA . GLN A 1 349 ? -18.987 -0.712 12.622 1.00 93.69 349 GLN A CA 1
ATOM 2738 C C . GLN A 1 349 ? -19.464 -0.496 11.182 1.00 93.69 349 GLN A C 1
ATOM 2740 O O . GLN A 1 349 ? -18.790 -0.939 10.257 1.00 93.69 349 GLN A O 1
ATOM 2745 N N . ALA A 1 350 ? -20.565 0.233 10.973 1.00 94.25 350 ALA A N 1
ATOM 2746 C CA . ALA A 1 350 ? -21.066 0.534 9.631 1.00 94.25 350 ALA A CA 1
ATOM 2747 C C . ALA A 1 350 ? -20.049 1.335 8.796 1.00 94.25 350 ALA A C 1
ATOM 2749 O O . ALA A 1 350 ? -19.804 1.012 7.632 1.00 94.25 350 ALA A O 1
ATOM 2750 N N . LYS A 1 351 ? -19.402 2.348 9.392 1.00 94.88 351 LYS A N 1
ATOM 2751 C CA . LYS A 1 351 ? -18.351 3.122 8.710 1.00 94.88 351 LYS A CA 1
ATOM 2752 C C . LYS A 1 351 ? -17.101 2.298 8.434 1.00 94.88 351 LYS A C 1
ATOM 2754 O O . LYS A 1 351 ? -16.533 2.432 7.355 1.00 94.88 351 LYS A O 1
ATOM 2759 N N . LEU A 1 352 ? -16.687 1.449 9.374 1.00 95.88 352 LEU A N 1
ATOM 2760 C CA . LEU A 1 352 ? -15.570 0.531 9.161 1.00 95.88 352 LEU A CA 1
ATOM 2761 C C . LEU A 1 352 ? -15.875 -0.444 8.024 1.00 95.88 352 LEU A C 1
ATOM 2763 O O . LEU A 1 352 ? -15.032 -0.615 7.154 1.00 95.88 352 LEU A O 1
ATOM 2767 N N . HIS A 1 353 ? -17.075 -1.021 7.971 1.00 96.56 353 HIS A N 1
ATOM 2768 C CA . HIS A 1 353 ? -17.470 -1.908 6.877 1.00 96.56 353 HIS A CA 1
ATOM 2769 C C . HIS A 1 353 ? -17.420 -1.190 5.521 1.00 96.56 353 HIS A C 1
ATOM 2771 O O . HIS A 1 353 ? -16.852 -1.701 4.558 1.00 96.56 353 HIS A O 1
ATOM 2777 N N . HIS A 1 354 ? -17.954 0.034 5.449 1.00 96.88 354 HIS A N 1
ATOM 2778 C CA . HIS A 1 354 ? -17.869 0.853 4.240 1.00 96.88 354 HIS A CA 1
ATOM 2779 C C . HIS A 1 354 ? -16.415 1.160 3.845 1.00 96.88 354 HIS A C 1
ATOM 2781 O O . HIS A 1 354 ? -16.051 1.039 2.675 1.00 96.88 354 HIS A O 1
ATOM 2787 N N . TRP A 1 355 ? -15.567 1.486 4.824 1.00 97.00 355 TRP A N 1
ATOM 2788 C CA . TRP A 1 355 ? -14.135 1.678 4.609 1.00 97.00 355 TRP A CA 1
ATOM 2789 C C . TRP A 1 355 ? -13.469 0.419 4.047 1.00 97.00 355 TRP A C 1
ATOM 2791 O O . TRP A 1 355 ? -12.687 0.518 3.104 1.00 97.00 355 TRP A O 1
ATOM 2801 N N . GLY A 1 356 ? -13.820 -0.757 4.574 1.00 97.12 356 GLY A N 1
ATOM 2802 C CA . GLY A 1 356 ? -13.315 -2.048 4.114 1.00 97.12 356 GLY A CA 1
ATOM 2803 C C . GLY A 1 356 ? -13.615 -2.315 2.644 1.00 97.12 356 GLY A C 1
ATOM 2804 O O . GLY A 1 356 ? -12.720 -2.716 1.906 1.00 97.12 356 GLY A O 1
ATOM 2805 N N . VAL A 1 357 ? -14.836 -2.016 2.190 1.00 97.25 357 VAL A N 1
ATOM 2806 C CA . VAL A 1 357 ? -15.231 -2.171 0.778 1.00 97.25 357 VAL A CA 1
ATOM 2807 C C . VAL A 1 357 ? -14.411 -1.251 -0.133 1.00 97.25 357 VAL A C 1
ATOM 2809 O O . VAL A 1 357 ? -13.839 -1.709 -1.124 1.00 97.25 357 VAL A O 1
ATOM 2812 N N . LEU A 1 358 ? -14.289 0.034 0.219 1.00 96.81 358 LEU A N 1
ATOM 2813 C CA . LEU A 1 358 ? -13.485 0.992 -0.555 1.00 96.81 358 LEU A CA 1
ATOM 2814 C C . LEU A 1 358 ? -12.001 0.603 -0.590 1.00 96.81 358 LEU A C 1
ATOM 2816 O O . LEU A 1 358 ? -11.326 0.747 -1.614 1.00 96.81 358 LEU A O 1
ATOM 2820 N N . HIS A 1 359 ? -11.484 0.094 0.526 1.00 97.19 359 HIS A N 1
ATOM 2821 C CA . HIS A 1 359 ? -10.107 -0.359 0.635 1.00 97.19 359 HIS A CA 1
ATOM 2822 C C . HIS A 1 359 ? -9.847 -1.652 -0.160 1.00 97.19 359 HIS A C 1
ATOM 2824 O O . HIS A 1 359 ? -8.775 -1.808 -0.752 1.00 97.19 359 HIS A O 1
ATOM 2830 N N . ALA A 1 360 ? -10.817 -2.567 -0.213 1.00 96.94 360 ALA A N 1
ATOM 2831 C CA . ALA A 1 360 ? -10.720 -3.793 -1.000 1.00 96.94 360 ALA A CA 1
ATOM 2832 C C . ALA A 1 360 ? -10.597 -3.480 -2.497 1.00 96.94 360 ALA A C 1
ATOM 2834 O O . ALA A 1 360 ? -9.703 -4.011 -3.152 1.00 96.94 360 ALA A O 1
ATOM 2835 N N . LEU A 1 361 ? -11.398 -2.540 -3.016 1.00 97.00 361 LEU A N 1
ATOM 2836 C CA . LEU A 1 361 ? -11.284 -2.066 -4.403 1.00 97.00 361 LEU A CA 1
ATOM 2837 C C . LEU A 1 361 ? -9.880 -1.526 -4.712 1.00 97.00 361 LEU A C 1
ATOM 2839 O O . LEU A 1 361 ? -9.277 -1.899 -5.717 1.00 97.00 361 LEU A O 1
ATOM 2843 N N . ARG A 1 362 ? -9.317 -0.716 -3.805 1.00 95.81 362 ARG A N 1
ATOM 2844 C CA . ARG A 1 362 ? -7.936 -0.212 -3.914 1.00 95.81 362 ARG A CA 1
ATOM 2845 C C . ARG A 1 362 ? -6.908 -1.342 -3.980 1.00 95.81 362 ARG A C 1
ATOM 2847 O O . ARG A 1 362 ? -5.937 -1.249 -4.723 1.00 95.81 362 ARG A O 1
ATOM 2854 N N . SER A 1 363 ? -7.113 -2.382 -3.176 1.00 97.69 363 SER A N 1
ATOM 2855 C CA . SER A 1 363 ? -6.204 -3.528 -3.074 1.00 97.69 363 SER A CA 1
ATOM 2856 C C . SER A 1 363 ? -6.268 -4.410 -4.321 1.00 97.69 363 SER A C 1
ATOM 2858 O O . SER A 1 363 ? -5.240 -4.870 -4.799 1.00 97.69 363 SER A O 1
ATOM 2860 N N . ILE A 1 364 ? -7.458 -4.596 -4.898 1.00 98.31 364 ILE A N 1
ATOM 2861 C CA . ILE A 1 364 ? -7.622 -5.304 -6.174 1.00 98.31 364 ILE A CA 1
ATOM 2862 C C . ILE A 1 364 ? -6.926 -4.527 -7.296 1.00 98.31 364 ILE A C 1
ATOM 2864 O O . ILE A 1 364 ? -6.140 -5.104 -8.044 1.00 98.31 364 ILE A O 1
ATOM 2868 N N . ALA A 1 365 ? -7.155 -3.213 -7.380 1.00 98.06 365 ALA A N 1
ATOM 2869 C CA . ALA A 1 365 ? -6.517 -2.368 -8.385 1.00 98.06 365 ALA A CA 1
ATOM 2870 C C . ALA A 1 365 ? -4.981 -2.401 -8.286 1.00 98.06 365 ALA A C 1
ATOM 2872 O O . ALA A 1 365 ? -4.306 -2.482 -9.312 1.00 98.06 365 ALA A O 1
ATOM 2873 N N . SER A 1 366 ? -4.417 -2.401 -7.071 1.00 98.25 366 SER A N 1
ATOM 2874 C CA . SER A 1 366 ? -2.964 -2.504 -6.899 1.00 98.25 366 SER A CA 1
ATOM 2875 C C . SER A 1 366 ? -2.411 -3.880 -7.267 1.00 98.25 366 SER A C 1
ATOM 2877 O O . SER A 1 366 ? -1.344 -3.941 -7.863 1.00 98.25 366 SER A O 1
ATOM 2879 N N . VAL A 1 367 ? -3.128 -4.977 -6.997 1.00 98.62 367 VAL A N 1
ATOM 2880 C CA . VAL A 1 367 ? -2.732 -6.323 -7.458 1.00 98.62 367 VAL A CA 1
ATOM 2881 C C . VAL A 1 367 ? -2.730 -6.405 -8.985 1.00 98.62 367 VAL A C 1
ATOM 2883 O O . VAL A 1 367 ? -1.773 -6.917 -9.563 1.00 98.62 367 VAL A O 1
ATOM 2886 N N . VAL A 1 368 ? -3.755 -5.856 -9.649 1.00 98.56 368 VAL A N 1
ATOM 2887 C CA . VAL A 1 368 ? -3.814 -5.788 -11.121 1.00 98.56 368 VAL A CA 1
ATOM 2888 C C . VAL A 1 368 ? -2.641 -4.975 -11.677 1.00 98.56 368 VAL A C 1
ATOM 2890 O O . VAL A 1 368 ? -1.998 -5.405 -12.637 1.00 98.56 368 VAL A O 1
ATOM 2893 N N . ALA A 1 369 ? -2.315 -3.837 -11.060 1.00 98.38 369 ALA A N 1
ATOM 2894 C CA . ALA A 1 369 ? -1.161 -3.030 -11.449 1.00 98.38 369 ALA A CA 1
ATOM 2895 C C . ALA A 1 369 ? 0.157 -3.801 -11.281 1.00 98.38 369 ALA A C 1
ATOM 2897 O O . ALA A 1 369 ? 0.939 -3.874 -12.224 1.00 98.38 369 ALA A O 1
ATOM 2898 N N . THR A 1 370 ? 0.380 -4.442 -10.129 1.00 98.56 370 THR A N 1
ATOM 2899 C CA . THR A 1 370 ? 1.575 -5.265 -9.884 1.00 98.56 370 THR A CA 1
ATOM 2900 C C . THR A 1 370 ? 1.697 -6.392 -10.904 1.00 98.56 370 THR A C 1
ATOM 2902 O O . THR A 1 370 ? 2.762 -6.562 -11.490 1.00 98.56 370 THR A O 1
ATOM 2905 N N . ALA A 1 371 ? 0.615 -7.129 -11.178 1.00 98.31 371 ALA A N 1
ATOM 2906 C CA . ALA A 1 371 ? 0.616 -8.189 -12.185 1.00 98.31 371 ALA A CA 1
ATOM 2907 C C . ALA A 1 371 ? 0.966 -7.645 -13.579 1.00 98.31 371 ALA A C 1
ATOM 2909 O O . ALA A 1 371 ? 1.768 -8.241 -14.293 1.00 98.31 371 ALA A O 1
ATOM 2910 N N . THR A 1 372 ? 0.437 -6.470 -13.933 1.00 97.81 372 THR A N 1
ATOM 2911 C CA . THR A 1 372 ? 0.754 -5.779 -15.193 1.00 97.81 372 THR A CA 1
ATOM 2912 C C . THR A 1 372 ? 2.249 -5.460 -15.300 1.00 97.81 372 THR A C 1
ATOM 2914 O O . THR A 1 372 ? 2.852 -5.714 -16.343 1.00 97.81 372 THR A O 1
ATOM 2917 N N . LEU A 1 373 ? 2.866 -4.964 -14.221 1.00 96.88 373 LEU A N 1
ATOM 2918 C CA . LEU A 1 373 ? 4.302 -4.656 -14.173 1.00 96.88 373 LEU A CA 1
ATOM 2919 C C . LEU A 1 373 ? 5.176 -5.915 -14.200 1.00 96.88 373 LEU A C 1
ATOM 2921 O O . LEU A 1 373 ? 6.189 -5.943 -14.894 1.00 96.88 373 LEU A O 1
ATOM 2925 N N . VAL A 1 374 ? 4.763 -6.986 -13.517 1.00 96.81 374 VAL A N 1
ATOM 2926 C CA . VAL A 1 374 ? 5.436 -8.291 -13.601 1.00 96.81 374 VAL A CA 1
ATOM 2927 C C . VAL A 1 374 ? 5.389 -8.815 -15.038 1.00 96.81 374 VAL A C 1
ATOM 2929 O O . VAL A 1 374 ? 6.421 -9.206 -15.575 1.00 96.81 374 VAL A O 1
ATOM 2932 N N . CYS A 1 375 ? 4.236 -8.754 -15.710 1.00 94.81 375 CYS A N 1
ATOM 2933 C CA . CYS A 1 375 ? 4.128 -9.127 -17.122 1.00 94.81 375 CYS A CA 1
ATOM 2934 C C . CYS A 1 375 ? 5.003 -8.249 -18.030 1.00 94.81 375 CYS A C 1
ATOM 2936 O O . CYS A 1 375 ? 5.588 -8.762 -18.984 1.00 94.81 375 CYS A O 1
ATOM 2938 N N . ALA A 1 376 ? 5.115 -6.947 -17.744 1.00 93.00 376 ALA A N 1
ATOM 2939 C CA . ALA A 1 376 ? 6.008 -6.045 -18.470 1.00 93.00 376 ALA A CA 1
ATOM 2940 C C . ALA A 1 376 ? 7.477 -6.474 -18.330 1.00 93.00 376 ALA A C 1
ATOM 2942 O O . ALA A 1 376 ? 8.184 -6.558 -19.333 1.00 93.00 376 ALA A O 1
ATOM 2943 N N . CYS A 1 377 ? 7.899 -6.816 -17.111 1.00 90.56 377 CYS A N 1
ATOM 2944 C CA . CYS A 1 377 ? 9.244 -7.296 -16.806 1.00 90.56 377 CYS A CA 1
ATOM 2945 C C . CYS A 1 377 ? 9.538 -8.655 -17.467 1.00 90.56 377 CYS A C 1
ATOM 2947 O O . CYS A 1 377 ? 10.582 -8.832 -18.091 1.00 90.56 377 CYS A O 1
ATOM 2949 N N . LEU A 1 378 ? 8.606 -9.609 -17.394 1.00 89.50 378 LEU A N 1
ATOM 2950 C CA . LEU A 1 378 ? 8.782 -10.947 -17.974 1.00 89.50 378 LEU A CA 1
ATOM 2951 C C . LEU A 1 378 ? 8.885 -10.915 -19.504 1.00 89.50 378 LEU A C 1
ATOM 2953 O O . LEU A 1 378 ? 9.701 -11.634 -20.073 1.00 89.50 378 LEU A O 1
ATOM 2957 N N . ARG A 1 379 ? 8.124 -10.038 -20.174 1.00 85.19 379 ARG A N 1
ATOM 2958 C CA . ARG A 1 379 ? 8.233 -9.835 -21.632 1.00 85.19 379 ARG A CA 1
ATOM 2959 C C . ARG A 1 379 ? 9.615 -9.347 -22.070 1.00 85.19 379 ARG A C 1
ATOM 2961 O O . ARG A 1 379 ? 9.987 -9.549 -23.220 1.00 85.19 379 ARG A O 1
ATOM 2968 N N . GLN A 1 380 ? 10.363 -8.716 -21.170 1.00 72.56 380 GLN A N 1
ATOM 2969 C CA . GLN A 1 380 ? 11.726 -8.257 -21.427 1.00 72.56 380 GLN A CA 1
ATOM 2970 C C . GLN A 1 380 ? 12.780 -9.328 -21.087 1.00 72.56 380 GLN A C 1
ATOM 2972 O O . GLN A 1 380 ? 13.863 -9.306 -21.660 1.00 72.56 380 GLN A O 1
ATOM 2977 N N . GLY A 1 381 ? 12.470 -10.297 -20.218 1.00 62.06 381 GLY A N 1
ATOM 2978 C CA . GLY A 1 381 ? 13.378 -11.396 -19.860 1.00 62.06 381 GLY A CA 1
ATOM 2979 C C . GLY A 1 381 ? 13.617 -12.417 -20.980 1.00 62.06 381 GLY A C 1
ATOM 2980 O O . GLY A 1 381 ? 14.656 -13.068 -20.996 1.00 62.06 381 GLY A O 1
ATOM 2981 N N . SER A 1 382 ? 12.714 -12.522 -21.963 1.00 54.62 382 SER A N 1
ATOM 2982 C CA . SER A 1 382 ? 12.883 -13.429 -23.114 1.00 54.62 382 SER A CA 1
ATOM 2983 C C . SER A 1 382 ? 14.060 -13.082 -24.039 1.00 54.62 382 SER A C 1
ATOM 2985 O O . SER A 1 382 ? 14.404 -13.899 -24.886 1.00 54.62 382 SER A O 1
ATOM 2987 N N . TRP A 1 383 ? 14.701 -11.920 -23.876 1.00 46.38 383 TRP A N 1
ATOM 2988 C CA . TRP A 1 383 ? 15.906 -11.544 -24.629 1.00 46.38 383 TRP A CA 1
ATOM 2989 C C . TRP A 1 383 ? 17.200 -12.122 -24.033 1.00 46.38 383 TRP A C 1
ATOM 2991 O O . TRP A 1 383 ? 18.199 -12.215 -24.737 1.00 46.38 383 TRP A O 1
ATOM 3001 N N . ALA A 1 384 ? 17.187 -12.554 -22.766 1.00 44.03 384 ALA A N 1
ATOM 3002 C CA . ALA A 1 384 ? 18.360 -13.133 -22.104 1.00 44.03 384 ALA A CA 1
ATOM 3003 C C . ALA A 1 384 ? 18.643 -14.595 -22.512 1.00 44.03 384 ALA A C 1
ATOM 3005 O O . ALA A 1 384 ? 19.679 -15.131 -22.148 1.00 44.03 384 ALA A O 1
ATOM 3006 N N . SER A 1 385 ? 17.750 -15.245 -23.271 1.00 39.78 385 SER A N 1
ATOM 3007 C CA . SER A 1 385 ? 17.962 -16.606 -23.799 1.00 39.78 385 SER A CA 1
ATOM 3008 C C . SER A 1 385 ? 18.661 -16.651 -25.165 1.00 39.78 385 SER A C 1
ATOM 3010 O O . SER A 1 385 ? 18.708 -17.716 -25.773 1.00 39.78 385 SER A O 1
ATOM 3012 N N . LEU A 1 386 ? 19.162 -15.521 -25.673 1.00 36.47 386 LEU A N 1
ATOM 3013 C CA . LEU A 1 386 ? 19.832 -15.432 -26.979 1.00 36.47 386 LEU A CA 1
ATOM 3014 C C . LEU A 1 386 ? 21.333 -15.102 -26.897 1.00 36.47 386 LEU A C 1
ATOM 3016 O O . LEU A 1 386 ? 21.935 -14.847 -27.938 1.00 36.47 386 LEU A O 1
ATOM 3020 N N . TYR A 1 387 ? 21.926 -15.142 -25.701 1.00 36.03 387 TYR A N 1
ATOM 3021 C CA . TYR A 1 387 ? 23.376 -15.086 -25.505 1.00 36.03 387 TYR A CA 1
ATOM 3022 C C . TYR A 1 387 ? 23.892 -16.376 -24.883 1.00 36.03 387 TYR A C 1
ATOM 3024 O O . TYR A 1 387 ? 23.250 -16.850 -23.916 1.00 36.03 387 TYR A O 1
#

Foldseek 3Di:
DDDDDDDDDDDDDDDDPDPPPPDPPPDDPPPPDDDDDPDDDDDVPVLDDDPVDDADFDPDPVQFAQDPVPPGRGGFDADPVRDGDNGHPSVVVVVVVVVVVVVVVVVCVVPDPDPDDDDDDDDDDDDDDDDDDDDPPPDPPDPPPVVVVVVVCVVPVPVVVVVVVVVVVPPPDDDDDDDDDDDDDDDDDDDDDPPPPVVVVVVVVVVVVVVVVVVVVVLVVLVVQLVVLLCQLLVLLCVLLVLLVCCLPPVLVVLLVVLDLVRNLVSLLVCVVVNCVRNVVSLLSNLVSLVSSQVSQVVNDPDDQDCLSVVLSVLSVVLVVLCVPPPPVLSCLSNDPVNSVPDDSVVNSVSSVVNSVSSVVSSVSSVVSSVSSVVSVVVVCVVVVPD

Sequence (387 aa):
MNHRSYSVDYSHLDGVTRPHDYSRSWSVCEDFSYCPPPATTRTDDDDMPDPSVVYPQATSMDDKCGYRTGKCFNMRAMKRNGKDHKLCDFHREKANMNQKKLDRKKRMKRFAPYQSTPRSSCVVDKADPSASPTRIDEAPEVLHFDEVAFFCDVMTPAEKLALEEAHAIFVHDLPTSDHALLPPIHEAVKDEAPEYDHTAAELDMLFKSDVMLFVDQFSVSCVMAKLFFAVAAVTSAGLYSGAAVYMSVVQHPAILRLGSRRLQAPFFCQMYVSASAFLAPIGLVASTASFAAWTVDTAISTSNPSALWIVGGSIFLALVPYTTLAMLRLNLHLTDERYWKTHRTAFMQAKLHHWGVLHALRSIASVVATATLVCACLRQGSWASLY